Protein AF-A0A7S4C7Z6-F1 (afdb_monomer)

pLDDT: mean 80.91, std 16.46, range [30.23, 97.25]

Solvent-accessible surface area (backbone atoms only — not comparable to full-atom values): 22273 Å² total; per-residue (Å²): 105,71,67,57,56,52,46,67,52,48,47,60,56,54,50,48,53,51,49,49,54,54,49,27,51,50,45,12,51,48,47,54,59,39,60,37,76,92,53,53,51,74,70,54,48,52,31,41,75,74,64,81,40,77,43,48,63,38,62,80,39,72,73,44,51,87,78,50,59,66,69,61,55,50,53,53,30,34,50,49,26,44,31,45,38,69,68,64,54,88,65,85,72,55,68,67,48,72,44,26,39,54,47,50,54,54,47,45,53,54,17,54,54,51,52,52,51,51,54,50,54,55,50,50,41,55,49,57,67,48,53,82,47,38,70,61,51,49,51,54,47,51,52,53,51,52,36,57,75,70,64,50,56,71,67,60,41,50,51,54,52,50,50,62,68,71,45,85,72,68,94,57,62,66,69,57,56,46,67,73,40,57,76,87,50,31,61,56,51,48,51,62,75,41,38,66,45,61,74,34,51,53,72,51,61,65,77,46,98,58,29,69,61,52,52,48,61,54,56,75,58,48,42,83,45,70,61,54,59,62,35,73,76,44,48,52,71,38,72,35,59,41,34,35,38,30,52,36,44,52,30,40,33,47,70,85,77,78,84,68,87,87,72,99,64,83,83,76,78,73,64,49,74,45,45,53,35,40,66,46,46,59,51,39,76,76,69,41,64,44,28,87,44,25,36,26,36,34,88,52,76,34,40,31,35,37,26,52,32,72,59,46,49,57,53,40,66,35,83,85,29,41,63,34,43,53,45,48,44,66,71,70,44,63,72,90,77,56,74,97,69,92,79,82,92,84,88,85,84,64,81,75,66,56,54,60,57,50,50,54,51,50,52,51,51,51,52,50,52,50,52,52,50,54,49,54,50,51,49,53,53,50,51,51,50,51,53,53,50,59,61,70,77,106

Sequence (394 aa):
EEFLSRFNTVLPILTNAVLLCMLGHLSACAFYFFSMPDWRTDEETARVLDGSLIPWLEREFIGNFSSVPLKKRYITALYWSFTTLTTVGYGDISAVTSAERICALIDMVLGTVLFGFVIASCTEMSYSMAKANEKYNNKIYCVRSFTRYYEFPKDLSQAIIRHFKNQPLPVYNTQEIIREAPVALQTHLIATVYARLIQVLPACFQCCEDEA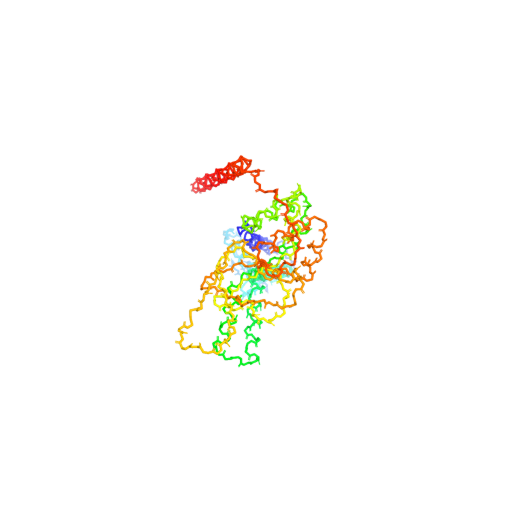SLILKFVMQLNIYNPSPNAVIVQQGSPAEFLWVISQGELKVAERMSDNHDNHDVHHMAFQHLRPGHFFGVEGLAGEELYSRTVQNCDGRAELYRMPMATAIDMFSQKEFKLVRRALLKRFLPSEVLGDESVSEKCKEHSDTQGELMDQMSDTVRAMEVQLKNMQESIKAFESTLEALNLSVR

InterPro domains:
  IPR000595 Cyclic nucleotide-binding domain [PF00027] (229-317)
  IPR000595 Cyclic nucleotide-binding domain [PS50042] (204-281)
  IPR000595 Cyclic nucleotide-binding domain [cd00038] (205-311)
  IPR003938 Potassium channel, voltage-dependent, EAG/ELK/ERG-like [PR01463] (22-32)
  IPR003938 Potassium channel, voltage-dependent, EAG/ELK/ERG-like [PR01463] (74-91)
  IPR003938 Potassium channel, voltage-dependent, EAG/ELK/ERG-like [PR01463] (100-111)
  IPR013099 Potassium channel domain [PF07885] (71-124)
  IPR014710 RmlC-like jelly roll fold [G3DSA:2.60.120.10] (171-333)
  IPR018490 Cyclic nucleotide-binding domain superfamily [SSF51206] (132-317)

Foldseek 3Di:
DVVVLVCVLCVLLVVLVVVLVVLLQVLLVQLLVCLDPVNADPVRVVCVVVVVFAAQCCVVVVNPSVPDDPVVSSVVSSVVLNCLLCVVCPPNHDGGGPSSVVSSVVSNVVSVVSVVSNVVSVVVSVVSVCLVCVVLVVVLVVLLVVCVVVVPDPVVSVVSSVVSVPDPPPPDDLLVVLVPDDPVCSLVSLCVVCVLLVVLADCLLVPFPPSSVLVSVVSSQKDKDKDAAFAWPFAFFAFLFKKKFWSAAKKWKFADPDDDDDDPDDPPGPTDIDGHNAIASLVLLLVDGTGRIIITGHRDITMMIIGGSVVVNVSCVDPRNVSVNVVNCVVHPDPVSDPDDDDDDDDPPDPPVVVVVVVVVVVVVVVVVVVVVVVVVVVVVVVVVVVVVVVVVD

Secondary structure (DSSP, 8-state):
-HHHHHHHHHHHHHHHHHHHHHHHHHHHHHHHHHTSGGGS-HHHHHHHHTTS---HHHHHTTT-GGGS-HHHHHHHHHHHHHHHHTT---SSS---SHHHHHHHHHHHHHHHHHHHHHHHHHHHHHHHHHHHHHHHHHHHHHHHHHHHHTT--HHHHHHHHHHHHHS---SS-HHHHHHHS-HHHHHHHHHHHTHHHHHHS-GGGGSSTTHHHHHHHHHTT-EEE-PPTT-EEE-TTSB--EEEEEEES-EEEE------S----------EEE-TT-EE-THHHHT-SB-SSEEEE-SS--EEEEEEHHHHHHHHHSTTTHHHHHHHHHHHS-TTTS-S-------SS-TTHHHHHHHHHHHHHHHHHHHHHHHHHHHHHHHHHHHHHHHH--

Radius of gyration: 37.93 Å; Cα contacts (8 Å, |Δi|>4): 391; chains: 1; bounding box: 88×56×105 Å

Organism: NCBI:txid73025

Nearest PDB structures (foldseek):
  7fcv-assembly1_D  TM=7.694E-01  e=5.303E-16  Arabidopsis thaliana
  7wm2-assembly1_B  TM=7.270E-01  e=1.087E-16  Arabidopsis thaliana
  7t4x-assembly1_B  TM=7.176E-01  e=3.979E-14  Arabidopsis thaliana
  7wsw-assembly1_C  TM=7.124E-01  e=1.955E-14  Arabidopsis thaliana
  3j4q-assembly1_B  TM=7.354E-01  e=2.449E-07  Mus musculus

Structure (mmCIF, N/CA/C/O backbone):
data_AF-A0A7S4C7Z6-F1
#
_entry.id   AF-A0A7S4C7Z6-F1
#
loop_
_atom_site.group_PDB
_atom_site.id
_atom_site.type_symbol
_atom_site.label_atom_id
_atom_site.label_alt_id
_atom_site.label_comp_id
_atom_site.label_asym_id
_atom_site.label_entity_id
_atom_site.label_seq_id
_atom_site.pdbx_PDB_ins_code
_atom_site.Cartn_x
_atom_site.Cartn_y
_atom_site.Cartn_z
_atom_site.occupancy
_atom_site.B_iso_or_equiv
_atom_site.auth_seq_id
_atom_site.auth_comp_id
_atom_site.auth_asym_id
_atom_site.auth_atom_id
_atom_site.pdbx_PDB_model_num
ATOM 1 N N . GLU A 1 1 ? -5.941 12.863 -2.548 1.00 46.84 1 GLU A N 1
ATOM 2 C CA . GLU A 1 1 ? -4.895 11.868 -2.208 1.00 46.84 1 GLU A CA 1
ATOM 3 C C . GLU A 1 1 ? -4.801 10.718 -3.206 1.00 46.84 1 GLU A C 1
ATOM 5 O O . GLU A 1 1 ? -3.714 10.486 -3.713 1.00 46.84 1 GLU A O 1
ATOM 10 N N . GLU A 1 2 ? -5.901 10.047 -3.572 1.00 50.72 2 GLU A N 1
ATOM 11 C CA . GLU A 1 2 ? -5.871 8.956 -4.569 1.00 50.72 2 GLU A CA 1
ATOM 12 C C . GLU A 1 2 ? -5.320 9.402 -5.938 1.00 50.72 2 GLU A C 1
ATOM 14 O O . GLU A 1 2 ? -4.507 8.705 -6.543 1.00 50.72 2 GLU A O 1
ATOM 19 N N . PHE A 1 3 ? -5.676 10.611 -6.386 1.00 53.06 3 PHE A N 1
ATOM 20 C CA . PHE A 1 3 ? -5.103 11.222 -7.588 1.00 53.06 3 PHE A CA 1
ATOM 21 C C . PHE A 1 3 ? -3.585 11.425 -7.478 1.00 53.06 3 PHE A C 1
ATOM 23 O O . PHE A 1 3 ? -2.860 11.063 -8.393 1.00 53.06 3 PHE A O 1
ATOM 30 N N . LEU A 1 4 ? -3.091 11.926 -6.339 1.00 58.41 4 LEU A N 1
ATOM 31 C CA . LEU A 1 4 ? -1.658 12.142 -6.094 1.00 58.41 4 LEU A CA 1
ATOM 32 C C . LEU A 1 4 ? -0.886 10.819 -6.000 1.00 58.41 4 LEU A C 1
ATOM 34 O O . LEU A 1 4 ? 0.229 10.721 -6.500 1.00 58.41 4 LEU A O 1
ATOM 38 N N . SER A 1 5 ? -1.490 9.781 -5.416 1.00 62.94 5 SER A N 1
ATOM 39 C CA . SER A 1 5 ? -0.915 8.434 -5.362 1.00 62.94 5 SER A CA 1
ATOM 40 C C . SER A 1 5 ? -0.794 7.813 -6.758 1.00 62.94 5 SER A C 1
ATOM 42 O O . SER A 1 5 ? 0.271 7.309 -7.122 1.00 62.94 5 SER A O 1
ATOM 44 N N . ARG A 1 6 ? -1.844 7.916 -7.584 1.00 64.44 6 ARG A N 1
ATOM 45 C CA . ARG A 1 6 ? -1.800 7.470 -8.986 1.00 64.44 6 ARG A CA 1
ATOM 46 C C . ARG A 1 6 ? -0.809 8.296 -9.805 1.00 64.44 6 ARG A C 1
ATOM 48 O O . ARG A 1 6 ? -0.036 7.729 -10.570 1.00 64.44 6 ARG A O 1
ATOM 55 N N . PHE A 1 7 ? -0.775 9.609 -9.596 1.00 67.94 7 PHE A N 1
ATOM 56 C CA . PHE A 1 7 ? 0.141 10.522 -10.272 1.00 67.94 7 PHE A CA 1
ATOM 57 C C . PHE A 1 7 ? 1.609 10.193 -9.966 1.00 67.94 7 PHE A C 1
ATOM 59 O O . PHE A 1 7 ? 2.390 9.996 -10.892 1.00 67.94 7 PHE A O 1
ATOM 66 N N . ASN A 1 8 ? 1.964 10.007 -8.690 1.00 69.38 8 ASN A N 1
ATOM 67 C CA . ASN A 1 8 ? 3.321 9.630 -8.276 1.00 69.38 8 ASN A CA 1
ATOM 68 C C . ASN A 1 8 ? 3.751 8.246 -8.786 1.00 69.38 8 ASN A C 1
ATOM 70 O O . ASN A 1 8 ? 4.942 7.992 -8.916 1.00 69.38 8 ASN A O 1
ATOM 74 N N . THR A 1 9 ? 2.799 7.365 -9.097 1.00 73.25 9 THR A N 1
ATOM 75 C CA . THR A 1 9 ? 3.087 6.024 -9.628 1.00 73.25 9 THR A CA 1
ATOM 76 C C . THR A 1 9 ? 3.265 6.027 -11.152 1.00 73.25 9 THR A C 1
ATOM 78 O O . THR A 1 9 ? 4.071 5.273 -11.689 1.00 73.25 9 THR A O 1
ATOM 81 N N . VAL A 1 10 ? 2.537 6.888 -11.868 1.00 78.38 10 VAL A N 1
ATOM 82 C CA . VAL A 1 10 ? 2.571 6.969 -13.340 1.00 78.38 10 VAL A CA 1
ATOM 83 C C . VAL A 1 10 ? 3.696 7.883 -13.843 1.00 78.38 10 VAL A C 1
ATOM 85 O O . VAL A 1 10 ? 4.275 7.630 -14.902 1.00 78.38 10 VAL A O 1
ATOM 88 N N . LEU A 1 11 ? 4.046 8.923 -13.081 1.00 83.88 11 LEU A N 1
ATOM 89 C CA . LEU A 1 11 ? 5.062 9.908 -13.456 1.00 83.88 11 LEU A CA 1
ATOM 90 C C . LEU A 1 11 ? 6.448 9.298 -13.763 1.00 83.88 11 LEU A C 1
ATOM 92 O O . LEU A 1 11 ? 7.032 9.693 -14.775 1.00 83.88 11 LEU A O 1
ATOM 96 N N . PRO A 1 12 ? 6.980 8.321 -12.997 1.00 84.25 12 PRO A N 1
ATOM 97 C CA . PRO A 1 12 ? 8.260 7.687 -13.320 1.00 84.25 12 PRO A CA 1
ATOM 98 C C . PRO A 1 12 ? 8.245 6.959 -14.669 1.00 84.25 12 PRO A C 1
ATOM 100 O O . PRO A 1 12 ? 9.207 7.039 -15.425 1.00 84.25 12 PRO A O 1
ATOM 103 N N . ILE A 1 13 ? 7.133 6.305 -15.020 1.00 85.31 13 ILE A N 1
ATOM 104 C CA . ILE A 1 13 ? 6.993 5.573 -16.289 1.00 85.31 13 ILE A CA 1
ATOM 105 C C . ILE A 1 13 ? 6.977 6.546 -17.464 1.00 85.31 13 ILE A C 1
ATOM 107 O O . ILE A 1 13 ? 7.684 6.339 -18.448 1.00 85.31 13 ILE A O 1
ATOM 111 N N . LEU A 1 14 ? 6.206 7.630 -17.347 1.00 87.31 14 LEU A N 1
ATOM 112 C CA . LEU A 1 14 ? 6.192 8.692 -18.353 1.00 87.31 14 LEU A CA 1
ATOM 113 C C . LEU A 1 14 ? 7.577 9.330 -18.505 1.00 87.31 14 LEU A C 1
ATOM 115 O O . LEU A 1 14 ? 8.033 9.548 -19.624 1.00 87.31 14 LEU A O 1
ATOM 119 N N . THR A 1 15 ? 8.269 9.567 -17.391 1.00 89.06 15 THR A N 1
ATOM 120 C CA . THR A 1 15 ? 9.630 10.118 -17.389 1.00 89.06 15 THR A CA 1
ATOM 121 C C . THR A 1 15 ? 10.607 9.177 -18.096 1.00 89.06 15 THR A C 1
ATOM 123 O O . THR A 1 15 ? 11.348 9.616 -18.974 1.00 89.06 15 THR A O 1
ATOM 126 N N . ASN A 1 16 ? 10.557 7.875 -17.803 1.00 89.31 16 ASN A N 1
ATOM 127 C CA . ASN A 1 16 ? 11.383 6.869 -18.474 1.00 89.31 16 ASN A CA 1
ATOM 128 C C . ASN A 1 16 ? 11.053 6.747 -19.969 1.00 89.31 16 ASN A C 1
ATOM 130 O O . ASN A 1 16 ? 11.959 6.567 -20.779 1.00 89.31 16 ASN A O 1
ATOM 134 N N . ALA A 1 17 ? 9.781 6.877 -20.356 1.00 89.06 17 ALA A N 1
ATOM 135 C CA . ALA A 1 17 ? 9.370 6.869 -21.758 1.00 89.06 17 ALA A CA 1
ATOM 136 C C . ALA A 1 17 ? 9.921 8.087 -22.520 1.00 89.06 17 ALA A C 1
ATOM 138 O O . ALA A 1 17 ? 10.451 7.940 -23.621 1.00 89.06 17 ALA A O 1
ATOM 139 N N . VAL A 1 18 ? 9.860 9.282 -21.922 1.00 91.56 18 VAL A N 1
ATOM 140 C CA . VAL A 1 18 ? 10.472 10.493 -22.493 1.00 91.56 18 VAL A CA 1
ATOM 141 C C . VAL A 1 18 ? 11.990 10.335 -22.590 1.00 91.56 18 VAL A C 1
ATOM 143 O O . VAL A 1 18 ? 12.566 10.650 -23.631 1.00 91.56 18 VAL A O 1
ATOM 146 N N . LEU A 1 19 ? 12.636 9.798 -21.551 1.00 91.25 19 LEU A N 1
ATOM 147 C CA . LEU A 1 19 ? 14.076 9.540 -21.544 1.00 91.25 19 LEU A CA 1
ATOM 148 C C . LEU A 1 19 ? 14.486 8.554 -22.647 1.00 91.25 19 LEU A C 1
ATOM 150 O O . LEU A 1 19 ? 15.463 8.812 -23.345 1.00 91.25 19 LEU A O 1
ATOM 154 N N . LEU A 1 20 ? 13.720 7.479 -22.858 1.00 91.25 20 LEU A N 1
ATOM 155 C CA . LEU A 1 20 ? 13.941 6.520 -23.944 1.00 91.25 20 LEU A CA 1
ATOM 156 C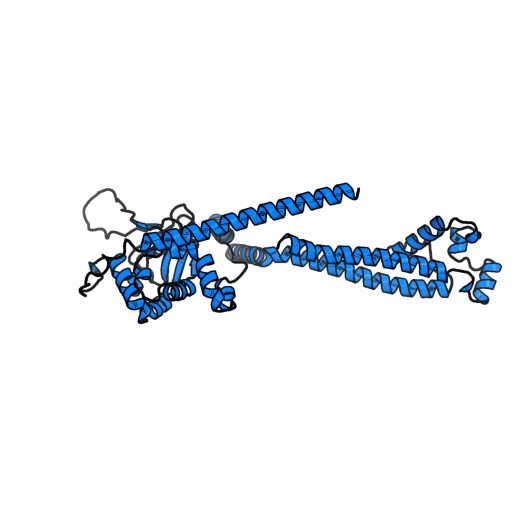 C . LEU A 1 20 ? 13.832 7.182 -25.319 1.00 91.25 20 LEU A C 1
ATOM 158 O O . LEU A 1 20 ? 14.696 6.969 -26.166 1.00 91.25 20 LEU A O 1
ATOM 162 N N . CYS A 1 21 ? 12.816 8.019 -25.537 1.00 93.12 21 CYS A N 1
ATOM 163 C CA . CYS A 1 21 ? 12.660 8.752 -26.792 1.00 93.12 21 CYS A CA 1
ATOM 164 C C . CYS A 1 21 ? 13.818 9.726 -27.050 1.00 93.12 21 CYS A C 1
ATOM 166 O O . CYS A 1 21 ? 14.331 9.790 -28.167 1.00 93.12 21 CYS A O 1
ATOM 168 N N . MET A 1 22 ? 14.248 10.463 -26.023 1.00 94.38 22 MET A N 1
ATOM 169 C CA . MET A 1 22 ? 15.361 11.410 -26.132 1.00 94.38 22 MET A CA 1
ATOM 170 C C . MET A 1 22 ? 16.694 10.696 -26.360 1.00 94.38 22 MET A C 1
ATOM 172 O O . MET A 1 22 ? 17.466 11.107 -27.224 1.00 94.38 22 MET A O 1
ATOM 176 N N . LEU A 1 23 ? 16.952 9.603 -25.638 1.00 94.50 23 LEU A N 1
ATOM 177 C CA . LEU A 1 23 ? 18.158 8.803 -25.827 1.00 94.50 23 LEU A CA 1
ATOM 178 C C . LEU A 1 23 ? 18.173 8.140 -27.207 1.00 94.50 23 LEU A C 1
ATOM 180 O O . LEU A 1 23 ? 19.201 8.182 -27.872 1.00 94.50 23 LEU A O 1
ATOM 184 N N . GLY A 1 24 ? 17.040 7.606 -27.672 1.00 95.69 24 GLY A N 1
ATOM 185 C CA . GLY A 1 24 ? 16.908 7.050 -29.020 1.00 95.69 24 GLY A CA 1
ATOM 186 C C . GLY A 1 24 ? 17.176 8.083 -30.112 1.00 95.69 24 GLY A C 1
ATOM 187 O O . GLY A 1 24 ? 17.873 7.800 -31.082 1.00 95.69 24 GLY A O 1
ATOM 188 N N . HIS A 1 25 ? 16.701 9.319 -29.939 1.00 96.12 25 HIS A N 1
ATOM 189 C CA . HIS A 1 25 ? 17.045 10.417 -30.841 1.00 96.12 25 HIS A CA 1
ATOM 190 C C . HIS A 1 25 ? 18.554 10.719 -30.839 1.00 96.12 25 HIS A C 1
ATOM 192 O O . HIS A 1 25 ? 19.162 10.821 -31.905 1.00 96.12 25 HIS A O 1
ATOM 198 N N . LEU A 1 26 ? 19.165 10.847 -29.656 1.00 96.94 26 LEU A N 1
ATOM 199 C CA . LEU A 1 26 ? 20.589 11.168 -29.523 1.00 96.94 26 LEU A CA 1
ATOM 200 C C . LEU A 1 26 ? 21.488 10.053 -30.069 1.00 96.94 26 LEU A C 1
ATOM 202 O O . LEU A 1 26 ? 22.410 10.350 -30.823 1.00 96.94 26 LEU A O 1
ATOM 206 N N . SER A 1 27 ? 21.190 8.793 -29.749 1.00 96.31 27 SER A N 1
ATOM 207 C CA . SER A 1 27 ? 21.906 7.615 -30.254 1.00 96.31 27 SER A CA 1
ATOM 208 C C . SER A 1 27 ? 21.775 7.500 -31.776 1.00 96.31 27 SER A C 1
ATOM 210 O O . SER A 1 27 ? 22.775 7.317 -32.461 1.00 96.31 27 SER A O 1
ATOM 212 N N . ALA A 1 28 ? 20.586 7.726 -32.346 1.00 97.12 28 ALA A N 1
ATOM 213 C CA . ALA A 1 28 ? 20.402 7.738 -33.799 1.00 97.12 28 ALA A CA 1
ATOM 214 C C . ALA A 1 28 ? 21.249 8.814 -34.495 1.00 97.12 28 ALA A C 1
ATOM 216 O O . ALA A 1 28 ? 21.906 8.549 -35.505 1.00 97.12 28 ALA A O 1
ATOM 217 N N . CYS A 1 29 ? 21.245 10.034 -33.952 1.00 96.88 29 CYS A N 1
ATOM 218 C CA . CYS A 1 29 ? 22.044 11.140 -34.472 1.00 96.88 29 CYS A CA 1
ATOM 219 C C . CYS A 1 29 ? 23.548 10.868 -34.326 1.00 96.88 29 CYS A C 1
ATOM 221 O O . CYS A 1 29 ? 24.294 11.114 -35.273 1.00 96.88 29 CYS A O 1
ATOM 223 N N . ALA A 1 30 ? 23.984 10.336 -33.181 1.00 96.69 30 ALA A N 1
ATOM 224 C CA . ALA A 1 30 ? 25.375 9.976 -32.924 1.00 96.69 30 ALA A CA 1
ATOM 225 C C . ALA A 1 30 ? 25.846 8.872 -33.875 1.00 96.69 30 ALA A C 1
ATOM 227 O O . ALA A 1 30 ? 26.864 9.040 -34.543 1.00 96.69 30 ALA A O 1
ATOM 228 N N . PHE A 1 31 ? 25.075 7.793 -34.015 1.00 96.75 31 PHE A N 1
ATOM 229 C CA . PHE A 1 31 ? 25.410 6.696 -34.913 1.00 96.75 31 PHE A CA 1
ATOM 230 C C . PHE A 1 31 ? 25.508 7.171 -36.360 1.00 96.75 31 PHE A C 1
ATOM 232 O O . PHE A 1 31 ? 26.515 6.913 -37.013 1.00 96.75 31 PHE A O 1
ATOM 239 N N . TYR A 1 32 ? 24.538 7.952 -36.851 1.00 95.81 32 TYR A N 1
ATOM 240 C CA . TYR A 1 32 ? 24.620 8.548 -38.188 1.00 95.81 32 TYR A CA 1
ATOM 241 C C . TYR A 1 32 ? 25.859 9.444 -38.351 1.00 95.81 32 TYR A C 1
ATOM 243 O O . TYR A 1 32 ? 26.559 9.340 -39.356 1.00 95.81 32 TYR A O 1
ATOM 251 N N . PHE A 1 33 ? 26.156 10.291 -37.362 1.00 95.81 33 PHE A N 1
ATOM 252 C CA . PHE A 1 33 ? 27.301 11.202 -37.388 1.00 95.81 33 PHE A CA 1
ATOM 253 C C . PHE A 1 33 ? 28.646 10.462 -37.440 1.00 95.81 33 PHE A C 1
ATOM 255 O O . PHE A 1 33 ? 29.459 10.757 -38.313 1.00 95.81 33 PHE A O 1
ATOM 262 N N . PHE A 1 34 ? 28.854 9.456 -36.585 1.00 95.75 34 PHE A N 1
ATOM 263 C CA . PHE A 1 34 ? 30.079 8.641 -36.560 1.00 95.75 34 PHE A CA 1
ATOM 264 C C . PHE A 1 34 ? 30.200 7.657 -37.734 1.00 95.75 34 PHE A C 1
ATOM 266 O O . PHE A 1 34 ? 31.252 7.052 -37.924 1.00 95.75 34 PHE A O 1
ATOM 273 N N . SER A 1 35 ? 29.146 7.512 -38.539 1.00 94.12 35 SER A N 1
ATOM 274 C CA . SER A 1 35 ? 29.161 6.707 -39.769 1.00 94.12 35 SER A CA 1
ATOM 275 C C . SER A 1 35 ? 29.563 7.511 -41.009 1.00 94.12 35 SER A C 1
ATOM 277 O O . SER A 1 35 ? 29.766 6.942 -42.088 1.00 94.12 35 SER A O 1
ATOM 279 N N . MET A 1 36 ? 29.664 8.839 -40.883 1.00 93.06 36 MET A N 1
ATOM 280 C CA . MET A 1 36 ? 30.094 9.704 -41.979 1.00 93.06 36 MET A CA 1
ATOM 281 C C . MET A 1 36 ? 31.551 9.408 -42.377 1.00 93.06 36 MET A C 1
ATOM 283 O O . MET A 1 36 ? 32.351 9.019 -41.523 1.00 93.06 36 MET A O 1
ATOM 287 N N . PRO A 1 37 ? 31.925 9.612 -43.657 1.00 91.12 37 PRO A N 1
ATOM 288 C CA . PRO A 1 37 ? 33.272 9.318 -44.148 1.00 91.12 37 PRO A CA 1
ATOM 289 C C . PRO A 1 37 ? 34.407 9.972 -43.350 1.00 91.12 37 PRO A C 1
ATOM 291 O O . PRO A 1 37 ? 35.469 9.371 -43.240 1.00 91.12 37 PRO A O 1
ATOM 294 N N . ASP A 1 38 ? 34.159 11.139 -42.747 1.00 93.25 38 ASP A N 1
ATOM 295 C CA . ASP A 1 38 ? 35.131 11.895 -41.942 1.00 93.25 38 ASP A CA 1
ATOM 296 C C . ASP A 1 38 ? 35.674 11.118 -40.727 1.00 93.25 38 ASP A C 1
ATOM 298 O O . ASP A 1 38 ? 36.737 11.450 -40.208 1.00 93.25 38 ASP A O 1
ATOM 302 N N . TRP A 1 39 ? 34.956 10.088 -40.264 1.00 94.31 39 TRP A N 1
ATOM 303 C CA . TRP A 1 39 ? 35.321 9.272 -39.099 1.00 94.31 39 TRP A CA 1
ATOM 304 C C . TRP A 1 39 ? 35.983 7.934 -39.460 1.00 94.31 39 TRP A C 1
ATOM 306 O O . TRP A 1 39 ? 36.240 7.118 -38.572 1.00 94.31 39 TRP A O 1
ATOM 316 N N . ARG A 1 40 ? 36.246 7.681 -40.747 1.00 93.88 40 ARG A N 1
ATOM 317 C CA . ARG A 1 40 ? 36.914 6.460 -41.225 1.00 93.88 40 ARG A CA 1
ATOM 318 C C . ARG A 1 40 ? 38.430 6.610 -41.110 1.00 93.88 40 ARG A C 1
ATOM 320 O O . ARG A 1 40 ? 38.969 7.687 -41.352 1.00 93.88 40 ARG A O 1
ATOM 327 N N . THR A 1 41 ? 39.134 5.526 -40.792 1.00 94.38 41 THR A N 1
ATOM 328 C CA . THR A 1 41 ? 40.602 5.516 -40.916 1.00 94.38 41 THR A CA 1
ATOM 329 C C . THR A 1 41 ? 41.027 5.494 -42.388 1.00 94.38 41 THR A C 1
ATOM 331 O O . THR A 1 41 ? 40.234 5.153 -43.272 1.00 94.38 41 THR A O 1
ATOM 334 N N . ASP A 1 42 ? 42.291 5.817 -42.674 1.00 94.31 42 ASP A N 1
ATOM 335 C CA . ASP A 1 42 ? 42.831 5.741 -44.040 1.00 94.31 42 ASP A CA 1
ATOM 336 C C . ASP A 1 42 ? 42.707 4.319 -44.620 1.00 94.31 42 ASP A C 1
ATOM 338 O O . ASP A 1 42 ? 42.316 4.137 -45.775 1.00 94.31 42 ASP A O 1
ATOM 342 N N . GLU A 1 43 ? 42.955 3.297 -43.793 1.00 94.31 43 GLU A N 1
ATOM 343 C CA . GLU A 1 43 ? 42.792 1.886 -44.161 1.00 94.31 43 GLU A CA 1
ATOM 344 C C . GLU A 1 43 ? 41.330 1.529 -44.457 1.00 94.31 43 GLU A C 1
ATOM 346 O O . GLU A 1 43 ? 41.035 0.862 -45.448 1.00 94.31 43 GLU A O 1
ATOM 351 N N . GLU A 1 44 ? 40.393 1.974 -43.616 1.00 93.69 44 GLU A N 1
ATOM 352 C CA . GLU A 1 44 ? 38.962 1.744 -43.830 1.00 93.69 44 GLU A CA 1
ATOM 353 C C . GLU A 1 44 ? 38.471 2.450 -45.093 1.00 93.69 44 GLU A C 1
ATOM 355 O O . GLU A 1 44 ? 37.695 1.873 -45.852 1.00 93.69 44 GLU A O 1
ATOM 360 N N . THR A 1 45 ? 38.961 3.661 -45.358 1.00 93.12 45 THR A N 1
ATOM 361 C CA . THR A 1 45 ? 38.636 4.426 -46.565 1.00 93.12 45 THR A CA 1
ATOM 362 C C . THR A 1 45 ? 39.122 3.708 -47.821 1.00 93.12 45 THR A C 1
ATOM 364 O O . THR A 1 45 ? 38.345 3.545 -48.763 1.00 93.12 45 THR A O 1
ATOM 367 N N . ALA A 1 46 ? 40.360 3.204 -47.824 1.00 93.69 46 ALA A N 1
ATOM 368 C CA . ALA A 1 46 ? 40.891 2.406 -48.929 1.00 93.69 46 ALA A CA 1
ATOM 369 C C . ALA A 1 46 ? 40.048 1.142 -49.184 1.00 93.69 46 ALA A C 1
ATOM 371 O O . ALA A 1 46 ? 39.715 0.840 -50.329 1.00 93.69 46 ALA A O 1
ATOM 372 N N . ARG A 1 47 ? 39.626 0.459 -48.113 1.00 93.62 47 ARG A N 1
ATOM 373 C CA . ARG A 1 47 ? 38.777 -0.741 -48.181 1.00 93.62 47 ARG A CA 1
ATOM 374 C C . ARG A 1 47 ? 37.337 -0.470 -48.618 1.00 93.62 47 ARG A C 1
ATOM 376 O O . ARG A 1 47 ? 36.661 -1.352 -49.138 1.00 93.62 47 ARG A O 1
ATOM 383 N N . VAL A 1 48 ? 36.827 0.738 -48.388 1.00 91.62 48 VAL A N 1
ATOM 384 C CA . VAL A 1 48 ? 35.531 1.139 -48.954 1.00 91.62 48 VAL A CA 1
ATOM 385 C C . VAL A 1 48 ? 35.664 1.382 -50.455 1.00 91.62 48 VAL A C 1
ATOM 387 O O . VAL A 1 48 ? 34.795 0.968 -51.218 1.00 91.62 48 VAL A O 1
ATOM 390 N N . LEU A 1 49 ? 36.763 2.005 -50.893 1.00 90.00 49 LEU A N 1
ATOM 391 C CA . LEU A 1 49 ? 37.020 2.299 -52.306 1.00 90.00 49 LEU A CA 1
ATOM 392 C C . LEU A 1 49 ? 37.256 1.038 -53.151 1.00 90.00 49 LEU A C 1
ATOM 394 O O . LEU A 1 49 ? 36.815 0.995 -54.297 1.00 90.00 49 LEU A O 1
ATOM 398 N N . ASP A 1 50 ? 37.919 0.015 -52.603 1.00 92.38 50 ASP A N 1
ATOM 399 C CA . ASP A 1 50 ? 38.131 -1.272 -53.286 1.00 92.38 50 ASP A CA 1
ATOM 400 C C . ASP A 1 50 ? 36.934 -2.244 -53.178 1.00 92.38 50 ASP A C 1
ATOM 402 O O . ASP A 1 50 ? 36.934 -3.307 -53.802 1.00 92.38 50 ASP A O 1
ATOM 406 N N . GLY A 1 51 ? 35.898 -1.871 -52.416 1.00 88.56 51 GLY A N 1
ATOM 407 C CA . GLY A 1 51 ? 34.678 -2.654 -52.211 1.00 88.56 51 GLY A CA 1
ATOM 408 C C . GLY A 1 51 ? 34.797 -3.796 -51.194 1.00 88.56 51 GLY A C 1
ATOM 409 O O . GLY A 1 51 ? 33.831 -4.536 -51.001 1.00 88.56 51 GLY A O 1
ATOM 410 N N . SER A 1 52 ? 35.939 -3.955 -50.518 1.00 91.62 52 SER A N 1
ATOM 411 C CA . SER A 1 52 ? 36.152 -4.985 -49.490 1.00 91.62 52 SER A CA 1
ATOM 412 C C . SER A 1 52 ? 35.472 -4.677 -48.148 1.00 91.62 52 SER A C 1
ATOM 414 O O . SER A 1 52 ? 35.345 -5.567 -47.299 1.00 91.62 52 SER A O 1
ATOM 416 N N . LEU A 1 53 ? 35.022 -3.437 -47.931 1.00 92.31 53 LEU A N 1
ATOM 417 C CA . LEU A 1 53 ? 34.265 -3.008 -46.755 1.00 92.31 53 LEU A CA 1
ATOM 418 C C . LEU A 1 53 ? 33.077 -2.134 -47.174 1.00 92.31 53 LEU A C 1
ATOM 420 O O . LEU A 1 53 ? 33.246 -1.112 -47.826 1.00 92.31 53 LEU A O 1
ATOM 424 N N . ILE A 1 54 ? 31.864 -2.510 -46.757 1.00 92.38 54 ILE A N 1
ATOM 425 C CA . ILE A 1 54 ? 30.629 -1.778 -47.078 1.00 92.38 54 ILE A CA 1
ATOM 426 C C . ILE A 1 54 ? 29.976 -1.313 -45.766 1.00 92.38 54 ILE A C 1
ATOM 428 O O . ILE A 1 54 ? 29.327 -2.134 -45.102 1.00 92.38 54 ILE A O 1
ATOM 432 N N . PRO A 1 55 ? 30.148 -0.033 -45.372 1.00 93.06 55 PRO A N 1
ATOM 433 C CA . PRO A 1 55 ? 29.474 0.560 -44.216 1.00 93.06 55 PRO A CA 1
ATOM 434 C C . PRO A 1 55 ? 27.955 0.546 -44.382 1.00 93.06 55 PRO A C 1
ATOM 436 O O . PRO A 1 55 ? 27.442 0.470 -45.503 1.00 93.06 55 PRO A O 1
ATOM 439 N N . TRP A 1 56 ? 27.213 0.663 -43.280 1.00 93.56 56 TRP A N 1
ATOM 440 C CA . TRP A 1 56 ? 25.753 0.546 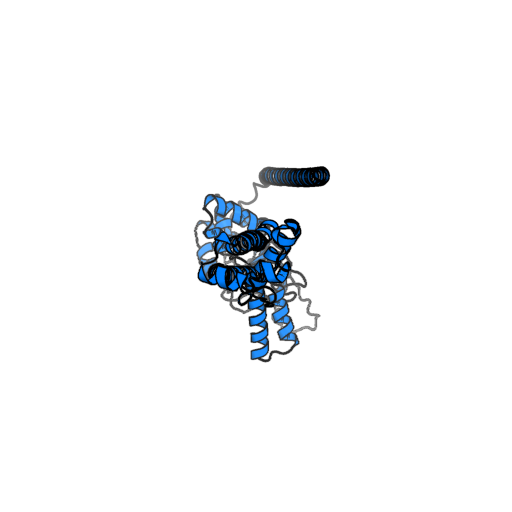-43.337 1.00 93.56 56 TRP A CA 1
ATOM 441 C C . TRP A 1 56 ? 25.101 1.639 -44.197 1.00 93.56 56 TRP A C 1
ATOM 443 O O . TRP A 1 56 ? 24.157 1.345 -44.921 1.00 93.56 56 TRP A O 1
ATOM 453 N N . LEU A 1 57 ? 25.633 2.870 -44.194 1.00 92.38 57 LEU A N 1
ATOM 454 C CA . LEU A 1 57 ? 25.128 3.954 -45.048 1.00 92.38 57 LEU A CA 1
ATOM 455 C C . LEU A 1 57 ? 25.228 3.608 -46.539 1.00 92.38 57 LEU A C 1
ATOM 457 O O . LEU A 1 57 ? 24.292 3.870 -47.293 1.00 92.38 57 LEU A O 1
ATOM 461 N N . GLU A 1 58 ? 26.339 2.996 -46.959 1.00 90.44 58 GLU A N 1
ATOM 462 C CA . GLU A 1 58 ? 26.536 2.584 -48.353 1.00 90.44 58 GLU A CA 1
ATOM 463 C C . GLU A 1 58 ? 25.656 1.383 -48.705 1.00 90.44 58 GLU A C 1
ATOM 465 O O . GLU A 1 58 ? 25.121 1.315 -49.812 1.00 90.44 58 GLU A O 1
ATOM 470 N N . ARG A 1 59 ? 25.471 0.459 -47.752 1.00 91.44 59 ARG A N 1
ATOM 471 C CA . ARG A 1 59 ? 24.613 -0.722 -47.902 1.00 91.44 59 ARG A CA 1
ATOM 472 C C . ARG A 1 59 ? 23.140 -0.341 -48.054 1.00 91.44 59 ARG A C 1
ATOM 474 O O . ARG A 1 59 ? 22.499 -0.779 -49.002 1.00 91.44 59 ARG A O 1
ATOM 481 N N . GLU A 1 60 ? 22.622 0.486 -47.150 1.00 91.75 60 GLU A N 1
ATOM 482 C CA . GLU A 1 60 ? 21.204 0.869 -47.100 1.00 91.75 60 GLU A CA 1
ATOM 483 C C . GLU A 1 60 ? 20.801 1.822 -48.228 1.00 91.75 60 GLU A C 1
ATOM 485 O O . GLU A 1 60 ? 19.666 1.801 -48.711 1.00 91.75 60 GLU A O 1
ATOM 490 N N . PHE A 1 61 ? 21.726 2.677 -48.670 1.00 90.56 61 PHE A N 1
ATOM 491 C CA . PHE A 1 61 ? 21.446 3.708 -49.669 1.00 90.56 61 PHE A CA 1
ATOM 492 C C . PHE A 1 61 ? 22.202 3.513 -50.986 1.00 90.56 61 PHE A C 1
ATOM 494 O O . PHE A 1 61 ? 22.316 4.462 -51.764 1.00 90.56 61 PHE A O 1
ATOM 501 N N . ILE A 1 62 ? 22.675 2.289 -51.252 1.00 84.19 62 ILE A N 1
ATOM 502 C CA . ILE A 1 62 ? 23.274 1.852 -52.525 1.00 84.19 62 ILE A CA 1
ATOM 503 C C . ILE A 1 62 ? 24.352 2.840 -53.004 1.00 84.19 62 ILE A C 1
ATOM 505 O O . ILE A 1 62 ? 24.318 3.347 -54.124 1.00 84.19 62 ILE A O 1
ATOM 509 N N . GLY A 1 63 ? 25.278 3.196 -52.116 1.00 75.50 63 GLY A N 1
ATOM 510 C CA . GLY A 1 63 ? 26.397 4.080 -52.456 1.00 75.50 63 GLY A CA 1
ATOM 511 C C . GLY A 1 63 ? 26.062 5.573 -52.613 1.00 75.50 63 GLY A C 1
ATOM 512 O O . GLY A 1 63 ? 26.955 6.369 -52.893 1.00 75.50 63 GLY A O 1
ATOM 513 N N . ASN A 1 64 ? 24.792 5.989 -52.490 1.00 82.31 64 ASN A N 1
ATOM 514 C CA . ASN A 1 64 ? 24.370 7.371 -52.764 1.00 82.31 64 ASN A CA 1
ATOM 515 C C . ASN A 1 64 ? 23.536 7.984 -51.630 1.00 82.31 64 ASN A C 1
ATOM 517 O O . ASN A 1 64 ? 22.540 8.683 -51.860 1.00 82.31 64 ASN A O 1
ATOM 521 N N . PHE A 1 65 ? 23.956 7.753 -50.385 1.00 84.19 65 PHE A N 1
ATOM 522 C CA . PHE A 1 65 ? 23.289 8.288 -49.193 1.00 84.19 65 PHE A CA 1
ATOM 523 C C . PHE A 1 65 ? 23.179 9.824 -49.204 1.00 84.19 65 PHE A C 1
ATOM 525 O O . PHE A 1 65 ? 22.198 10.368 -48.694 1.00 84.19 65 PHE A O 1
ATOM 532 N N . SER A 1 66 ? 24.117 10.535 -49.843 1.00 83.06 66 SER A N 1
ATOM 533 C CA . SER A 1 66 ? 24.094 12.000 -49.986 1.00 83.06 66 SER A CA 1
ATOM 534 C C . SER A 1 66 ? 22.874 12.524 -50.751 1.00 83.06 66 SER A C 1
ATOM 536 O O . SER A 1 66 ? 22.361 13.589 -50.404 1.00 83.06 66 SER A O 1
ATOM 538 N N . SER A 1 67 ? 22.369 11.770 -51.736 1.00 87.50 67 SER A N 1
ATOM 539 C CA . SER A 1 67 ? 21.188 12.138 -52.536 1.00 87.50 67 SER A CA 1
ATOM 540 C C . SER A 1 67 ? 19.847 11.818 -51.862 1.00 87.50 67 SER A C 1
ATOM 542 O O . SER A 1 67 ? 18.801 12.331 -52.261 1.00 87.50 67 SER A O 1
ATOM 544 N N . VAL A 1 68 ? 19.854 10.979 -50.822 1.00 91.69 68 VAL A N 1
ATOM 545 C CA . VAL A 1 68 ? 18.636 10.508 -50.151 1.00 91.69 68 VAL A CA 1
ATOM 546 C C . VAL A 1 68 ? 18.055 11.615 -49.265 1.00 91.69 68 VAL A C 1
ATOM 548 O O . VAL A 1 68 ? 18.806 12.262 -48.549 1.00 91.69 68 VAL A O 1
ATOM 551 N N . PRO A 1 69 ? 16.735 11.850 -49.197 1.00 93.50 69 PRO A N 1
ATOM 552 C CA . PRO A 1 69 ? 16.181 12.863 -48.295 1.00 93.50 69 PRO A CA 1
ATOM 553 C C . PRO A 1 69 ? 16.572 12.636 -46.823 1.00 93.50 69 PRO A C 1
ATOM 555 O O . PRO A 1 69 ? 16.504 11.507 -46.330 1.00 93.50 69 PRO A O 1
ATOM 558 N N . LEU A 1 70 ? 16.911 13.709 -46.094 1.00 91.25 70 LEU A N 1
ATOM 559 C CA . LEU A 1 70 ? 17.338 13.642 -44.684 1.00 91.25 70 LEU A CA 1
ATOM 560 C C . LEU A 1 70 ? 16.332 12.889 -43.802 1.00 91.25 70 LEU A C 1
ATOM 562 O O . LEU A 1 70 ? 16.726 12.083 -42.967 1.00 91.25 70 LEU A O 1
ATOM 566 N N . LYS A 1 71 ? 15.027 13.081 -44.041 1.00 94.75 71 LYS A N 1
ATOM 567 C CA . LYS A 1 71 ? 13.955 12.374 -43.324 1.00 94.75 71 LYS A CA 1
ATOM 568 C C . LYS A 1 71 ? 14.105 10.851 -43.398 1.00 94.75 71 LYS A C 1
ATOM 570 O O . LYS A 1 71 ? 13.927 10.180 -42.389 1.00 94.75 71 LYS A O 1
ATOM 575 N N . LYS A 1 72 ? 14.440 10.301 -44.572 1.00 93.94 72 LYS A N 1
ATOM 576 C CA . LYS A 1 72 ? 14.603 8.850 -44.753 1.00 93.94 72 LYS A CA 1
ATOM 577 C C . LYS A 1 72 ? 15.850 8.348 -44.019 1.00 93.94 72 LYS A C 1
ATOM 579 O O . LYS A 1 72 ? 15.776 7.330 -43.337 1.00 93.94 72 LYS A O 1
ATOM 584 N N . ARG A 1 73 ? 16.956 9.097 -44.093 1.00 94.19 73 ARG A N 1
ATOM 585 C CA . ARG A 1 73 ? 18.198 8.791 -43.360 1.00 94.19 73 ARG A CA 1
ATOM 586 C C . ARG A 1 73 ? 17.973 8.787 -41.847 1.00 94.19 73 ARG A C 1
ATOM 588 O O . ARG A 1 73 ? 18.328 7.823 -41.182 1.00 94.19 73 ARG A O 1
ATOM 595 N N . TYR A 1 74 ? 17.299 9.816 -41.336 1.00 96.31 74 TYR A N 1
ATOM 596 C CA . TYR A 1 74 ? 16.971 9.950 -39.919 1.00 96.31 74 TYR A CA 1
ATOM 597 C C . TYR A 1 74 ? 16.075 8.815 -39.414 1.00 96.31 74 TYR A C 1
ATOM 599 O O . TYR A 1 74 ? 16.397 8.203 -38.405 1.00 96.31 74 TYR A O 1
ATOM 607 N N . ILE A 1 75 ? 14.992 8.480 -40.126 1.00 96.94 75 ILE A N 1
ATOM 608 C CA . ILE A 1 75 ? 14.104 7.369 -39.733 1.00 96.94 75 ILE A CA 1
ATOM 609 C C . ILE A 1 75 ? 14.869 6.038 -39.695 1.00 96.94 75 ILE A C 1
ATOM 611 O O . ILE A 1 75 ? 14.655 5.242 -38.787 1.00 96.94 75 ILE A O 1
ATOM 615 N N . THR A 1 76 ? 15.780 5.816 -40.644 1.00 96.06 76 THR A N 1
ATOM 616 C CA . THR A 1 76 ? 16.600 4.594 -40.711 1.00 96.06 76 THR A CA 1
ATOM 617 C C . THR A 1 76 ? 17.581 4.511 -39.534 1.00 96.06 76 THR A C 1
ATOM 619 O O . THR A 1 76 ? 17.672 3.478 -38.877 1.00 96.06 76 THR A O 1
ATOM 622 N N . ALA A 1 77 ? 18.253 5.618 -39.198 1.00 96.62 77 ALA A N 1
ATOM 623 C CA . ALA A 1 77 ? 19.126 5.694 -38.024 1.00 96.62 77 ALA A CA 1
ATOM 624 C C . ALA A 1 77 ? 18.346 5.548 -36.703 1.00 96.62 77 ALA A C 1
ATOM 626 O O . ALA A 1 77 ? 18.806 4.887 -35.774 1.00 96.62 77 ALA A O 1
ATOM 627 N N . LEU A 1 78 ? 17.138 6.118 -36.628 1.00 97.25 78 LEU A N 1
ATOM 628 C CA . LEU A 1 78 ? 16.243 5.984 -35.478 1.00 97.25 78 LEU A CA 1
ATOM 629 C C . LEU A 1 78 ? 15.787 4.535 -35.290 1.00 97.25 78 LEU A C 1
ATOM 631 O O . LEU A 1 78 ? 15.767 4.040 -34.168 1.00 97.25 78 LEU A O 1
ATOM 635 N N . TYR A 1 79 ? 15.481 3.836 -36.384 1.00 97.06 79 TYR A N 1
ATOM 636 C CA . TYR A 1 79 ? 15.170 2.410 -36.362 1.00 97.06 79 TYR A CA 1
ATOM 637 C C . TYR A 1 79 ? 16.338 1.576 -35.809 1.00 97.06 79 TYR A C 1
ATOM 639 O O . TYR A 1 79 ? 16.127 0.758 -34.911 1.00 97.06 79 TYR A O 1
ATOM 647 N N . TRP A 1 80 ? 17.573 1.828 -36.260 1.00 96.62 80 TRP A N 1
ATOM 648 C CA . TRP A 1 80 ? 18.761 1.163 -35.708 1.00 96.62 80 TRP A CA 1
ATOM 649 C C . TRP A 1 80 ? 18.950 1.452 -34.210 1.00 96.62 80 TRP A C 1
ATOM 651 O O . TRP A 1 80 ? 19.194 0.541 -33.416 1.00 96.62 80 TRP A O 1
ATOM 661 N N . SER A 1 81 ? 18.779 2.712 -33.803 1.00 96.31 81 SER A N 1
ATOM 662 C CA . SER A 1 81 ? 18.939 3.109 -32.404 1.00 96.31 81 SER A CA 1
ATOM 663 C C . SER A 1 81 ? 17.915 2.418 -31.506 1.00 96.31 81 SER A C 1
ATOM 665 O O . SER A 1 81 ? 18.286 1.782 -30.523 1.00 96.31 81 SER A O 1
ATOM 667 N N . PHE A 1 82 ? 16.628 2.445 -31.867 1.00 94.38 82 PHE A N 1
ATOM 668 C CA . PHE A 1 82 ? 15.592 1.796 -31.066 1.00 94.38 82 PHE A CA 1
ATOM 669 C C . PHE A 1 82 ? 15.740 0.276 -31.038 1.00 94.38 82 PHE A C 1
ATOM 671 O O . PHE A 1 82 ? 15.568 -0.308 -29.973 1.00 94.38 82 PHE A O 1
ATOM 678 N N . THR A 1 83 ? 16.088 -0.376 -32.151 1.00 94.75 83 THR A N 1
ATOM 679 C CA . THR A 1 83 ? 16.314 -1.836 -32.167 1.00 94.75 83 THR A CA 1
ATOM 680 C C . THR A 1 83 ? 17.516 -2.250 -31.318 1.00 94.75 83 THR A C 1
ATOM 682 O O . THR A 1 83 ? 17.478 -3.321 -30.714 1.00 94.75 83 THR A O 1
ATOM 685 N N . THR A 1 84 ? 18.536 -1.395 -31.200 1.00 94.19 84 THR A N 1
ATOM 686 C CA . THR A 1 84 ? 19.694 -1.606 -30.316 1.00 94.19 84 THR A CA 1
ATOM 687 C C . THR A 1 84 ? 19.350 -1.323 -28.849 1.00 94.19 84 THR A C 1
ATOM 689 O O . THR A 1 84 ? 19.575 -2.175 -27.992 1.00 94.19 84 THR A O 1
ATOM 692 N N . LEU A 1 85 ? 18.741 -0.169 -28.548 1.00 91.75 85 LEU A N 1
ATOM 693 C CA . LEU A 1 85 ? 18.366 0.241 -27.186 1.00 91.75 85 LEU A CA 1
ATOM 694 C C . LEU A 1 85 ? 17.344 -0.702 -26.541 1.00 91.75 85 LEU A C 1
ATOM 696 O O . LEU A 1 85 ? 17.397 -0.938 -25.338 1.00 91.75 85 LEU A O 1
ATOM 700 N N . THR A 1 86 ? 16.421 -1.247 -27.336 1.00 90.25 86 THR A N 1
ATOM 701 C CA . THR A 1 86 ? 15.402 -2.213 -26.879 1.00 90.25 86 THR A CA 1
ATOM 702 C C . THR A 1 86 ? 15.881 -3.661 -26.935 1.00 90.25 86 THR A C 1
ATOM 704 O O . THR A 1 86 ? 15.075 -4.562 -26.724 1.00 90.25 86 THR A O 1
ATOM 707 N N . THR A 1 87 ? 17.166 -3.878 -27.243 1.00 91.19 87 THR A N 1
ATOM 708 C CA . THR A 1 87 ? 17.827 -5.189 -27.329 1.00 91.19 87 THR A CA 1
ATOM 709 C C . THR A 1 87 ? 17.181 -6.185 -28.303 1.00 91.19 87 THR A C 1
ATOM 711 O O . THR A 1 87 ? 17.450 -7.381 -28.234 1.00 91.19 87 THR A O 1
ATOM 714 N N . VAL A 1 88 ? 16.377 -5.699 -29.260 1.00 94.38 88 VAL A N 1
ATOM 715 C CA . VAL A 1 88 ? 15.761 -6.517 -30.320 1.00 94.38 88 VAL A CA 1
ATOM 716 C C . VAL A 1 88 ? 16.810 -6.979 -31.332 1.00 94.38 88 VAL A C 1
ATOM 718 O O . VAL A 1 88 ? 16.870 -8.161 -31.650 1.00 94.38 88 VAL A O 1
ATOM 721 N N . GLY A 1 89 ? 17.632 -6.047 -31.828 1.00 91.00 89 GLY A N 1
ATOM 722 C CA . GLY A 1 89 ? 18.828 -6.337 -32.624 1.00 91.00 89 GLY A CA 1
ATOM 723 C C . GLY A 1 89 ? 18.626 -7.260 -33.833 1.00 91.00 89 GLY A C 1
ATOM 724 O O . GLY A 1 89 ? 19.289 -8.289 -33.918 1.00 91.00 89 GLY A O 1
ATOM 725 N N . TYR A 1 90 ? 17.769 -6.892 -34.794 1.00 93.38 90 TYR A N 1
ATOM 726 C CA . TYR A 1 90 ? 17.527 -7.704 -36.002 1.00 93.38 90 TYR A CA 1
ATOM 727 C C . TYR A 1 90 ? 18.791 -7.996 -36.832 1.00 93.38 90 TYR A C 1
ATOM 729 O O . TYR A 1 90 ? 18.846 -9.010 -37.526 1.00 93.38 90 TYR A O 1
ATOM 737 N N . GLY A 1 91 ? 19.805 -7.126 -36.752 1.00 91.50 91 GLY A N 1
ATOM 738 C CA . GLY A 1 91 ? 21.102 -7.308 -37.413 1.00 91.50 91 GLY A CA 1
ATOM 739 C C . GLY A 1 91 ? 21.127 -6.924 -38.895 1.00 91.50 91 GLY A C 1
ATOM 740 O O . GLY A 1 91 ? 22.122 -7.165 -39.573 1.00 91.50 91 GLY A O 1
ATOM 741 N N . ASP A 1 92 ? 20.056 -6.314 -39.394 1.00 92.75 92 ASP A N 1
ATOM 742 C CA . ASP A 1 92 ? 19.948 -5.743 -40.737 1.00 92.75 92 ASP A CA 1
ATOM 743 C C . ASP A 1 92 ? 20.857 -4.515 -40.915 1.00 92.75 92 ASP A C 1
ATOM 745 O O . ASP A 1 92 ? 21.620 -4.441 -41.881 1.00 92.75 92 ASP A O 1
ATOM 749 N N . ILE A 1 93 ? 20.866 -3.616 -39.928 1.00 95.19 93 ILE A N 1
ATOM 750 C CA . ILE A 1 93 ? 21.809 -2.497 -39.835 1.00 95.19 93 ILE A CA 1
ATOM 751 C C . ILE A 1 93 ? 22.828 -2.804 -38.734 1.00 95.19 93 ILE A C 1
ATOM 753 O O . ILE A 1 93 ? 22.481 -2.987 -37.567 1.00 95.19 93 ILE A O 1
ATOM 757 N N . SER A 1 94 ? 24.108 -2.855 -39.098 1.00 93.12 94 SER A N 1
ATOM 758 C CA . SER A 1 94 ? 25.197 -3.249 -38.198 1.00 93.12 94 SER A CA 1
ATOM 759 C C . SER A 1 94 ? 26.392 -2.310 -38.313 1.00 93.12 94 SER A C 1
ATOM 761 O O . SER A 1 94 ? 26.750 -1.920 -39.423 1.00 93.12 94 SER A O 1
ATOM 763 N N . ALA A 1 95 ? 27.060 -2.036 -37.193 1.00 94.62 95 ALA A N 1
ATOM 764 C CA . ALA A 1 95 ? 28.323 -1.307 -37.163 1.00 94.62 95 ALA A CA 1
ATOM 765 C C . ALA A 1 95 ? 29.459 -2.103 -37.833 1.00 94.62 95 ALA A C 1
ATOM 767 O O . ALA A 1 95 ? 29.781 -3.224 -37.429 1.00 94.62 95 ALA A O 1
ATOM 768 N N . VAL A 1 96 ? 30.093 -1.514 -38.843 1.00 94.31 96 VAL A N 1
ATOM 769 C CA . VAL A 1 96 ? 31.171 -2.119 -39.632 1.00 94.31 96 VAL A CA 1
ATOM 770 C C . VAL A 1 96 ? 32.503 -1.428 -39.357 1.00 94.31 96 VAL A C 1
ATOM 772 O O . VAL A 1 96 ? 33.481 -2.131 -39.091 1.00 94.31 96 VAL A O 1
ATOM 775 N N . THR A 1 97 ? 32.542 -0.093 -39.394 1.00 95.75 97 THR A N 1
ATOM 776 C CA . THR A 1 97 ? 33.767 0.692 -39.155 1.00 95.75 97 THR A CA 1
ATOM 777 C C . THR A 1 97 ? 34.121 0.748 -37.670 1.00 95.75 97 THR A C 1
ATOM 779 O O . THR A 1 97 ? 33.296 0.481 -36.793 1.00 95.75 97 THR A O 1
ATOM 782 N N . SER A 1 98 ? 35.365 1.097 -37.359 1.00 95.69 98 SER A N 1
ATOM 783 C CA . SER A 1 98 ? 35.848 1.194 -35.981 1.00 95.69 98 SER A CA 1
ATOM 784 C C . SER A 1 98 ? 35.090 2.264 -35.187 1.00 95.69 98 SER A C 1
ATOM 786 O O . SER A 1 98 ? 34.685 2.007 -34.053 1.00 95.69 98 SER A O 1
ATOM 788 N N . ALA A 1 99 ? 34.816 3.421 -35.799 1.00 95.81 99 ALA A N 1
ATOM 789 C CA . ALA A 1 99 ? 34.021 4.489 -35.190 1.00 95.81 99 ALA A CA 1
ATOM 790 C C . ALA A 1 99 ? 32.566 4.056 -34.930 1.00 95.81 99 ALA A C 1
ATOM 792 O O . ALA A 1 99 ? 32.054 4.240 -33.823 1.00 95.81 99 ALA A O 1
ATOM 793 N N . GLU A 1 100 ? 31.928 3.396 -35.905 1.00 96.12 100 GLU A N 1
ATOM 794 C CA . GLU A 1 100 ? 30.582 2.828 -35.754 1.00 96.12 100 GLU A CA 1
ATOM 795 C C . GLU A 1 100 ? 30.528 1.819 -34.601 1.00 96.12 100 GLU A C 1
ATOM 797 O O . GLU A 1 100 ? 29.593 1.833 -33.801 1.00 96.12 100 GLU A O 1
ATOM 802 N N . ARG A 1 101 ? 31.539 0.947 -34.487 1.00 96.44 101 ARG A N 1
ATOM 803 C CA . ARG A 1 101 ? 31.610 -0.082 -33.439 1.00 96.44 101 ARG A CA 1
ATOM 804 C C . ARG A 1 101 ? 31.761 0.521 -32.050 1.00 96.44 101 ARG A C 1
ATOM 806 O O . ARG A 1 101 ? 31.109 0.050 -31.123 1.00 96.44 101 ARG A O 1
ATOM 813 N N . ILE A 1 102 ? 32.584 1.558 -31.897 1.00 96.75 102 ILE A N 1
ATOM 814 C CA . ILE A 1 102 ? 32.735 2.267 -30.618 1.00 96.75 102 ILE A CA 1
ATOM 815 C C . ILE A 1 102 ? 31.408 2.924 -30.219 1.00 96.75 102 ILE A C 1
ATOM 817 O O . ILE A 1 102 ? 30.974 2.763 -29.079 1.00 96.75 102 ILE A O 1
ATOM 821 N N . CYS A 1 103 ? 30.733 3.597 -31.157 1.00 95.44 103 CYS A N 1
ATOM 822 C CA . CYS A 1 103 ? 29.416 4.188 -30.911 1.00 95.44 103 CYS A CA 1
ATOM 823 C C . CYS A 1 103 ? 28.389 3.122 -30.497 1.00 95.44 103 CYS A C 1
ATOM 825 O O . CYS A 1 103 ? 27.707 3.278 -29.487 1.00 95.44 103 CYS A O 1
ATOM 827 N N . ALA A 1 104 ? 28.334 2.001 -31.221 1.00 95.12 104 ALA A N 1
ATOM 828 C CA . ALA A 1 104 ? 27.428 0.897 -30.921 1.00 95.12 104 ALA A CA 1
ATOM 829 C C . ALA A 1 104 ? 27.686 0.277 -29.538 1.00 95.12 104 ALA A C 1
ATOM 831 O O . ALA A 1 104 ? 26.736 -0.027 -28.825 1.00 95.12 104 ALA A O 1
ATOM 832 N N . LEU A 1 105 ? 28.950 0.125 -29.122 1.00 96.12 105 LEU A N 1
ATOM 833 C CA . LEU A 1 105 ? 29.288 -0.366 -27.781 1.00 96.12 105 LEU A CA 1
ATOM 834 C C . LEU A 1 105 ? 28.764 0.563 -26.680 1.00 96.12 105 LEU A C 1
ATOM 836 O O . LEU A 1 105 ? 28.213 0.085 -25.688 1.00 96.12 105 LEU A O 1
ATOM 840 N N . ILE A 1 106 ? 28.911 1.878 -26.857 1.00 94.81 106 ILE A N 1
ATOM 841 C CA . ILE A 1 106 ? 28.391 2.870 -25.908 1.00 94.81 106 ILE A CA 1
ATOM 842 C C . ILE A 1 106 ? 26.860 2.785 -25.849 1.00 94.81 106 ILE A C 1
ATOM 844 O O . ILE A 1 106 ? 26.293 2.691 -24.759 1.00 94.81 106 ILE A O 1
ATOM 848 N N . ASP A 1 107 ? 26.196 2.736 -27.005 1.00 93.75 107 ASP A N 1
ATOM 849 C CA . ASP A 1 107 ? 24.736 2.652 -27.093 1.00 93.75 107 ASP A CA 1
ATOM 850 C C . ASP A 1 107 ? 24.177 1.358 -26.487 1.00 93.75 107 ASP A C 1
ATOM 852 O O . ASP A 1 107 ? 23.157 1.392 -25.799 1.00 93.75 107 ASP A O 1
ATOM 856 N N . MET A 1 108 ? 24.859 0.222 -26.656 1.00 93.75 108 MET A N 1
ATOM 857 C CA . MET A 1 108 ? 24.467 -1.048 -26.031 1.00 93.75 108 MET A CA 1
ATOM 858 C C . MET A 1 108 ? 24.524 -0.982 -24.498 1.00 93.75 108 MET A C 1
ATOM 860 O O . MET A 1 108 ? 23.620 -1.485 -23.822 1.00 93.75 108 MET A O 1
ATOM 864 N N . VAL A 1 109 ? 25.554 -0.344 -23.929 1.00 94.19 109 VAL A N 1
ATOM 865 C CA . VAL A 1 109 ? 25.663 -0.149 -22.472 1.00 94.19 109 VAL A CA 1
ATOM 866 C C . VAL A 1 109 ? 24.551 0.773 -21.972 1.00 94.19 109 VAL A C 1
ATOM 868 O O . VAL A 1 109 ? 23.859 0.431 -21.010 1.00 94.19 109 VAL A O 1
ATOM 871 N N . LEU A 1 11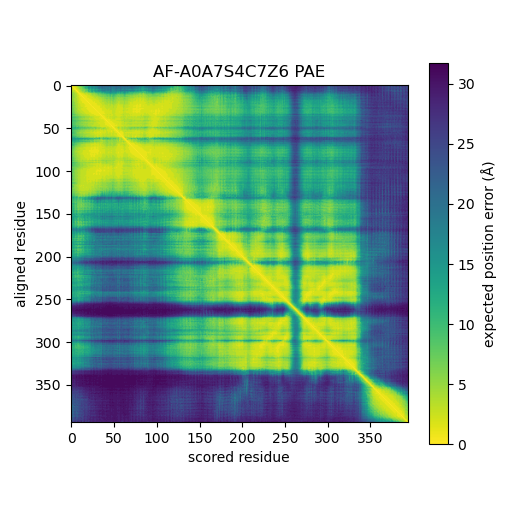0 ? 24.332 1.908 -22.643 1.00 91.62 110 LEU A N 1
ATOM 872 C CA . LEU A 1 110 ? 23.280 2.862 -22.280 1.00 91.62 110 LEU A CA 1
ATOM 873 C C . LEU A 1 110 ? 21.879 2.241 -22.382 1.00 91.62 110 LEU A C 1
ATOM 875 O O . LEU A 1 110 ? 21.067 2.413 -21.472 1.00 91.62 110 LEU A O 1
ATOM 879 N N . GLY A 1 111 ? 21.615 1.468 -23.439 1.00 90.12 111 GLY A N 1
ATOM 880 C CA . GLY A 1 111 ? 20.358 0.745 -23.629 1.00 90.12 111 GLY A CA 1
ATOM 881 C C . GLY A 1 111 ? 20.094 -0.272 -22.523 1.00 90.12 111 GLY A C 1
ATOM 882 O O . GLY A 1 111 ? 19.009 -0.287 -21.944 1.00 90.12 111 GLY A O 1
ATOM 883 N N . THR A 1 112 ? 21.109 -1.056 -22.151 1.00 90.44 112 THR A N 1
ATOM 884 C CA . THR A 1 112 ? 20.997 -2.050 -21.069 1.00 90.44 112 THR A CA 1
ATOM 885 C C . THR A 1 112 ? 20.654 -1.392 -19.730 1.00 90.44 112 THR A C 1
ATOM 887 O O . THR A 1 112 ? 19.761 -1.854 -19.016 1.00 90.44 112 THR A O 1
ATOM 890 N N . VAL A 1 113 ? 21.327 -0.286 -19.395 1.00 90.50 113 VAL A N 1
ATOM 891 C CA . VAL A 1 113 ? 21.073 0.475 -18.161 1.00 90.50 113 VAL A CA 1
ATOM 892 C C . VAL A 1 113 ? 19.657 1.056 -18.155 1.00 90.50 113 VAL A C 1
ATOM 894 O O . VAL A 1 113 ? 18.929 0.906 -17.171 1.00 90.50 113 VAL A O 1
ATOM 897 N N . LEU A 1 114 ? 19.233 1.671 -19.262 1.00 87.75 114 LEU A N 1
ATOM 898 C CA . LEU A 1 114 ? 17.896 2.244 -19.396 1.00 87.75 114 LEU A CA 1
ATOM 899 C C . LEU A 1 114 ? 16.796 1.182 -19.266 1.00 87.75 114 LEU A C 1
ATOM 901 O O . LEU A 1 114 ? 15.811 1.397 -18.559 1.00 87.75 114 LEU A O 1
ATOM 905 N N . PHE A 1 115 ? 16.968 0.027 -19.909 1.00 85.56 115 PHE A N 1
ATOM 906 C CA . PHE A 1 115 ? 16.005 -1.068 -19.825 1.00 85.56 115 PHE A CA 1
ATOM 907 C C . PHE A 1 115 ? 15.861 -1.592 -18.387 1.00 85.56 115 PHE A C 1
ATOM 909 O O . PHE A 1 115 ? 14.744 -1.837 -17.923 1.00 85.56 115 PHE A O 1
ATOM 916 N N . GLY A 1 116 ? 16.970 -1.669 -17.641 1.00 89.62 116 GLY A N 1
ATOM 917 C CA . GLY A 1 116 ? 16.958 -1.982 -16.211 1.00 89.62 116 GLY A CA 1
ATOM 918 C C . GLY A 1 116 ? 16.125 -0.991 -15.389 1.00 89.62 116 GLY A C 1
ATOM 919 O O . GLY A 1 116 ? 15.309 -1.412 -14.567 1.00 89.62 116 GLY A O 1
ATOM 920 N N . PHE A 1 117 ? 16.259 0.314 -15.651 1.00 87.69 117 PHE A N 1
ATOM 921 C CA . PHE A 1 117 ? 15.449 1.339 -14.983 1.00 87.69 117 PHE A CA 1
ATOM 922 C C . PHE A 1 117 ? 13.955 1.217 -15.298 1.00 87.69 117 PHE A C 1
ATOM 924 O O . PHE A 1 117 ? 13.131 1.316 -14.388 1.00 87.69 117 PHE A O 1
ATOM 931 N N . VAL A 1 118 ? 13.591 0.940 -16.555 1.00 87.25 118 VAL A N 1
ATOM 932 C CA . VAL A 1 118 ? 12.186 0.736 -16.947 1.00 87.25 118 VAL A CA 1
ATOM 933 C C . VAL A 1 118 ? 11.570 -0.441 -16.184 1.00 87.25 118 VAL A C 1
ATOM 935 O O . VAL A 1 118 ? 10.488 -0.299 -15.611 1.00 87.25 118 VAL A O 1
ATOM 938 N N . ILE A 1 119 ? 12.265 -1.583 -16.117 1.00 88.31 119 ILE A N 1
ATOM 939 C CA . ILE A 1 119 ? 11.797 -2.758 -15.364 1.00 88.31 119 ILE A CA 1
ATOM 940 C C . ILE A 1 119 ? 11.649 -2.437 -13.873 1.00 88.31 119 ILE A C 1
ATOM 942 O O . ILE A 1 119 ? 10.646 -2.820 -13.261 1.00 88.31 119 ILE A O 1
ATOM 946 N N . ALA A 1 120 ? 12.616 -1.728 -13.286 1.00 89.19 120 ALA A N 1
ATOM 947 C CA . ALA A 1 120 ? 12.575 -1.348 -11.878 1.00 89.19 120 ALA A CA 1
ATOM 948 C C . ALA A 1 120 ? 11.339 -0.488 -11.565 1.00 89.19 120 ALA A C 1
ATOM 950 O O . ALA A 1 120 ? 10.584 -0.817 -10.650 1.00 89.19 120 ALA A O 1
ATOM 951 N N . SER A 1 121 ? 11.062 0.537 -12.377 1.00 87.38 121 SER A N 1
ATOM 952 C CA . SER A 1 121 ? 9.878 1.388 -12.201 1.00 87.38 121 SER A CA 1
ATOM 953 C C . SER A 1 121 ? 8.560 0.620 -12.378 1.00 87.38 121 SER A C 1
ATOM 955 O O . SER A 1 121 ? 7.622 0.820 -11.607 1.00 87.38 121 SER A O 1
ATOM 957 N N . CYS A 1 122 ? 8.480 -0.308 -13.338 1.00 85.31 122 CYS A N 1
ATOM 958 C CA . CYS A 1 122 ? 7.306 -1.177 -13.501 1.00 85.31 122 CYS A CA 1
ATOM 959 C C . CYS A 1 122 ? 7.086 -2.100 -12.287 1.00 85.31 122 CYS A C 1
ATOM 961 O O . CYS A 1 122 ? 5.946 -2.347 -11.876 1.00 85.31 122 CYS A O 1
ATOM 963 N N . THR A 1 123 ? 8.174 -2.599 -11.699 1.00 87.50 123 THR A N 1
ATOM 964 C CA . THR A 1 123 ? 8.135 -3.457 -10.507 1.00 87.50 123 THR A CA 1
ATOM 965 C C . THR A 1 123 ? 7.674 -2.672 -9.282 1.00 87.50 123 THR A C 1
ATOM 967 O O . THR A 1 123 ? 6.798 -3.133 -8.551 1.00 87.50 123 THR A O 1
ATOM 970 N N . GLU A 1 124 ? 8.200 -1.462 -9.084 1.00 85.00 124 GLU A N 1
ATOM 971 C CA . GLU A 1 124 ? 7.808 -0.579 -7.984 1.00 85.00 124 GLU A CA 1
ATOM 972 C C . GLU A 1 124 ? 6.326 -0.190 -8.062 1.00 85.00 124 GLU A C 1
ATOM 974 O O . GLU A 1 124 ? 5.616 -0.270 -7.059 1.00 85.00 124 GLU A O 1
ATOM 979 N N . MET A 1 125 ? 5.819 0.131 -9.258 1.00 81.44 125 MET A N 1
ATOM 980 C CA . MET A 1 125 ? 4.387 0.360 -9.474 1.00 81.44 125 MET A CA 1
ATOM 981 C C . MET A 1 125 ? 3.556 -0.859 -9.062 1.00 81.44 125 MET A C 1
ATOM 983 O O . MET A 1 125 ? 2.579 -0.727 -8.321 1.00 81.44 125 MET A O 1
ATOM 987 N N . SER A 1 126 ? 3.955 -2.048 -9.518 1.00 81.50 126 SER A N 1
ATOM 988 C CA . SER A 1 126 ? 3.253 -3.295 -9.200 1.00 81.50 126 SER A CA 1
ATOM 989 C C . SER A 1 126 ? 3.220 -3.545 -7.689 1.00 81.50 126 SER A C 1
ATOM 991 O O . SER A 1 126 ? 2.184 -3.927 -7.140 1.00 81.50 126 SER A O 1
ATOM 993 N N . TYR A 1 127 ? 4.329 -3.266 -6.999 1.00 81.75 127 TYR A N 1
ATOM 994 C CA . TYR A 1 127 ? 4.430 -3.384 -5.547 1.00 81.75 127 TYR A CA 1
ATOM 995 C C . TYR A 1 127 ? 3.564 -2.349 -4.811 1.00 81.75 127 TYR A C 1
ATOM 997 O O . TYR A 1 127 ? 2.810 -2.707 -3.907 1.00 81.75 127 TYR A O 1
ATOM 1005 N N . SER A 1 128 ? 3.607 -1.080 -5.226 1.00 76.31 128 SER A N 1
ATOM 1006 C CA . SER A 1 128 ? 2.805 0.007 -4.645 1.00 76.31 128 SER A CA 1
ATOM 1007 C C . SER A 1 128 ? 1.300 -0.277 -4.737 1.00 76.31 128 SER A C 1
ATOM 1009 O O . SER A 1 128 ? 0.574 -0.159 -3.746 1.00 76.31 128 SER A O 1
ATOM 1011 N N . MET A 1 129 ? 0.835 -0.759 -5.895 1.00 71.12 129 MET A N 1
ATOM 1012 C CA . MET A 1 129 ? -0.560 -1.162 -6.092 1.00 71.12 129 MET A CA 1
ATOM 1013 C C . MET A 1 129 ? -0.963 -2.346 -5.201 1.00 71.12 129 MET A C 1
ATOM 1015 O O . MET A 1 129 ? -2.085 -2.384 -4.692 1.00 71.12 129 MET A O 1
ATOM 1019 N N . ALA A 1 130 ? -0.058 -3.303 -4.978 1.00 72.25 130 ALA A N 1
ATOM 1020 C CA . ALA A 1 130 ? -0.309 -4.443 -4.099 1.00 72.25 130 ALA A CA 1
ATOM 1021 C C . ALA A 1 130 ? -0.348 -4.042 -2.611 1.00 72.25 130 ALA A C 1
ATOM 1023 O O . ALA A 1 130 ? -1.176 -4.558 -1.852 1.00 72.25 130 ALA A O 1
ATOM 1024 N N . LYS A 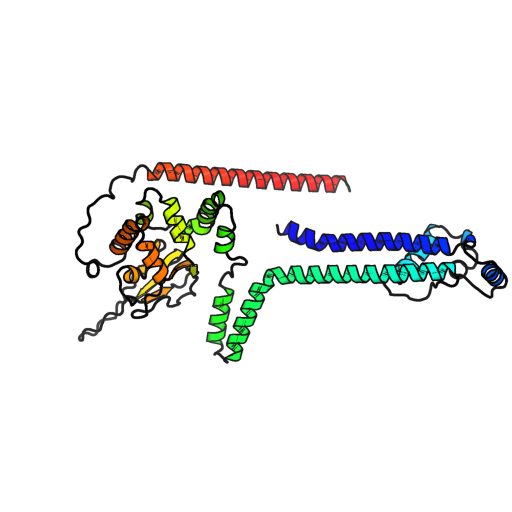1 131 ? 0.493 -3.081 -2.203 1.00 72.62 131 LYS A N 1
ATOM 1025 C CA . LYS A 1 131 ? 0.630 -2.616 -0.815 1.00 72.62 131 LYS A CA 1
ATOM 1026 C C . LYS A 1 131 ? -0.672 -2.063 -0.236 1.00 72.62 131 LYS A C 1
ATOM 1028 O O . LYS A 1 131 ? -0.962 -2.305 0.935 1.00 72.62 131 LYS A O 1
ATOM 1033 N N . ALA A 1 132 ? -1.492 -1.394 -1.053 1.00 62.84 132 ALA A N 1
ATOM 1034 C CA . ALA A 1 132 ? -2.762 -0.798 -0.623 1.00 62.84 132 ALA A CA 1
ATOM 1035 C C . ALA A 1 132 ? -3.707 -1.800 0.074 1.00 62.84 132 ALA A C 1
ATOM 1037 O O . ALA A 1 132 ? -4.447 -1.420 0.977 1.00 62.84 132 ALA A O 1
ATOM 1038 N N . ASN A 1 133 ? -3.636 -3.087 -0.288 1.00 72.31 133 ASN A N 1
ATOM 1039 C CA . ASN A 1 133 ? -4.454 -4.149 0.304 1.00 72.31 133 ASN A CA 1
ATOM 1040 C C . ASN A 1 133 ? -3.632 -5.262 0.968 1.00 72.31 133 ASN A C 1
ATOM 1042 O O . ASN A 1 133 ? -4.205 -6.255 1.417 1.00 72.31 133 ASN A O 1
ATOM 1046 N N . GLU A 1 134 ? -2.308 -5.129 1.055 1.00 79.94 134 GLU A N 1
ATOM 1047 C CA . GLU A 1 134 ? -1.418 -6.203 1.504 1.00 79.94 134 GLU A CA 1
ATOM 1048 C C . GLU A 1 134 ? -1.737 -6.652 2.932 1.00 79.94 134 GLU A C 1
ATOM 1050 O O . GLU A 1 134 ? -1.949 -7.838 3.171 1.00 79.94 134 GLU A O 1
ATOM 1055 N N . LYS A 1 135 ? -1.858 -5.716 3.881 1.00 77.62 135 LYS A N 1
ATOM 1056 C CA . LYS A 1 135 ? -2.123 -6.038 5.294 1.00 77.62 135 LYS A CA 1
ATOM 1057 C C . LYS A 1 135 ? -3.462 -6.760 5.479 1.00 77.62 135 LYS A C 1
ATOM 1059 O O . LYS A 1 135 ? -3.536 -7.743 6.217 1.00 77.62 135 LYS A O 1
ATOM 1064 N N . TYR A 1 136 ? -4.504 -6.304 4.780 1.00 82.12 136 TYR A N 1
ATOM 1065 C CA . TYR A 1 136 ? -5.820 -6.947 4.790 1.00 82.12 136 TYR A CA 1
ATOM 1066 C C . TYR A 1 136 ? -5.758 -8.340 4.156 1.00 82.12 136 TYR A C 1
ATOM 1068 O O . TYR A 1 136 ? -6.150 -9.327 4.781 1.00 82.12 136 TYR A O 1
ATOM 1076 N N . ASN A 1 137 ? -5.204 -8.440 2.946 1.00 84.12 137 ASN A N 1
ATOM 1077 C CA . ASN A 1 137 ? -5.099 -9.696 2.208 1.00 84.12 137 ASN A CA 1
ATOM 1078 C C . ASN A 1 137 ? -4.263 -10.729 2.965 1.00 84.12 137 ASN A C 1
ATOM 1080 O O . ASN A 1 137 ? -4.671 -11.887 3.055 1.00 84.12 137 ASN A O 1
ATOM 1084 N N . ASN A 1 138 ? -3.150 -10.308 3.567 1.00 87.06 138 ASN A N 1
ATOM 1085 C CA . ASN A 1 138 ? -2.299 -11.160 4.383 1.00 87.06 138 ASN A CA 1
ATOM 1086 C C . ASN A 1 138 ? -3.043 -11.648 5.634 1.00 87.06 138 ASN A C 1
ATOM 1088 O O . ASN A 1 138 ? -3.047 -12.841 5.924 1.00 87.06 138 ASN A O 1
ATOM 1092 N N . LYS A 1 139 ? -3.777 -10.771 6.337 1.00 87.31 139 LYS A N 1
ATOM 1093 C CA . LYS A 1 139 ? -4.586 -11.188 7.494 1.00 87.31 139 LYS A CA 1
ATOM 1094 C C . LYS A 1 139 ? -5.642 -12.225 7.106 1.00 87.31 139 LYS A C 1
ATOM 1096 O O . LYS A 1 139 ? -5.760 -13.248 7.780 1.00 87.31 139 LYS A O 1
ATOM 1101 N N . ILE A 1 140 ? -6.382 -12.001 6.018 1.00 90.19 140 ILE A N 1
ATOM 1102 C CA . ILE A 1 140 ? -7.384 -12.955 5.519 1.00 90.19 140 ILE A CA 1
ATOM 1103 C C . ILE A 1 140 ? -6.731 -14.265 5.061 1.00 90.19 140 ILE A C 1
ATOM 1105 O O . ILE A 1 140 ? -7.292 -15.339 5.292 1.00 90.19 140 ILE A O 1
ATOM 1109 N N . TYR A 1 141 ? -5.550 -14.200 4.444 1.00 91.81 141 TYR A N 1
ATOM 1110 C CA . TYR A 1 141 ? -4.760 -15.376 4.093 1.00 91.81 141 TYR A CA 1
ATOM 1111 C C . TYR A 1 141 ? -4.384 -16.186 5.341 1.00 91.81 141 TYR A C 1
ATOM 1113 O O . TYR A 1 141 ? -4.701 -17.372 5.398 1.00 91.81 141 TYR A O 1
ATOM 1121 N N . CYS A 1 142 ? -3.821 -15.555 6.376 1.00 92.62 142 CYS A N 1
ATOM 1122 C CA . CYS A 1 142 ? -3.491 -16.221 7.637 1.00 92.62 142 CYS A CA 1
ATOM 1123 C C . CYS A 1 142 ? -4.718 -16.868 8.291 1.00 92.62 142 CYS A C 1
ATOM 1125 O O . CYS A 1 142 ? -4.636 -18.009 8.735 1.00 92.62 142 CYS A O 1
ATOM 1127 N N . VAL A 1 143 ? -5.865 -16.178 8.314 1.00 93.38 143 VAL A N 1
ATOM 1128 C CA . VAL A 1 143 ? -7.116 -16.724 8.871 1.00 93.38 143 VAL A CA 1
ATOM 1129 C C . VAL A 1 143 ? -7.565 -17.964 8.096 1.00 93.38 143 VAL A C 1
ATOM 1131 O O . VAL A 1 143 ? -7.892 -18.981 8.702 1.00 93.38 143 VAL A O 1
ATOM 1134 N N . ARG A 1 144 ? -7.540 -17.925 6.758 1.00 94.00 144 ARG A N 1
ATOM 1135 C CA . ARG A 1 144 ? -7.875 -19.093 5.925 1.00 94.00 144 ARG A CA 1
ATOM 1136 C C . ARG A 1 144 ? -6.929 -20.259 6.186 1.00 94.00 144 ARG A C 1
ATOM 1138 O O . ARG A 1 144 ? -7.391 -21.381 6.388 1.00 94.00 144 ARG A O 1
ATOM 1145 N N . SER A 1 145 ? -5.628 -19.991 6.218 1.00 94.62 145 SER A N 1
ATOM 1146 C CA . SER A 1 145 ? -4.604 -20.998 6.497 1.00 94.62 145 SER A CA 1
ATOM 1147 C C . SER A 1 145 ? -4.789 -21.618 7.880 1.00 94.62 145 SER A C 1
ATOM 1149 O O . SER A 1 145 ? -4.740 -22.835 7.995 1.00 94.62 145 SER A O 1
ATOM 1151 N N . PHE A 1 146 ? -5.111 -20.815 8.897 1.00 95.69 146 PHE A N 1
ATOM 1152 C CA . PHE A 1 146 ? -5.440 -21.286 10.242 1.00 95.69 146 PHE A CA 1
ATOM 1153 C C . PHE A 1 146 ? -6.652 -22.229 10.240 1.00 95.69 146 PHE A C 1
ATOM 1155 O O . PHE A 1 146 ? -6.552 -23.350 10.728 1.00 95.69 146 PHE A O 1
ATOM 1162 N N . THR A 1 147 ? -7.770 -21.827 9.620 1.00 96.50 147 THR A N 1
ATOM 1163 C CA . THR A 1 147 ? -8.976 -22.681 9.556 1.00 96.50 147 THR A CA 1
ATOM 1164 C C . THR A 1 147 ? -8.733 -23.998 8.818 1.00 96.50 147 THR A C 1
ATOM 1166 O O . THR A 1 147 ? -9.305 -25.021 9.180 1.00 96.50 147 THR A O 1
ATOM 1169 N N . ARG A 1 148 ? -7.861 -23.981 7.799 1.00 95.31 148 ARG A N 1
ATOM 1170 C CA . ARG A 1 148 ? -7.491 -25.169 7.025 1.00 95.31 148 ARG A CA 1
ATOM 1171 C C . ARG A 1 148 ? -6.539 -26.081 7.794 1.00 95.31 148 ARG A C 1
ATOM 1173 O O . ARG A 1 148 ? -6.710 -27.288 7.729 1.00 95.31 148 ARG A O 1
ATOM 1180 N N . TYR A 1 149 ? -5.557 -25.514 8.491 1.00 96.81 149 TYR A N 1
ATOM 1181 C CA . TYR A 1 149 ? -4.559 -26.265 9.254 1.00 96.81 149 TYR A CA 1
ATOM 1182 C C . TYR A 1 149 ? -5.198 -27.099 10.371 1.00 96.81 149 TYR A C 1
ATOM 1184 O O . TYR A 1 149 ? -4.810 -28.241 10.572 1.00 96.81 149 TYR A O 1
ATOM 1192 N N . TYR A 1 150 ? -6.203 -26.544 11.053 1.00 97.19 150 TYR A N 1
ATOM 1193 C CA . TYR A 1 150 ? -6.957 -27.242 12.101 1.00 97.19 150 TYR A CA 1
ATOM 1194 C C . TYR A 1 150 ? -8.216 -27.966 11.591 1.00 97.19 150 TYR A C 1
ATOM 1196 O O . TYR A 1 150 ? -9.008 -28.437 12.401 1.00 97.19 150 TYR A O 1
ATOM 1204 N N . GLU A 1 151 ? -8.423 -28.031 10.271 1.00 96.00 151 GLU A N 1
ATOM 1205 C CA . GLU A 1 151 ? -9.523 -28.769 9.630 1.00 96.00 151 GLU A CA 1
ATOM 1206 C C . GLU A 1 151 ? -10.925 -28.435 10.171 1.00 96.00 151 GLU A C 1
ATOM 1208 O O . GLU A 1 151 ? -11.772 -29.305 10.381 1.00 96.00 151 GLU A O 1
ATOM 1213 N N . PHE A 1 152 ? -11.209 -27.149 10.390 1.00 95.56 152 PHE A N 1
ATOM 1214 C CA . PHE A 1 152 ? -12.513 -26.744 10.911 1.00 95.56 152 PHE A CA 1
ATOM 1215 C C . PHE A 1 152 ? -13.664 -27.083 9.946 1.00 95.56 152 PHE A C 1
ATOM 1217 O O . PHE A 1 152 ? -13.519 -26.925 8.726 1.00 95.56 152 PHE A O 1
ATOM 1224 N N . PRO A 1 153 ? -14.860 -27.439 10.466 1.00 96.75 153 PRO A N 1
ATOM 1225 C CA . PRO A 1 153 ? -16.061 -27.606 9.653 1.00 96.75 153 PRO A CA 1
ATOM 1226 C C . PRO A 1 153 ? -16.322 -26.391 8.757 1.00 96.75 153 PRO A C 1
ATOM 1228 O O . PRO A 1 153 ? -16.019 -25.248 9.121 1.00 96.75 153 PRO A O 1
ATOM 1231 N N . LYS A 1 154 ? -16.907 -26.625 7.575 1.00 92.31 154 LYS A N 1
ATOM 1232 C CA . LYS A 1 154 ? -17.106 -25.576 6.558 1.00 92.31 154 LYS A CA 1
ATOM 1233 C C . LYS A 1 154 ? -17.885 -24.378 7.100 1.00 92.31 154 LYS A C 1
ATOM 1235 O O . LYS A 1 154 ? -17.506 -23.244 6.813 1.00 92.31 154 LYS A O 1
ATOM 1240 N N . ASP A 1 155 ? -18.911 -24.622 7.907 1.00 91.56 155 ASP A N 1
ATOM 1241 C CA . ASP A 1 155 ? -19.764 -23.565 8.454 1.00 91.56 155 ASP A CA 1
ATOM 1242 C C . ASP A 1 155 ? -19.006 -22.682 9.452 1.00 91.56 155 ASP A C 1
ATOM 1244 O O . ASP A 1 155 ? -19.044 -21.455 9.347 1.00 91.56 155 ASP A O 1
ATOM 1248 N N . LEU A 1 156 ? -18.218 -23.294 10.345 1.00 90.12 156 LEU A N 1
ATOM 1249 C CA . LEU A 1 156 ? -17.369 -22.574 11.297 1.00 90.12 156 LEU A CA 1
ATOM 1250 C C . LEU A 1 156 ? -16.279 -21.770 10.576 1.00 90.12 156 LEU A C 1
ATOM 1252 O O . LEU A 1 156 ? -16.086 -20.588 10.858 1.00 90.12 156 LEU A O 1
ATOM 1256 N N . SER A 1 157 ? -15.612 -22.377 9.592 1.00 93.38 157 SER A N 1
ATOM 1257 C CA . SER A 1 157 ? -14.598 -21.696 8.777 1.00 93.38 157 SER A CA 1
ATOM 1258 C C . SER A 1 157 ? -15.177 -20.475 8.063 1.00 93.38 157 SER A C 1
ATOM 1260 O O . SER A 1 157 ? -14.579 -19.398 8.068 1.00 93.38 157 SER A O 1
ATOM 1262 N N . GLN A 1 158 ? -16.367 -20.614 7.467 1.00 91.38 158 GLN A N 1
ATOM 1263 C CA . GLN A 1 158 ? -17.044 -19.499 6.812 1.00 91.38 158 GLN A CA 1
ATOM 1264 C C . GLN A 1 158 ? -17.445 -18.408 7.803 1.00 91.38 158 GLN A C 1
ATOM 1266 O O . GLN A 1 158 ? -17.265 -17.234 7.483 1.00 91.38 158 GLN A O 1
ATOM 1271 N N . ALA A 1 159 ? -17.946 -18.764 8.987 1.00 87.12 159 ALA A N 1
ATOM 1272 C CA . ALA A 1 159 ? -18.291 -17.799 10.026 1.00 87.12 159 ALA A CA 1
ATOM 1273 C C . ALA A 1 159 ? -17.063 -16.986 10.474 1.00 87.12 159 ALA A C 1
ATOM 1275 O O . ALA A 1 159 ? -17.117 -15.754 10.482 1.00 87.12 159 ALA A O 1
ATOM 1276 N N . ILE A 1 160 ? -15.931 -17.652 10.732 1.00 90.06 160 ILE A N 1
ATOM 1277 C CA . ILE A 1 160 ? -14.664 -17.006 11.112 1.00 90.06 160 ILE A CA 1
ATOM 1278 C C . ILE A 1 160 ? -14.173 -16.077 9.993 1.00 90.06 160 ILE A C 1
ATOM 1280 O O . ILE A 1 160 ? -13.875 -14.907 10.232 1.00 90.06 160 ILE A O 1
ATOM 1284 N N . ILE A 1 161 ? -14.124 -16.559 8.748 1.00 91.06 161 ILE A N 1
ATOM 1285 C CA . ILE A 1 161 ? -13.660 -15.748 7.613 1.00 91.06 161 ILE A CA 1
ATOM 1286 C C . ILE A 1 161 ? -14.584 -14.544 7.391 1.00 91.06 161 ILE A C 1
ATOM 1288 O O . ILE A 1 161 ? -14.092 -13.447 7.134 1.00 91.06 161 ILE A O 1
ATOM 1292 N N . ARG A 1 162 ? -15.910 -14.717 7.489 1.00 86.94 162 ARG A N 1
ATOM 1293 C CA . ARG A 1 162 ? -16.876 -13.611 7.369 1.00 86.94 162 ARG A CA 1
ATOM 1294 C C . ARG A 1 162 ? -16.672 -12.575 8.470 1.00 86.94 162 ARG A C 1
ATOM 1296 O O . ARG A 1 162 ? -16.680 -11.389 8.162 1.00 86.94 162 ARG A O 1
ATOM 1303 N N . HIS A 1 163 ? -16.433 -13.002 9.710 1.00 83.81 163 HIS A N 1
ATOM 1304 C CA . HIS A 1 163 ? -16.127 -12.099 10.819 1.00 83.81 163 HIS A CA 1
ATOM 1305 C C . HIS A 1 163 ? -14.902 -11.225 10.510 1.00 83.81 163 HIS A C 1
ATOM 1307 O O . HIS A 1 163 ? -15.014 -10.002 10.494 1.00 83.81 163 HIS A O 1
ATOM 1313 N N . PHE A 1 164 ? -13.767 -11.832 10.149 1.00 85.44 164 PHE A N 1
ATOM 1314 C CA . PHE A 1 164 ? -12.546 -11.079 9.832 1.00 85.44 164 PHE A CA 1
ATOM 1315 C C . PHE A 1 164 ? -12.644 -10.245 8.547 1.00 85.44 164 PHE A C 1
ATOM 1317 O O . PHE A 1 164 ? -11.981 -9.219 8.444 1.00 85.44 164 PHE A O 1
ATOM 1324 N N . LYS A 1 165 ? -13.472 -10.645 7.572 1.00 84.12 165 LYS A N 1
ATOM 1325 C CA . LYS A 1 165 ? -13.740 -9.831 6.374 1.00 84.12 165 LYS A CA 1
ATOM 1326 C C . LYS A 1 165 ? -14.569 -8.587 6.674 1.00 84.12 165 LYS A C 1
ATOM 1328 O O . LYS A 1 165 ? -14.365 -7.572 6.016 1.00 84.12 165 LYS A O 1
ATOM 1333 N N . ASN A 1 166 ? -15.504 -8.697 7.615 1.00 76.44 166 ASN A N 1
ATOM 1334 C CA . ASN A 1 166 ? -16.425 -7.628 7.993 1.00 76.44 166 ASN A CA 1
ATOM 1335 C C . ASN A 1 166 ? -15.845 -6.692 9.057 1.00 76.44 166 ASN A C 1
ATOM 1337 O O . ASN A 1 166 ? -16.438 -5.652 9.338 1.00 76.44 166 ASN A O 1
ATOM 1341 N N . GLN A 1 167 ? -14.703 -7.040 9.650 1.00 72.62 167 GLN A N 1
ATOM 1342 C CA . GLN A 1 167 ? -13.971 -6.125 10.507 1.00 72.62 167 GLN A CA 1
ATOM 1343 C C . GLN A 1 167 ? -13.164 -5.152 9.645 1.00 72.62 167 GLN A C 1
ATOM 1345 O O . GLN A 1 167 ? -12.305 -5.597 8.878 1.00 72.62 167 GLN A O 1
ATOM 1350 N N . PRO A 1 168 ? -13.393 -3.831 9.768 1.00 64.75 168 PRO A N 1
ATOM 1351 C CA . PRO A 1 168 ? -12.462 -2.869 9.213 1.00 64.75 168 PRO A CA 1
ATOM 1352 C C . PRO A 1 168 ? -11.138 -3.073 9.947 1.00 64.75 168 PRO A C 1
ATOM 1354 O O . PRO A 1 168 ? -11.037 -2.790 11.137 1.00 64.75 168 PRO A O 1
ATOM 1357 N N . LEU A 1 169 ? -10.135 -3.622 9.261 1.00 63.47 169 LEU A N 1
ATOM 1358 C CA . LEU A 1 169 ? -8.772 -3.575 9.767 1.00 63.47 169 LEU A CA 1
ATOM 1359 C C . LEU A 1 169 ? -8.342 -2.119 9.645 1.00 63.47 169 LEU A C 1
ATOM 1361 O O . LEU A 1 169 ? -8.257 -1.628 8.516 1.00 63.47 169 LEU A O 1
ATOM 1365 N N . PRO A 1 170 ? -8.086 -1.419 10.762 1.00 62.34 170 PRO A N 1
ATOM 1366 C CA . PRO A 1 170 ? -7.521 -0.091 10.677 1.00 62.34 170 PRO A CA 1
ATOM 1367 C C . PRO A 1 170 ? -6.218 -0.217 9.884 1.00 62.34 170 PRO A C 1
ATOM 1369 O O . PRO A 1 170 ? -5.312 -0.975 10.261 1.00 62.34 170 PRO A O 1
ATOM 1372 N N . VAL A 1 171 ? -6.136 0.474 8.743 1.00 61.31 171 VAL A N 1
ATOM 1373 C CA . VAL A 1 171 ? -4.891 0.548 7.958 1.00 61.31 171 VAL A CA 1
ATOM 1374 C C . VAL A 1 171 ? -3.769 1.054 8.874 1.00 61.31 171 VAL A C 1
ATOM 1376 O O . VAL A 1 171 ? -2.642 0.557 8.832 1.00 61.31 171 VAL A O 1
ATOM 1379 N N . TYR A 1 172 ? -4.145 1.930 9.803 1.00 67.31 172 TYR A N 1
ATOM 1380 C CA . TYR A 1 172 ? -3.308 2.632 10.758 1.00 67.31 172 TYR A CA 1
ATOM 1381 C C . TYR A 1 172 ? -3.790 2.396 12.191 1.00 67.31 172 TYR A C 1
ATOM 1383 O O . TYR A 1 172 ? -4.983 2.248 12.444 1.00 67.31 172 TYR A O 1
ATOM 1391 N N . ASN A 1 173 ? -2.861 2.398 13.142 1.00 73.06 173 ASN A N 1
ATOM 1392 C CA . ASN A 1 173 ? -3.193 2.371 14.557 1.00 73.06 173 ASN A CA 1
ATOM 1393 C C . ASN A 1 173 ? -3.638 3.773 14.997 1.00 73.06 173 ASN A C 1
ATOM 1395 O O . ASN A 1 173 ? -2.812 4.656 15.212 1.00 73.06 173 ASN A O 1
ATOM 1399 N N . THR A 1 174 ? -4.949 3.987 15.107 1.00 78.44 174 THR A N 1
ATOM 1400 C CA . THR A 1 174 ? -5.526 5.301 15.425 1.00 78.44 174 THR A CA 1
ATOM 1401 C C . THR A 1 174 ? -4.955 5.900 16.710 1.00 78.44 174 THR A C 1
ATOM 1403 O O . THR A 1 174 ? -4.700 7.098 16.761 1.00 78.44 174 THR A O 1
ATOM 1406 N N . GLN A 1 175 ? -4.706 5.082 17.737 1.00 76.69 175 GLN A N 1
ATOM 1407 C CA . GLN A 1 175 ? -4.140 5.574 18.994 1.00 76.69 175 GLN A CA 1
ATOM 1408 C C . GLN A 1 175 ? -2.680 6.020 18.853 1.00 76.69 175 GLN A C 1
ATOM 1410 O O . GLN A 1 175 ? -2.275 6.981 19.499 1.00 76.69 175 GLN A O 1
ATOM 1415 N N . GLU A 1 176 ? -1.898 5.344 18.015 1.00 81.06 176 GLU A N 1
ATOM 1416 C CA . GLU A 1 176 ? -0.497 5.686 17.745 1.00 81.06 176 GLU A CA 1
ATOM 1417 C C . GLU A 1 176 ? -0.396 7.016 16.995 1.00 81.06 176 GLU A C 1
ATOM 1419 O O . GLU A 1 176 ? 0.293 7.917 17.461 1.00 81.06 176 GLU A O 1
ATOM 1424 N N . ILE A 1 177 ? -1.207 7.201 15.946 1.00 84.81 177 ILE A N 1
ATOM 1425 C CA . ILE A 1 177 ? -1.294 8.476 15.212 1.00 84.81 177 ILE A CA 1
ATOM 1426 C C . ILE A 1 177 ? -1.675 9.625 16.146 1.00 84.81 177 ILE A C 1
ATOM 1428 O O . ILE A 1 177 ? -1.082 10.700 16.097 1.00 84.81 177 ILE A O 1
ATOM 1432 N N . ILE A 1 178 ? -2.667 9.407 17.013 1.00 84.06 178 ILE A N 1
ATOM 1433 C CA . ILE A 1 178 ? -3.092 10.425 17.975 1.00 84.06 178 ILE A CA 1
ATOM 1434 C C . ILE A 1 178 ? -1.950 10.764 18.942 1.00 84.06 178 ILE A C 1
ATOM 1436 O O . ILE A 1 178 ? -1.760 11.933 19.246 1.00 84.06 178 ILE A O 1
ATOM 1440 N N . ARG A 1 179 ? -1.163 9.786 19.407 1.00 83.19 179 ARG A N 1
ATOM 1441 C CA . ARG A 1 179 ? -0.034 10.032 20.325 1.00 83.19 179 ARG A CA 1
ATOM 1442 C C . ARG A 1 179 ? 1.139 10.755 19.663 1.00 83.19 179 ARG A C 1
ATOM 1444 O O . ARG A 1 179 ? 1.802 11.538 20.334 1.00 83.19 179 ARG A O 1
ATOM 1451 N N . GLU A 1 180 ? 1.385 10.500 18.381 1.00 86.56 180 GLU A N 1
ATOM 1452 C CA . GLU A 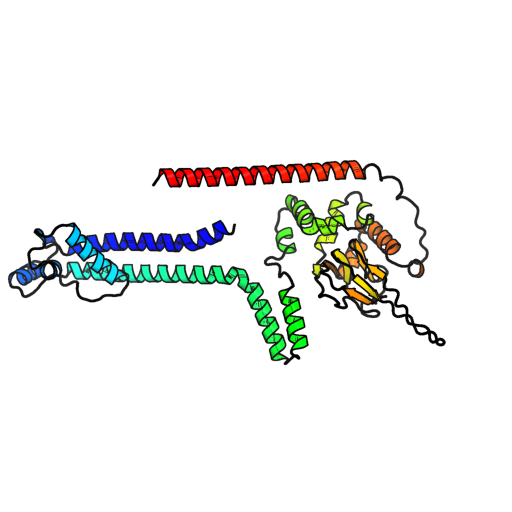1 180 ? 2.414 11.192 17.593 1.00 86.56 180 GLU A CA 1
ATOM 1453 C C . GLU A 1 180 ? 2.013 12.628 17.228 1.00 86.56 180 GLU A C 1
ATOM 1455 O O . GLU A 1 180 ? 2.874 13.479 16.996 1.00 86.56 180 GLU A O 1
ATOM 1460 N N . ALA A 1 181 ? 0.709 12.921 17.194 1.00 86.19 181 ALA A N 1
ATOM 1461 C CA . ALA A 1 181 ? 0.219 14.260 16.913 1.00 86.19 181 ALA A CA 1
ATOM 1462 C C . ALA A 1 181 ? 0.593 15.253 18.037 1.00 86.19 181 ALA A C 1
ATOM 1464 O O . ALA A 1 181 ? 0.586 14.891 19.218 1.00 86.19 181 ALA A O 1
ATOM 1465 N N . PRO A 1 182 ? 0.851 16.535 17.710 1.00 88.62 182 PRO A N 1
ATOM 1466 C CA . PRO A 1 182 ? 1.052 17.584 18.707 1.00 88.62 182 PRO A CA 1
ATOM 1467 C C . PRO A 1 182 ? -0.122 17.674 19.688 1.00 88.62 182 PRO A C 1
ATOM 1469 O O . PRO A 1 182 ? -1.275 17.630 19.261 1.00 88.62 182 PRO A O 1
ATOM 1472 N N . VAL A 1 183 ? 0.157 17.886 20.981 1.00 81.69 183 VAL A N 1
ATOM 1473 C CA . VAL A 1 183 ? -0.853 17.922 22.065 1.00 81.69 183 VAL A CA 1
ATOM 1474 C C . VAL A 1 183 ? -2.032 18.852 21.745 1.00 81.69 183 VAL A C 1
ATOM 1476 O O . VAL A 1 183 ? -3.179 18.499 21.997 1.00 81.69 183 VAL A O 1
ATOM 1479 N N . ALA A 1 184 ? -1.771 19.997 21.105 1.00 80.38 184 ALA A N 1
ATOM 1480 C CA . ALA A 1 184 ? -2.806 20.947 20.687 1.00 80.38 184 ALA A CA 1
ATOM 1481 C C . ALA A 1 184 ? -3.822 20.366 19.678 1.00 80.38 184 ALA A C 1
ATOM 1483 O O . ALA A 1 184 ? -4.972 20.794 19.652 1.00 80.38 184 ALA A O 1
ATOM 1484 N N . LEU A 1 185 ? -3.416 19.392 18.855 1.00 85.56 185 LEU A N 1
ATOM 1485 C CA . LEU A 1 185 ? -4.268 18.726 17.865 1.00 85.56 185 LEU A CA 1
ATOM 1486 C C . LEU A 1 185 ? -4.900 17.436 18.396 1.00 85.56 185 LEU A C 1
ATOM 1488 O O . LEU A 1 185 ? -5.937 17.024 17.879 1.00 85.56 185 LEU A O 1
ATOM 1492 N N . GLN A 1 186 ? -4.318 16.808 19.424 1.00 81.69 186 GLN A N 1
ATOM 1493 C CA . GLN A 1 186 ? -4.822 15.547 19.982 1.00 81.69 186 GLN A CA 1
ATOM 1494 C C . GLN A 1 186 ? -6.276 15.667 20.432 1.00 81.69 186 GLN A C 1
ATOM 1496 O O . GLN A 1 186 ? -7.091 14.809 20.099 1.00 81.69 186 GLN A O 1
ATOM 1501 N N . THR A 1 187 ? -6.622 16.760 21.118 1.00 79.38 187 THR A N 1
ATOM 1502 C CA . THR A 1 187 ? -7.992 17.010 21.580 1.00 79.38 187 THR A CA 1
ATOM 1503 C C . THR A 1 187 ? -8.976 17.068 20.420 1.00 79.38 187 THR A C 1
ATOM 1505 O O . THR A 1 187 ? -10.016 16.417 20.463 1.00 79.38 187 THR A O 1
ATOM 1508 N N . HIS A 1 188 ? -8.626 17.784 19.350 1.00 82.12 188 HIS A N 1
ATOM 1509 C CA . HIS A 1 188 ? -9.484 17.906 18.175 1.00 82.12 188 HIS A CA 1
ATOM 1510 C C . HIS A 1 188 ? -9.599 16.583 17.403 1.00 82.12 188 HIS A C 1
ATOM 1512 O O . HIS A 1 188 ? -10.693 16.202 16.987 1.00 82.12 188 HIS A O 1
ATOM 1518 N N . LEU A 1 189 ? -8.495 15.841 17.262 1.00 83.88 189 LEU A N 1
ATOM 1519 C CA . LEU A 1 189 ? -8.484 14.523 16.623 1.00 83.88 189 LEU A CA 1
ATOM 1520 C C . LEU A 1 189 ? -9.352 13.523 17.385 1.00 83.88 189 LEU A C 1
ATOM 1522 O O . LEU A 1 189 ? -10.169 12.839 16.777 1.00 83.88 189 LEU A O 1
ATOM 1526 N N . ILE A 1 190 ? -9.214 13.456 18.709 1.00 81.56 190 ILE A N 1
ATOM 1527 C CA . ILE A 1 190 ? -10.010 12.558 19.550 1.00 81.56 190 ILE A CA 1
ATOM 1528 C C . ILE A 1 190 ? -11.484 12.960 19.502 1.00 81.56 190 ILE A C 1
ATOM 1530 O O . ILE A 1 190 ? -12.332 12.102 19.265 1.00 81.56 190 ILE A O 1
ATOM 1534 N N . ALA A 1 191 ? -11.790 14.252 19.646 1.00 81.06 191 ALA A N 1
ATOM 1535 C CA . ALA A 1 191 ? -13.158 14.750 19.545 1.00 81.06 191 ALA A CA 1
ATOM 1536 C C . ALA A 1 191 ? -13.794 14.403 18.192 1.00 81.06 191 ALA A C 1
ATOM 1538 O O . ALA A 1 191 ? -14.956 14.021 18.154 1.00 81.06 191 ALA A O 1
ATOM 1539 N N . THR A 1 192 ? -13.030 14.463 17.098 1.00 83.25 192 THR A N 1
ATOM 1540 C CA . THR A 1 192 ? -13.520 14.145 15.748 1.00 83.25 192 THR A CA 1
ATOM 1541 C C . THR A 1 192 ? -13.692 12.641 15.538 1.00 83.25 192 THR A C 1
ATOM 1543 O O . THR A 1 192 ? -14.746 12.187 15.099 1.00 83.25 192 THR A O 1
ATOM 1546 N N . VAL A 1 193 ? -12.672 11.843 15.869 1.00 84.31 193 VAL A N 1
ATOM 1547 C CA . VAL A 1 193 ? -12.671 10.385 15.659 1.00 84.31 193 VAL A CA 1
ATOM 1548 C C . VAL A 1 193 ? -13.718 9.699 16.533 1.00 84.31 193 VAL A C 1
ATOM 1550 O O . VAL A 1 193 ? -14.402 8.785 16.077 1.00 84.31 193 VAL A O 1
ATOM 1553 N N . TYR A 1 194 ? -13.857 10.146 17.779 1.00 84.81 194 TYR A N 1
ATOM 1554 C CA . TYR A 1 194 ? -14.763 9.557 18.758 1.00 84.81 194 TYR A CA 1
ATOM 1555 C C . TYR A 1 194 ? -16.026 10.396 18.974 1.00 84.81 194 TYR A C 1
ATOM 1557 O O . TYR A 1 194 ? -16.757 10.136 19.926 1.00 84.81 194 TYR A O 1
ATOM 1565 N N . ALA A 1 195 ? -16.330 11.353 18.084 1.00 84.62 195 ALA A N 1
ATOM 1566 C CA . ALA A 1 195 ? -17.485 12.255 18.188 1.00 84.62 195 ALA A CA 1
ATOM 1567 C C . ALA A 1 195 ? -18.777 11.507 18.530 1.00 84.62 195 ALA A C 1
ATOM 1569 O O . ALA A 1 195 ? -19.522 11.885 19.430 1.00 84.62 195 ALA A O 1
ATOM 1570 N N . ARG A 1 196 ? -19.006 10.389 17.839 1.00 85.12 196 ARG A N 1
ATOM 1571 C CA . ARG A 1 196 ? -20.188 9.550 18.022 1.00 85.12 196 ARG A CA 1
ATOM 1572 C C . ARG A 1 196 ? -20.253 8.905 19.405 1.00 85.12 196 ARG A C 1
ATOM 1574 O O . ARG A 1 196 ? -21.315 8.887 20.013 1.00 85.12 196 ARG A O 1
ATOM 1581 N N . LEU A 1 197 ? -19.129 8.384 19.892 1.00 86.75 197 LEU A N 1
ATOM 1582 C CA . LEU A 1 197 ? -19.046 7.812 21.231 1.00 86.75 197 LEU A CA 1
ATOM 1583 C C . LEU A 1 197 ? -19.298 8.896 22.282 1.00 86.75 197 LEU A C 1
ATOM 1585 O O . LEU A 1 197 ? -20.088 8.686 23.194 1.00 86.75 197 LEU A O 1
ATOM 1589 N N . ILE A 1 198 ? -18.668 10.061 22.123 1.00 87.25 198 ILE A N 1
ATOM 1590 C CA . ILE A 1 198 ? -18.789 11.194 23.046 1.00 87.25 198 ILE A CA 1
ATOM 1591 C C . ILE A 1 198 ? -20.244 11.673 23.136 1.00 87.25 198 ILE A C 1
ATOM 1593 O O . ILE A 1 198 ? -20.736 11.895 24.236 1.00 87.25 198 ILE A O 1
ATOM 1597 N N . GLN A 1 199 ? -20.963 11.738 22.009 1.00 85.50 199 GLN A N 1
ATOM 1598 C CA . GLN A 1 199 ? -22.381 12.127 21.967 1.00 85.50 199 GLN A CA 1
ATOM 1599 C C . GLN A 1 199 ? -23.306 11.204 22.767 1.00 85.50 199 GLN A C 1
ATOM 1601 O O . GLN A 1 199 ? -24.346 11.653 23.243 1.00 85.50 199 GLN A O 1
ATOM 1606 N N . VAL A 1 200 ? -22.962 9.920 22.896 1.00 87.69 200 VAL A N 1
ATOM 1607 C CA . VAL A 1 200 ? -23.790 8.950 23.627 1.00 87.69 200 VAL A CA 1
ATOM 1608 C C . VAL A 1 200 ? -23.330 8.746 25.068 1.00 87.69 200 VAL A C 1
ATOM 1610 O O . VAL A 1 200 ? -24.008 8.041 25.816 1.00 87.69 200 VAL A O 1
ATOM 1613 N N . LEU A 1 201 ? -22.202 9.334 25.489 1.00 86.69 201 LEU A N 1
ATOM 1614 C CA . LEU A 1 201 ? -21.732 9.184 26.864 1.00 86.69 201 LEU A CA 1
ATOM 1615 C C . LEU A 1 201 ? -22.779 9.724 27.859 1.00 86.69 201 LEU A C 1
ATOM 1617 O O . LEU A 1 201 ? -23.387 10.770 27.627 1.00 86.69 201 LEU A O 1
ATOM 1621 N N . PRO A 1 202 ? -23.009 9.029 28.988 1.00 80.12 202 PRO A N 1
ATOM 1622 C CA . PRO A 1 202 ? -23.959 9.490 29.980 1.00 80.12 202 PRO A CA 1
ATOM 1623 C C . PRO A 1 202 ? -23.506 10.804 30.618 1.00 80.12 202 PRO A C 1
ATOM 1625 O O . PRO A 1 202 ? -22.316 11.024 30.843 1.00 80.12 202 PRO A O 1
ATOM 1628 N N . ALA A 1 203 ? -24.481 11.608 31.047 1.00 75.50 203 ALA A N 1
ATOM 1629 C CA . ALA A 1 203 ? -24.262 12.900 31.704 1.00 75.50 203 ALA A CA 1
ATOM 1630 C C . ALA A 1 203 ? -23.348 12.854 32.944 1.00 75.50 203 ALA A C 1
ATOM 1632 O O . ALA A 1 203 ? -22.844 13.878 33.381 1.00 75.50 203 ALA A O 1
ATOM 1633 N N . CYS A 1 204 ? -23.071 11.675 33.511 1.00 72.50 204 CYS A N 1
ATOM 1634 C CA . CYS A 1 204 ? -22.088 11.550 34.585 1.00 72.50 204 CYS A CA 1
ATOM 1635 C C . CYS A 1 204 ? -20.662 11.944 34.174 1.00 72.50 204 CYS A C 1
ATOM 1637 O O . CYS A 1 204 ? -19.865 12.272 35.047 1.00 72.50 204 CYS A O 1
ATOM 1639 N N . PHE A 1 205 ? -20.338 11.921 32.877 1.00 75.25 205 PHE A N 1
ATOM 1640 C CA . PHE A 1 205 ? -19.069 12.432 32.350 1.00 75.25 205 PHE A CA 1
ATOM 1641 C C . PHE A 1 205 ? -19.034 13.971 32.262 1.00 75.25 205 PHE A C 1
ATOM 1643 O O . PHE A 1 205 ? -17.949 14.533 32.198 1.00 75.25 205 PHE A O 1
ATOM 1650 N N . GLN A 1 206 ? -20.193 14.638 32.350 1.00 65.81 206 GLN A N 1
ATOM 1651 C CA . GLN A 1 206 ? -20.358 16.103 32.313 1.00 65.81 206 GLN A CA 1
ATOM 1652 C C . GLN A 1 206 ? -20.301 16.750 33.711 1.00 65.81 206 GLN A C 1
ATOM 1654 O O . GLN A 1 206 ? -20.434 17.960 33.854 1.00 65.81 206 GLN A O 1
ATOM 1659 N N . CYS A 1 207 ? -20.130 15.967 34.781 1.00 61.12 207 CYS A N 1
ATOM 1660 C CA . CYS A 1 207 ? -20.168 16.466 36.163 1.00 61.12 207 CYS A CA 1
ATOM 1661 C C . CYS A 1 207 ? -18.832 17.052 36.667 1.00 61.12 207 CYS A C 1
ATOM 1663 O O . CYS A 1 207 ? -18.672 17.238 37.875 1.00 61.12 207 CYS A O 1
ATOM 1665 N N . CYS A 1 208 ? -17.853 17.278 35.790 1.00 62.84 208 CYS A N 1
ATOM 1666 C CA . CYS A 1 208 ? -16.481 17.624 36.163 1.00 62.84 208 CYS A CA 1
ATOM 1667 C C . CYS A 1 208 ? -16.044 18.942 35.514 1.00 62.84 208 CYS A C 1
ATOM 1669 O O . CYS A 1 208 ? -16.356 19.182 34.354 1.00 62.84 208 CYS A O 1
ATOM 1671 N N . GLU A 1 209 ? -15.283 19.764 36.248 1.00 62.50 209 GLU A N 1
ATOM 1672 C CA . GLU A 1 209 ? -14.772 21.063 35.767 1.00 62.50 209 GLU A CA 1
ATOM 1673 C C . GLU A 1 209 ? -13.931 20.925 34.481 1.00 62.50 209 GLU A C 1
ATOM 1675 O O . GLU A 1 209 ? -14.027 21.770 33.598 1.00 62.50 209 GLU A O 1
ATOM 1680 N N . ASP A 1 210 ? -13.194 19.815 34.329 1.00 72.94 210 ASP A N 1
ATOM 1681 C CA . ASP A 1 210 ? -12.365 19.510 33.154 1.00 72.94 210 ASP A CA 1
ATOM 1682 C C . ASP A 1 210 ? -12.941 18.369 32.282 1.00 72.94 210 ASP A C 1
ATOM 1684 O O . ASP A 1 210 ? -12.216 17.437 31.906 1.00 72.94 210 ASP A O 1
ATOM 1688 N N . GLU A 1 211 ? -14.241 18.420 31.956 1.00 73.06 211 GLU A N 1
ATOM 1689 C CA . GLU A 1 211 ? -14.968 17.406 31.161 1.00 73.06 211 GLU A CA 1
ATOM 1690 C C . GLU A 1 211 ? -14.182 16.923 29.928 1.00 73.06 211 GLU A C 1
ATOM 1692 O O . GLU A 1 211 ? -13.983 15.721 29.736 1.00 73.06 211 GLU A O 1
ATOM 1697 N N . ALA A 1 212 ? -13.678 17.855 29.112 1.00 73.62 212 ALA A N 1
ATOM 1698 C CA . ALA A 1 212 ? -12.979 17.524 27.873 1.00 73.62 212 ALA A CA 1
ATOM 1699 C C . ALA A 1 212 ? -11.714 16.685 28.118 1.00 73.62 212 ALA A C 1
ATOM 1701 O O . ALA A 1 212 ? -11.441 15.739 27.378 1.00 73.62 212 ALA A O 1
ATOM 1702 N N . SER A 1 213 ? -10.954 16.993 29.174 1.00 78.75 213 SER A N 1
ATOM 1703 C CA . SER A 1 213 ? -9.735 16.252 29.517 1.00 78.75 213 SER A CA 1
ATOM 1704 C C . SER A 1 213 ? -10.051 14.851 30.053 1.00 78.75 213 SER A C 1
ATOM 1706 O O . SER A 1 213 ? -9.344 13.888 29.745 1.00 78.75 213 SER A O 1
ATOM 1708 N N . LEU A 1 214 ? -11.148 14.721 30.804 1.00 83.25 214 LEU A N 1
ATOM 1709 C CA . LEU A 1 214 ? -11.600 13.470 31.398 1.00 83.25 214 LEU A CA 1
ATOM 1710 C C . LEU A 1 214 ? -12.100 12.508 30.317 1.00 83.25 214 LEU A C 1
ATOM 1712 O O . LEU A 1 214 ? -11.673 11.352 30.265 1.00 83.25 214 LEU A O 1
ATOM 1716 N N . ILE A 1 215 ? -12.945 13.003 29.408 1.00 82.69 215 ILE A N 1
ATOM 1717 C CA . ILE A 1 215 ? -13.422 12.247 28.244 1.00 82.69 215 ILE A CA 1
ATOM 1718 C C . ILE A 1 215 ? -12.236 11.798 27.390 1.00 82.69 215 ILE A C 1
ATOM 1720 O O . ILE A 1 215 ? -12.174 10.640 26.981 1.00 82.69 215 ILE A O 1
ATOM 1724 N N . LEU A 1 216 ? -11.255 12.676 27.173 1.00 79.88 216 LEU A N 1
ATOM 1725 C CA . LEU A 1 216 ? -10.063 12.363 26.393 1.00 79.88 216 LEU A CA 1
ATOM 1726 C C . LEU A 1 216 ? -9.250 11.220 27.017 1.00 79.88 216 LEU A C 1
ATOM 1728 O O . LEU A 1 216 ? -8.955 10.236 26.336 1.00 79.88 216 LEU A O 1
ATOM 1732 N N . LYS A 1 217 ? -8.951 11.298 28.322 1.00 84.94 217 LYS A N 1
ATOM 1733 C CA . LYS A 1 217 ? -8.256 10.227 29.061 1.00 84.94 217 LYS A CA 1
ATOM 1734 C C . LYS A 1 217 ? -9.022 8.902 29.003 1.00 84.94 217 LYS A C 1
ATOM 1736 O O . LYS A 1 217 ? -8.401 7.856 28.820 1.00 84.94 217 LYS A O 1
ATOM 1741 N N . PHE A 1 218 ? -10.349 8.945 29.126 1.00 88.38 218 PHE A N 1
ATOM 1742 C CA . PHE A 1 218 ? -11.207 7.762 29.047 1.00 88.38 218 PHE A CA 1
ATOM 1743 C C . PHE A 1 218 ? -11.148 7.110 27.663 1.00 88.38 218 PHE A C 1
ATOM 1745 O O . PHE A 1 218 ? -10.821 5.929 27.537 1.00 88.38 218 PHE A O 1
ATOM 1752 N N . VAL A 1 219 ? -11.397 7.895 26.616 1.00 86.81 219 VAL A N 1
ATOM 1753 C CA . VAL A 1 219 ? -11.466 7.428 25.228 1.00 86.81 219 VAL A CA 1
ATOM 1754 C C . VAL A 1 219 ? -10.131 6.851 24.748 1.00 86.81 219 VAL A C 1
ATOM 1756 O O . VAL A 1 219 ? -10.114 5.848 24.036 1.00 86.81 219 VAL A O 1
ATOM 1759 N N . MET A 1 220 ? -9.001 7.410 25.190 1.00 84.50 220 MET A N 1
ATOM 1760 C CA . MET A 1 220 ? -7.670 6.896 24.846 1.00 84.50 220 MET A CA 1
ATOM 1761 C C . MET A 1 220 ? -7.348 5.510 25.426 1.00 84.50 220 MET A C 1
ATOM 1763 O O . MET A 1 220 ? -6.392 4.883 24.971 1.00 84.50 220 MET A O 1
ATOM 1767 N N . GLN A 1 221 ? -8.114 5.020 26.404 1.00 88.88 221 GLN A N 1
ATOM 1768 C CA . GLN A 1 221 ? -7.960 3.667 26.956 1.00 88.88 221 GLN A CA 1
ATOM 1769 C C . GLN A 1 221 ? -8.958 2.662 26.359 1.00 88.88 221 GLN A C 1
ATOM 1771 O O . GLN A 1 221 ? -8.933 1.479 26.706 1.00 88.88 221 GLN A O 1
ATOM 1776 N N . LEU A 1 222 ? -9.836 3.108 25.455 1.00 88.06 222 LEU A N 1
ATOM 1777 C CA . LEU A 1 222 ? -10.835 2.257 24.825 1.00 88.06 222 LEU A CA 1
ATOM 1778 C C . LEU A 1 222 ? -10.308 1.605 23.551 1.00 88.06 222 LEU A C 1
ATOM 1780 O O . LEU A 1 222 ? -9.704 2.244 22.690 1.00 88.06 222 LEU A O 1
ATOM 1784 N N . ASN A 1 223 ? -10.639 0.327 23.397 1.00 86.81 223 ASN A N 1
ATOM 1785 C CA . ASN A 1 223 ? -10.436 -0.422 22.168 1.00 86.81 223 ASN A CA 1
ATOM 1786 C C . ASN A 1 223 ? -11.779 -0.701 21.501 1.00 86.81 223 ASN A C 1
ATOM 1788 O O . ASN A 1 223 ? -12.721 -1.136 22.163 1.00 86.81 223 ASN A O 1
ATOM 1792 N N . ILE A 1 224 ? -11.848 -0.497 20.186 1.00 85.75 224 ILE A N 1
ATOM 1793 C CA . ILE A 1 224 ? -13.039 -0.827 19.404 1.00 85.75 224 ILE A CA 1
ATOM 1794 C C . ILE A 1 224 ? -13.225 -2.348 19.314 1.00 85.75 224 ILE A C 1
ATOM 1796 O O . ILE A 1 224 ? -12.267 -3.112 19.161 1.00 85.75 224 ILE A O 1
ATOM 1800 N N . TYR A 1 225 ? -14.473 -2.791 19.395 1.00 87.88 225 TYR A N 1
ATOM 1801 C CA . TYR A 1 225 ? -14.889 -4.172 19.233 1.00 87.88 225 TYR A CA 1
ATOM 1802 C C . TYR A 1 225 ? -16.213 -4.232 18.469 1.00 87.88 225 TYR A C 1
ATOM 1804 O O . TYR A 1 225 ? -17.234 -3.711 18.912 1.00 87.88 225 TYR A O 1
ATOM 1812 N N . ASN A 1 226 ? -16.190 -4.913 17.324 1.00 88.38 226 ASN A N 1
ATOM 1813 C CA . ASN A 1 226 ? -17.341 -5.048 16.434 1.00 88.38 226 ASN A CA 1
ATOM 1814 C C . ASN A 1 226 ? -17.818 -6.509 16.452 1.00 88.38 226 ASN A C 1
ATOM 1816 O O . ASN A 1 226 ? -17.235 -7.343 15.742 1.00 88.38 226 ASN A O 1
ATOM 1820 N N . PRO A 1 227 ? -18.816 -6.856 17.287 1.00 87.38 227 PRO A N 1
ATOM 1821 C CA . PRO A 1 227 ? -19.334 -8.215 17.358 1.00 87.38 227 PRO A CA 1
ATOM 1822 C C . PRO A 1 227 ? -20.058 -8.611 16.067 1.00 87.38 227 PRO A C 1
ATOM 1824 O O . PRO A 1 227 ? -20.666 -7.791 15.378 1.00 87.38 227 PRO A O 1
ATOM 1827 N N . SER A 1 228 ? -20.036 -9.908 15.756 1.00 84.81 228 SER A N 1
ATOM 1828 C CA . SER A 1 228 ? -20.899 -10.463 14.711 1.00 84.81 228 SER A CA 1
ATOM 1829 C C . SER A 1 228 ? -22.376 -10.421 15.136 1.00 84.81 228 SER A C 1
ATOM 1831 O O . SER A 1 228 ? -22.664 -10.415 16.337 1.00 84.81 228 SER A O 1
ATOM 1833 N N . PRO A 1 229 ? -23.324 -10.414 14.182 1.00 85.38 229 PRO A N 1
ATOM 1834 C CA . PRO A 1 229 ? -24.746 -10.551 14.492 1.00 85.38 229 PRO A CA 1
ATOM 1835 C C . PRO A 1 229 ? -25.000 -11.793 15.348 1.00 85.38 229 PRO A C 1
ATOM 1837 O O . PRO A 1 229 ? -24.417 -12.847 15.087 1.00 85.38 229 PRO A O 1
ATOM 1840 N N . ASN A 1 230 ? -25.842 -11.668 16.375 1.00 85.88 230 ASN A N 1
ATOM 1841 C CA . ASN A 1 230 ? -26.182 -12.758 17.300 1.00 85.88 230 ASN A CA 1
ATOM 1842 C C . ASN A 1 230 ? -24.998 -13.354 18.089 1.00 85.88 230 ASN A C 1
ATOM 1844 O O . ASN A 1 230 ? -25.162 -14.388 18.736 1.00 85.88 230 ASN A O 1
ATOM 1848 N N . ALA A 1 231 ? -23.816 -12.731 18.089 1.00 87.06 231 ALA A N 1
ATOM 1849 C CA . ALA A 1 231 ? -22.693 -13.198 18.897 1.00 87.06 231 ALA A CA 1
ATOM 1850 C C . ALA A 1 231 ? -22.940 -12.935 20.390 1.00 87.06 231 ALA A C 1
ATOM 1852 O O . ALA A 1 231 ? -23.359 -11.840 20.770 1.00 87.06 231 ALA A O 1
ATOM 1853 N N . VAL A 1 232 ? -22.657 -13.928 21.236 1.00 90.44 232 VAL A N 1
ATOM 1854 C CA . VAL A 1 232 ? -22.599 -13.742 22.693 1.00 90.44 232 VAL A CA 1
ATOM 1855 C C . VAL A 1 232 ? -21.311 -12.986 23.009 1.00 90.44 232 VAL A C 1
ATOM 1857 O O . VAL A 1 232 ? -20.230 -13.434 22.638 1.00 90.44 232 VAL A O 1
ATOM 1860 N N . ILE A 1 233 ? -21.442 -11.816 23.631 1.00 92.31 233 ILE A N 1
ATOM 1861 C CA . ILE A 1 233 ? -20.323 -10.912 23.930 1.00 92.31 233 ILE A CA 1
ATOM 1862 C C . ILE A 1 233 ? -19.751 -11.236 25.308 1.00 92.31 233 ILE A C 1
ATOM 1864 O O . ILE A 1 233 ? -18.540 -11.373 25.450 1.00 92.31 233 ILE A O 1
ATOM 1868 N N . VAL A 1 234 ? -20.627 -11.390 26.302 1.00 92.62 234 VAL A N 1
ATOM 1869 C CA . VAL A 1 234 ? -20.278 -11.858 27.648 1.00 92.62 234 VAL A CA 1
ATOM 1870 C C . VAL A 1 234 ? -21.288 -12.899 28.103 1.00 92.62 234 VAL A C 1
ATOM 1872 O O . VAL A 1 234 ? -22.465 -12.831 27.739 1.00 92.62 234 VAL A O 1
ATOM 1875 N N . GLN A 1 235 ? -20.826 -13.860 28.894 1.00 90.88 235 GLN A N 1
ATOM 1876 C CA . GLN A 1 235 ? -21.652 -14.923 29.454 1.00 90.88 235 GLN A CA 1
ATOM 1877 C C . GLN A 1 235 ? -21.749 -14.758 30.971 1.00 90.88 235 GLN A C 1
ATOM 1879 O O . GLN A 1 235 ? -20.746 -14.495 31.633 1.00 90.88 235 GLN A O 1
ATOM 1884 N N . GLN A 1 236 ? -22.943 -14.939 31.532 1.00 88.62 236 GLN A N 1
ATOM 1885 C CA . GLN A 1 236 ? -23.139 -14.912 32.982 1.00 88.62 236 GLN A CA 1
ATOM 1886 C C . GLN A 1 236 ? -22.205 -15.916 33.676 1.00 88.62 236 GLN A C 1
ATOM 1888 O O . GLN A 1 236 ? -22.096 -17.066 33.244 1.00 88.62 236 GLN A O 1
ATOM 1893 N N . GLY A 1 237 ? -21.543 -15.476 34.747 1.00 86.50 237 GLY A N 1
ATOM 1894 C CA . GLY A 1 237 ? -20.583 -16.271 35.513 1.00 86.50 237 GLY A CA 1
ATOM 1895 C C . GLY A 1 237 ? -19.188 -16.376 34.889 1.00 86.50 237 GLY A C 1
ATOM 1896 O O . GLY A 1 237 ? -18.335 -17.052 35.456 1.00 86.50 237 GLY A O 1
ATOM 1897 N N . SER A 1 238 ? -18.931 -15.738 33.742 1.00 90.69 238 SER A N 1
ATOM 1898 C CA . SER A 1 238 ? -17.565 -15.604 33.213 1.00 90.69 238 SER A CA 1
ATOM 1899 C C . SER A 1 238 ? -16.825 -14.431 33.876 1.00 90.69 238 SER A C 1
ATOM 1901 O O . SER A 1 238 ? -17.491 -13.507 34.348 1.00 90.69 238 SER A O 1
ATOM 1903 N N . PRO A 1 239 ? -15.479 -14.442 33.932 1.00 91.50 239 PRO A N 1
ATOM 1904 C CA . PRO A 1 239 ? -14.706 -13.368 34.556 1.00 91.50 239 PRO A CA 1
ATOM 1905 C C . PRO A 1 239 ? -14.983 -11.989 33.943 1.00 91.50 239 PRO A C 1
ATOM 1907 O O . PRO A 1 239 ? -15.017 -11.844 32.720 1.00 91.50 239 PRO A O 1
ATOM 1910 N N . ALA A 1 240 ? -15.140 -10.969 34.787 1.00 89.62 240 ALA A N 1
ATOM 1911 C CA . ALA A 1 240 ? -15.412 -9.586 34.402 1.00 89.62 240 ALA A CA 1
ATOM 1912 C C . ALA A 1 240 ? -14.148 -8.872 33.875 1.00 89.62 240 ALA A C 1
ATOM 1914 O O . ALA A 1 240 ? -13.634 -7.929 34.473 1.00 89.62 240 ALA A O 1
ATOM 1915 N N . GLU A 1 241 ? -13.622 -9.325 32.735 1.00 91.75 241 GLU A N 1
ATOM 1916 C CA . GLU A 1 241 ? -12.331 -8.873 32.188 1.00 91.75 241 GLU A CA 1
ATOM 1917 C C . GLU A 1 241 ? -12.352 -7.454 31.605 1.00 91.75 241 GLU A C 1
ATOM 1919 O O . GLU A 1 241 ? -11.305 -6.809 31.497 1.00 91.75 241 GLU A O 1
ATOM 1924 N N . PHE A 1 242 ? -13.526 -6.962 31.203 1.00 95.12 242 PHE A N 1
ATOM 1925 C CA . PHE A 1 242 ? -13.663 -5.689 30.500 1.00 95.12 242 PHE A CA 1
ATOM 1926 C C . PHE A 1 242 ? -14.867 -4.876 30.977 1.00 95.12 242 PHE A C 1
ATOM 1928 O O . PHE A 1 242 ? -15.953 -5.416 31.206 1.00 95.12 242 PHE A O 1
ATOM 1935 N N . LEU A 1 243 ? -14.672 -3.558 31.034 1.00 94.56 243 LEU A N 1
ATOM 1936 C CA . LEU A 1 243 ? -15.742 -2.567 31.061 1.00 94.56 243 LEU A CA 1
ATOM 1937 C C . LEU A 1 243 ? -16.134 -2.229 29.622 1.00 94.56 243 LEU A C 1
ATOM 1939 O O . LEU A 1 243 ? -15.261 -1.937 28.799 1.00 94.56 243 LEU A O 1
ATOM 1943 N N . TRP A 1 244 ? -17.430 -2.226 29.328 1.00 94.44 244 TRP A N 1
ATOM 1944 C CA . TRP A 1 244 ? -17.944 -2.033 27.978 1.00 94.44 244 TRP A CA 1
ATOM 1945 C C . TRP A 1 244 ? -18.824 -0.793 27.854 1.00 94.44 244 TRP A C 1
ATOM 1947 O O . TRP A 1 244 ? -19.605 -0.489 28.754 1.00 94.44 244 TRP A O 1
ATOM 1957 N N . VAL A 1 245 ? -18.743 -0.135 26.696 1.00 93.88 245 VAL A N 1
ATOM 1958 C CA . VAL A 1 245 ? -19.599 0.984 26.282 1.00 93.88 245 VAL A CA 1
ATOM 1959 C C . VAL A 1 245 ? -20.177 0.719 24.905 1.00 93.88 245 VAL A C 1
ATOM 1961 O O . VAL A 1 245 ? -19.465 0.310 23.986 1.00 93.88 245 VAL A O 1
ATOM 1964 N N . ILE A 1 246 ? -21.468 0.993 24.747 1.00 92.94 246 ILE A N 1
ATOM 1965 C CA . ILE A 1 246 ? -22.167 0.856 23.471 1.00 92.94 246 ILE A CA 1
ATOM 1966 C C . ILE A 1 246 ? -22.132 2.200 22.734 1.00 92.94 246 ILE A C 1
ATOM 1968 O O . ILE A 1 246 ? -22.738 3.165 23.191 1.00 92.94 246 ILE A O 1
ATOM 1972 N N . SER A 1 247 ? -21.449 2.258 21.587 1.00 91.81 247 SER A N 1
ATOM 1973 C CA . SER A 1 247 ? -21.456 3.421 20.679 1.00 91.81 247 SER A CA 1
ATOM 1974 C C . SER A 1 247 ? -22.608 3.326 19.680 1.00 91.81 247 SER A C 1
ATOM 1976 O O . SER A 1 247 ? -23.338 4.291 19.461 1.00 91.81 247 SER A O 1
ATOM 1978 N N . GLN A 1 248 ? -22.816 2.138 19.100 1.00 91.25 248 GLN A N 1
ATOM 1979 C CA . GLN A 1 248 ? -23.899 1.870 18.153 1.00 91.25 248 GLN A CA 1
ATOM 1980 C C . GLN A 1 248 ? -24.470 0.464 18.301 1.00 91.25 248 GLN A C 1
ATOM 1982 O O . GLN A 1 248 ? -23.786 -0.460 18.741 1.00 91.25 248 GLN A O 1
ATOM 1987 N N . GLY A 1 249 ? -25.702 0.304 17.820 1.00 89.62 249 GLY A N 1
ATOM 1988 C CA . GLY A 1 249 ? -26.420 -0.963 17.812 1.00 89.62 249 GLY A CA 1
ATOM 1989 C C . GLY A 1 249 ? -27.231 -1.182 19.082 1.00 89.62 249 GLY A C 1
ATOM 1990 O O . GLY A 1 249 ? -27.334 -0.313 19.947 1.00 89.62 249 GLY A O 1
ATOM 1991 N N . GLU A 1 250 ? -27.834 -2.359 19.160 1.00 90.56 250 GLU A N 1
ATOM 1992 C CA . GLU A 1 250 ? -28.663 -2.776 20.280 1.00 90.56 250 GLU A CA 1
ATOM 1993 C C . GLU A 1 250 ? -28.222 -4.169 20.713 1.00 90.56 250 GLU A C 1
ATOM 1995 O O . GLU A 1 250 ? -27.976 -5.040 19.874 1.00 90.56 250 GLU A O 1
ATOM 2000 N N . LEU A 1 251 ? -28.092 -4.361 22.022 1.00 91.81 251 LEU A N 1
ATOM 2001 C CA . LEU A 1 251 ? -27.733 -5.646 22.608 1.00 91.81 251 LEU A CA 1
ATOM 2002 C C . LEU A 1 251 ? -28.908 -6.162 23.427 1.00 91.81 251 LEU A C 1
ATOM 2004 O O . LEU A 1 251 ? -29.614 -5.381 24.063 1.00 91.81 251 LEU A O 1
ATOM 2008 N N . LYS A 1 252 ? -29.085 -7.477 23.457 1.00 90.88 252 LYS A N 1
ATOM 2009 C CA . LYS A 1 252 ? -30.064 -8.137 24.319 1.00 90.88 252 LYS A CA 1
ATOM 2010 C C . LYS A 1 252 ? -29.358 -8.768 25.510 1.00 90.88 252 LYS A C 1
ATOM 2012 O O . LYS A 1 252 ? -28.300 -9.385 25.369 1.00 90.88 252 LYS A O 1
ATOM 2017 N N . VAL A 1 253 ? -29.957 -8.604 26.677 1.00 88.94 253 VAL A N 1
ATOM 2018 C CA . VAL A 1 253 ? -29.474 -9.156 27.937 1.00 88.94 253 VAL A CA 1
ATOM 2019 C C . VAL A 1 253 ? -30.381 -10.308 28.324 1.00 88.94 253 VAL A C 1
ATOM 2021 O O . VAL A 1 253 ? -31.602 -10.159 28.341 1.00 88.94 253 VAL A O 1
ATOM 2024 N N . ALA A 1 254 ? -29.773 -11.450 28.613 1.00 81.75 254 ALA A N 1
ATOM 2025 C CA . ALA A 1 254 ? -30.444 -12.619 29.146 1.00 81.75 254 ALA A CA 1
ATOM 2026 C C . ALA A 1 254 ? -29.962 -12.853 30.581 1.00 81.75 254 ALA A C 1
ATOM 2028 O O . ALA A 1 254 ? -28.759 -12.969 30.839 1.00 81.75 254 ALA A O 1
ATOM 2029 N N . GLU A 1 255 ? -30.915 -12.923 31.502 1.00 68.69 255 GLU A N 1
ATOM 2030 C CA . GLU A 1 255 ? -30.695 -13.315 32.889 1.00 68.69 255 GLU A CA 1
ATOM 2031 C C . GLU A 1 255 ? -31.185 -14.752 33.048 1.00 68.69 255 GLU A C 1
ATOM 2033 O O . GLU A 1 255 ? -32.287 -15.102 32.617 1.00 68.69 255 GLU A O 1
ATOM 2038 N N . ARG A 1 256 ? -30.342 -15.620 33.605 1.00 60.56 256 ARG A N 1
ATOM 2039 C CA . ARG A 1 256 ? -30.739 -16.993 33.901 1.00 60.56 256 ARG A CA 1
ATOM 2040 C C . ARG A 1 256 ? -31.499 -16.956 35.226 1.00 60.56 256 ARG A C 1
ATOM 2042 O O . ARG A 1 256 ? -30.876 -16.858 36.278 1.00 60.56 256 ARG A O 1
ATOM 2049 N N . MET A 1 257 ? -32.830 -16.983 35.177 1.00 50.53 257 MET A N 1
ATOM 2050 C CA . MET A 1 257 ? -33.626 -17.210 36.384 1.00 50.53 257 MET A CA 1
ATOM 2051 C C . MET A 1 257 ? -33.299 -18.608 36.908 1.00 50.53 257 MET A C 1
ATOM 2053 O O . MET A 1 257 ? -33.347 -19.584 36.162 1.00 50.53 257 MET A O 1
ATOM 2057 N N . SER A 1 258 ? -32.892 -18.691 38.171 1.00 45.22 258 SER A N 1
ATOM 2058 C CA . SER A 1 258 ? -32.771 -19.959 38.878 1.00 45.22 258 SER A CA 1
ATOM 2059 C C . SER A 1 258 ? -34.158 -20.583 38.985 1.00 45.22 258 SER A C 1
ATOM 2061 O O . SER A 1 258 ? -35.062 -19.949 39.531 1.00 45.22 258 SER A O 1
ATOM 2063 N N . ASP A 1 259 ? -34.310 -21.799 38.463 1.00 39.06 259 ASP A N 1
ATOM 2064 C CA . ASP A 1 259 ? -35.523 -22.602 38.591 1.00 39.06 259 ASP A CA 1
ATOM 2065 C C . ASP A 1 259 ? -35.846 -22.797 40.079 1.00 39.06 259 ASP A C 1
ATOM 2067 O O . ASP A 1 259 ? -35.261 -23.645 40.756 1.00 39.06 259 ASP A O 1
ATOM 2071 N N . ASN A 1 260 ? -36.784 -22.006 40.602 1.00 37.34 260 ASN A N 1
ATOM 2072 C CA . ASN A 1 260 ? -37.543 -22.441 41.761 1.00 37.34 260 ASN A CA 1
ATOM 2073 C C . ASN A 1 260 ? -38.505 -23.512 41.256 1.00 37.34 260 ASN A C 1
ATOM 2075 O O . ASN A 1 260 ? -39.300 -23.267 40.348 1.00 37.34 260 ASN A O 1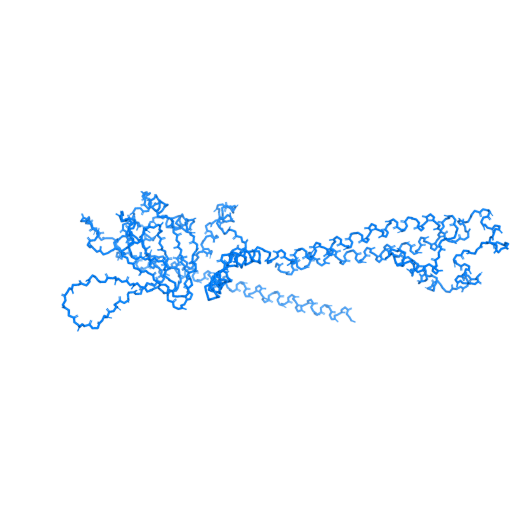
ATOM 2079 N N . HIS A 1 261 ? -38.376 -24.707 41.828 1.00 45.44 261 HIS A N 1
ATOM 2080 C CA . HIS A 1 261 ? -39.315 -25.801 41.644 1.00 45.44 261 HIS A CA 1
ATOM 2081 C C . HIS A 1 261 ? -40.762 -25.290 41.743 1.00 45.44 261 HIS A C 1
ATOM 2083 O O . HIS A 1 261 ? -41.086 -24.513 42.638 1.00 45.44 261 HIS A O 1
ATOM 2089 N N . ASP A 1 262 ? -41.594 -25.791 40.828 1.00 43.41 262 ASP A N 1
ATOM 2090 C CA . ASP A 1 262 ? -43.057 -25.683 40.789 1.00 43.41 262 ASP A CA 1
ATOM 2091 C C . ASP A 1 262 ? -43.638 -24.477 40.030 1.00 43.41 262 ASP A C 1
ATOM 2093 O O . ASP A 1 262 ? -44.190 -23.546 40.607 1.00 43.41 262 ASP A O 1
ATOM 2097 N N . ASN A 1 263 ? -43.605 -24.532 38.694 1.00 37.62 263 ASN A N 1
ATOM 2098 C CA . ASN A 1 263 ? -44.823 -24.684 37.881 1.00 37.62 263 ASN A CA 1
ATOM 2099 C C . ASN A 1 263 ? -44.520 -24.620 36.378 1.00 37.62 263 ASN A C 1
ATOM 2101 O O . ASN A 1 263 ? -43.638 -23.900 35.916 1.00 37.62 263 ASN A O 1
ATOM 2105 N N . HIS A 1 264 ? -45.292 -25.394 35.614 1.00 41.22 264 HIS A N 1
ATOM 2106 C CA . HIS A 1 264 ? -45.387 -25.299 34.163 1.00 41.22 264 HIS A CA 1
ATOM 2107 C C . HIS A 1 264 ? -45.975 -23.941 33.768 1.00 41.22 264 HIS A C 1
ATOM 2109 O O . HIS A 1 264 ? -47.176 -23.840 33.560 1.00 41.22 264 HIS A O 1
ATOM 2115 N N . ASP A 1 265 ? -45.133 -22.925 33.613 1.00 34.28 265 ASP A N 1
ATOM 2116 C CA . ASP A 1 265 ? -45.513 -21.681 32.957 1.00 34.28 265 ASP A CA 1
ATOM 2117 C C . ASP A 1 265 ? -44.422 -21.263 31.971 1.00 34.28 265 ASP A C 1
ATOM 2119 O O . ASP A 1 265 ? -43.222 -21.309 32.239 1.00 34.28 265 ASP A O 1
ATOM 2123 N N . VAL A 1 266 ? -44.877 -20.926 30.768 1.00 36.12 266 VAL A N 1
ATOM 2124 C CA . VAL A 1 266 ? -44.096 -20.503 29.605 1.00 36.12 266 VAL A CA 1
ATOM 2125 C C . VAL A 1 266 ? -42.975 -19.548 30.031 1.00 36.12 266 VAL A C 1
ATOM 2127 O O . VAL A 1 266 ? -43.251 -18.477 30.566 1.00 36.12 266 VAL A O 1
ATOM 2130 N N . HIS A 1 267 ? -41.712 -19.919 29.779 1.00 39.53 267 HIS A N 1
ATOM 2131 C CA . HIS A 1 267 ? -40.546 -19.068 30.037 1.00 39.53 267 HIS A CA 1
ATOM 2132 C C . HIS A 1 267 ? -40.650 -17.753 29.247 1.00 39.53 267 HIS A C 1
ATOM 2134 O O . HIS A 1 267 ? -40.173 -17.640 28.115 1.00 39.53 267 HIS A O 1
ATOM 2140 N N . HIS A 1 268 ? -41.248 -16.729 29.847 1.00 36.34 268 HIS A N 1
ATOM 2141 C CA . HIS A 1 268 ? -41.109 -15.359 29.386 1.00 36.34 268 HIS A CA 1
ATOM 2142 C C . HIS A 1 268 ? -39.689 -14.897 29.728 1.00 36.34 268 HIS A C 1
ATOM 2144 O O . HIS A 1 268 ? -39.439 -14.342 30.793 1.00 36.34 268 HIS A O 1
ATOM 2150 N N . MET A 1 269 ? -38.735 -15.142 28.824 1.00 44.53 269 MET A N 1
ATOM 2151 C CA . MET A 1 269 ? -37.439 -14.466 28.875 1.00 44.53 269 MET A CA 1
ATOM 2152 C C . MET A 1 269 ? -37.685 -12.967 28.680 1.00 44.53 269 MET A C 1
ATOM 2154 O O . MET A 1 269 ? -37.913 -12.503 27.562 1.00 44.53 269 MET A O 1
ATOM 2158 N N . ALA A 1 270 ? -37.671 -12.200 29.767 1.00 44.09 270 ALA A N 1
ATOM 2159 C CA . ALA A 1 270 ? -37.628 -10.751 29.690 1.00 44.09 270 ALA A CA 1
ATOM 2160 C C . ALA A 1 270 ? -36.242 -10.345 29.169 1.00 44.09 270 ALA A C 1
ATOM 2162 O O . ALA A 1 270 ? -35.269 -10.295 29.917 1.00 44.09 270 ALA A O 1
ATOM 2163 N N . PHE A 1 271 ? -36.132 -10.093 27.865 1.00 60.91 271 PHE A N 1
ATOM 2164 C CA . PHE A 1 271 ? -34.915 -9.527 27.297 1.00 60.91 271 PHE A CA 1
ATOM 2165 C C . PHE A 1 271 ? -34.875 -8.036 27.624 1.00 60.91 271 PHE A C 1
ATOM 2167 O O . PHE A 1 271 ? -35.684 -7.257 27.120 1.00 60.91 271 PHE A O 1
ATOM 2174 N N . GLN A 1 272 ? -33.929 -7.620 28.465 1.00 77.44 272 GLN A N 1
ATOM 2175 C CA . GLN A 1 272 ? -33.613 -6.202 28.597 1.00 77.44 272 GLN A CA 1
ATOM 2176 C C . GLN A 1 272 ? -32.738 -5.796 27.409 1.00 77.44 272 GLN A C 1
ATOM 2178 O O . GLN A 1 272 ? -31.757 -6.467 27.089 1.00 77.44 272 GLN A O 1
ATOM 2183 N N . HIS A 1 273 ? -33.089 -4.696 26.751 1.00 85.88 273 HIS A N 1
ATOM 2184 C CA . HIS A 1 273 ? -32.323 -4.168 25.629 1.00 85.88 273 HIS A CA 1
ATOM 2185 C C . HIS A 1 273 ? -31.360 -3.075 26.105 1.00 85.88 273 HIS A C 1
ATOM 2187 O O . HIS A 1 273 ? -31.764 -2.129 26.786 1.00 85.88 273 HIS A O 1
ATOM 2193 N N . LEU A 1 274 ? -30.083 -3.187 25.738 1.00 89.00 274 LEU A N 1
ATOM 2194 C CA . LEU A 1 274 ? -29.082 -2.144 25.948 1.00 89.00 274 LEU A CA 1
ATOM 2195 C C . LEU A 1 274 ? -28.922 -1.313 24.678 1.00 89.00 274 LEU A C 1
ATOM 2197 O O . LEU A 1 274 ? -28.826 -1.851 23.575 1.00 89.00 274 LEU A O 1
ATOM 2201 N N . ARG A 1 275 ? -28.878 0.006 24.861 1.00 90.19 275 ARG A N 1
ATOM 2202 C CA . ARG A 1 275 ? -28.862 1.011 23.797 1.00 90.19 275 ARG A CA 1
ATOM 2203 C C . ARG A 1 275 ? -27.548 1.798 23.812 1.00 90.19 275 ARG A C 1
ATOM 2205 O O . ARG A 1 275 ? -26.814 1.715 24.801 1.00 90.19 275 ARG A O 1
ATOM 2212 N N . PRO A 1 276 ? -27.250 2.572 22.754 1.00 90.94 276 PRO A N 1
ATOM 2213 C CA . PRO A 1 276 ? -26.097 3.463 22.743 1.00 90.94 276 PRO A CA 1
ATOM 2214 C C . PRO A 1 276 ? -26.037 4.341 23.998 1.00 90.94 276 PRO A C 1
ATOM 2216 O O . PRO A 1 276 ? -27.060 4.856 24.449 1.00 90.94 276 PRO A O 1
ATOM 2219 N N . GLY A 1 277 ? -24.846 4.455 24.583 1.00 87.38 277 GLY A N 1
ATOM 2220 C CA . GLY A 1 277 ? -24.601 5.153 25.845 1.00 87.38 277 GLY A CA 1
ATOM 2221 C C . GLY A 1 277 ? -24.738 4.300 27.107 1.00 87.38 277 GLY A C 1
ATOM 2222 O O . GLY A 1 277 ? -24.335 4.737 28.186 1.00 87.38 277 GLY A O 1
ATOM 2223 N N . HIS A 1 278 ? -25.268 3.075 27.012 1.00 90.12 278 HIS A N 1
ATOM 2224 C CA . HIS A 1 278 ? -25.255 2.142 28.138 1.00 90.12 278 HIS A CA 1
ATOM 2225 C C . HIS A 1 278 ? -23.875 1.508 28.339 1.00 90.12 278 HIS A C 1
ATOM 2227 O O . HIS A 1 278 ? -23.130 1.261 27.385 1.00 90.12 278 HIS A O 1
ATOM 2233 N N . PHE A 1 279 ? -23.580 1.219 29.606 1.00 91.50 279 PHE A N 1
ATOM 2234 C CA . PHE A 1 279 ? -22.392 0.500 30.046 1.00 91.50 279 PHE A CA 1
ATOM 2235 C C . PHE A 1 279 ? -22.793 -0.892 30.544 1.00 91.50 279 PHE A C 1
ATOM 2237 O O . PHE A 1 279 ? -23.882 -1.063 31.093 1.00 91.50 279 PHE A O 1
ATOM 2244 N N . PHE A 1 280 ? -21.911 -1.876 30.380 1.00 91.25 280 PHE A N 1
ATOM 2245 C CA . PHE A 1 280 ? -22.039 -3.192 31.016 1.00 91.25 280 PHE A CA 1
ATOM 2246 C C . PHE A 1 280 ? -20.667 -3.713 31.459 1.00 91.25 280 PHE A C 1
ATOM 2248 O O . PHE A 1 280 ? -19.634 -3.241 30.977 1.00 91.25 280 PHE A O 1
ATOM 2255 N N . GLY A 1 281 ? -20.641 -4.638 32.422 1.00 89.00 281 GLY A N 1
ATOM 2256 C CA . GLY A 1 281 ? -19.412 -4.966 33.152 1.00 89.00 281 GLY A CA 1
ATOM 2257 C C . GLY A 1 281 ? -19.058 -3.942 34.229 1.00 89.00 281 GLY A C 1
ATOM 2258 O O . GLY A 1 281 ? -17.927 -3.911 34.702 1.00 89.00 281 GLY A O 1
ATOM 2259 N N . VAL A 1 282 ? -20.003 -3.079 34.609 1.00 89.44 282 VAL A N 1
ATOM 2260 C CA . VAL A 1 282 ? -19.818 -2.101 35.692 1.00 89.44 282 VAL A CA 1
ATOM 2261 C C . VAL A 1 282 ? -19.677 -2.783 37.052 1.00 89.44 282 VAL A C 1
ATOM 2263 O O . VAL A 1 282 ? -19.077 -2.210 37.954 1.00 89.44 282 VAL A O 1
ATOM 2266 N N . GLU A 1 283 ? -20.169 -4.014 37.190 1.00 85.38 283 GLU A N 1
ATOM 2267 C CA . GLU A 1 283 ? -20.000 -4.855 38.374 1.00 85.38 283 GLU A CA 1
ATOM 2268 C C . GLU A 1 283 ? -18.520 -5.070 38.736 1.00 85.38 283 GLU A C 1
ATOM 2270 O O . GLU A 1 283 ? -18.160 -5.006 39.910 1.00 85.38 283 GLU A O 1
ATOM 2275 N N . GLY A 1 284 ? -17.624 -5.162 37.747 1.00 85.94 284 GLY A N 1
ATOM 2276 C CA . GLY A 1 284 ? -16.184 -5.249 38.008 1.00 85.94 284 GLY A CA 1
ATOM 2277 C C . GLY A 1 284 ? -15.601 -3.977 38.631 1.00 85.94 284 GLY A C 1
ATOM 2278 O O . GLY A 1 284 ? -14.657 -4.043 39.413 1.00 85.94 284 GLY A O 1
ATOM 2279 N N . LEU A 1 285 ? -16.211 -2.808 38.386 1.00 87.12 285 LEU A N 1
ATOM 2280 C CA . LEU A 1 285 ? -15.862 -1.575 39.103 1.00 87.12 285 LEU A CA 1
ATOM 2281 C C . LEU A 1 285 ? -16.393 -1.564 40.544 1.00 87.12 285 LEU A C 1
ATOM 2283 O O . LEU A 1 285 ? -15.904 -0.771 41.354 1.00 87.12 285 LEU A O 1
ATOM 2287 N N . ALA A 1 286 ? -17.396 -2.386 40.863 1.00 84.50 286 ALA A N 1
ATOM 2288 C CA . ALA A 1 286 ? -17.901 -2.587 42.222 1.00 84.50 286 ALA A CA 1
ATOM 2289 C C . ALA A 1 286 ? -17.083 -3.628 43.008 1.00 84.50 286 ALA A C 1
ATOM 2291 O O . ALA A 1 286 ? -17.188 -3.672 44.229 1.00 84.50 286 ALA A O 1
ATOM 2292 N N . GLY A 1 287 ? -16.225 -4.397 42.329 1.00 82.88 287 GLY A N 1
ATOM 2293 C CA . GLY A 1 287 ? -15.401 -5.451 42.927 1.00 82.88 287 GLY A CA 1
ATOM 2294 C C . GLY A 1 287 ? -15.889 -6.870 42.634 1.00 82.88 287 GLY A C 1
ATOM 2295 O O . GLY A 1 287 ? -15.291 -7.814 43.139 1.00 82.88 287 GLY A O 1
ATOM 2296 N N . GLU A 1 288 ? -16.930 -7.034 41.815 1.00 86.12 288 GLU A N 1
ATOM 2297 C CA . GLU A 1 288 ? -17.391 -8.355 41.384 1.00 86.12 288 GLU A CA 1
ATOM 2298 C C . GLU A 1 288 ? -16.420 -8.966 40.370 1.00 86.12 288 GLU A C 1
ATOM 2300 O O . GLU A 1 288 ? -16.057 -8.344 39.370 1.00 86.12 288 GLU A O 1
ATOM 2305 N N . GLU A 1 289 ? -16.022 -10.216 40.597 1.00 87.31 289 GLU A N 1
ATOM 2306 C CA . GLU A 1 289 ? -15.095 -10.911 39.700 1.00 87.31 289 GLU A CA 1
ATOM 2307 C C . GLU A 1 289 ? -15.786 -11.494 38.462 1.00 87.31 289 GLU A C 1
ATOM 2309 O O . GLU A 1 289 ? -15.115 -11.794 37.474 1.00 87.31 289 GLU A O 1
ATOM 2314 N N . LEU A 1 290 ? -17.113 -11.660 38.492 1.00 87.88 290 LEU A N 1
ATOM 2315 C CA . LEU A 1 290 ? -17.879 -12.368 37.466 1.00 87.88 290 LEU A CA 1
ATOM 2316 C C . LEU A 1 290 ? -18.987 -11.493 36.873 1.00 87.88 290 LEU A C 1
ATOM 2318 O O . LEU A 1 290 ? -19.624 -10.708 37.571 1.00 87.88 290 LEU A O 1
ATOM 2322 N N . TYR A 1 291 ? -19.272 -11.683 35.584 1.00 89.06 291 TYR A N 1
ATOM 2323 C CA . TYR A 1 291 ? -20.411 -11.047 34.931 1.00 89.06 291 TYR A CA 1
ATOM 2324 C C . TYR A 1 291 ? -21.732 -11.569 35.493 1.00 89.06 291 TYR A C 1
ATOM 2326 O O . TYR A 1 291 ? -22.000 -12.775 35.508 1.00 89.06 291 TYR A O 1
ATOM 2334 N N . SER A 1 292 ? -22.600 -10.639 35.872 1.00 83.75 292 SER A N 1
ATOM 2335 C CA . SER A 1 292 ? -23.920 -10.934 36.440 1.00 83.75 292 SER A CA 1
ATOM 2336 C C . SER A 1 292 ? -24.915 -11.469 35.404 1.00 83.75 292 SER A C 1
ATOM 2338 O O . SER A 1 292 ? -25.852 -12.190 35.745 1.00 83.75 292 SER A O 1
ATOM 2340 N N . ARG A 1 293 ? -24.721 -11.130 34.122 1.00 86.50 293 ARG A N 1
ATOM 2341 C CA . ARG A 1 293 ? -25.690 -11.374 33.043 1.00 86.50 293 ARG A CA 1
ATOM 2342 C C . ARG A 1 293 ? -25.014 -11.776 31.739 1.00 86.50 293 ARG A C 1
ATOM 2344 O O . ARG A 1 293 ? -23.851 -11.465 31.495 1.00 86.50 293 ARG A O 1
ATOM 2351 N N . THR A 1 294 ? -25.771 -12.448 30.873 1.00 89.44 294 THR A N 1
ATOM 2352 C CA . THR A 1 294 ? -25.328 -12.763 29.509 1.00 89.44 294 THR A CA 1
ATOM 2353 C C . THR A 1 294 ? -25.754 -11.638 28.574 1.00 89.44 294 THR A C 1
ATOM 2355 O O . THR A 1 294 ? -26.926 -11.269 28.553 1.00 89.44 294 THR A O 1
ATOM 2358 N N . VAL A 1 295 ? -24.829 -11.110 27.773 1.00 92.19 295 VAL A N 1
ATOM 2359 C CA . VAL A 1 295 ? -25.114 -10.054 26.789 1.00 92.19 295 VAL A CA 1
ATOM 2360 C C . VAL A 1 295 ? -24.801 -10.575 25.396 1.00 92.19 295 VAL A C 1
ATOM 2362 O O . VAL A 1 295 ? -23.714 -11.092 25.137 1.00 92.19 295 VAL A O 1
ATOM 2365 N N . GLN A 1 296 ? -25.753 -10.421 24.484 1.00 91.88 296 GLN A N 1
ATOM 2366 C CA . GLN A 1 296 ? -25.655 -10.891 23.108 1.00 91.88 296 GLN A CA 1
ATOM 2367 C C . GLN A 1 296 ? -25.963 -9.748 22.140 1.00 91.88 296 GLN A C 1
ATOM 2369 O O . GLN A 1 296 ? -26.865 -8.944 22.374 1.00 91.88 296 GLN A O 1
ATOM 2374 N N . ASN A 1 297 ? -25.229 -9.688 21.030 1.00 91.75 297 ASN A N 1
ATOM 2375 C CA . ASN A 1 297 ? -25.535 -8.761 19.948 1.00 91.75 297 ASN A CA 1
ATOM 2376 C C . ASN A 1 297 ? -26.863 -9.130 19.272 1.00 91.75 297 ASN A C 1
ATOM 2378 O O . ASN A 1 297 ? -27.159 -10.312 19.090 1.00 91.75 297 ASN A O 1
ATOM 2382 N N . CYS A 1 298 ? -27.651 -8.136 18.874 1.00 88.06 298 CYS A N 1
ATOM 2383 C CA . CYS A 1 298 ? -28.810 -8.352 18.011 1.00 88.06 298 CYS A CA 1
ATOM 2384 C C . CYS A 1 298 ? -28.371 -8.598 16.551 1.00 88.06 298 CYS A C 1
ATOM 2386 O O . CYS A 1 298 ? -27.181 -8.703 16.246 1.00 88.06 298 CYS A O 1
ATOM 2388 N N . ASP A 1 299 ? -29.327 -8.712 15.625 1.00 77.62 299 ASP A N 1
ATOM 2389 C CA . ASP A 1 299 ? -29.054 -9.013 14.206 1.00 77.62 299 ASP A CA 1
ATOM 2390 C C . ASP A 1 299 ? -28.401 -7.839 13.432 1.00 77.62 299 ASP A C 1
ATOM 2392 O O . ASP A 1 299 ? -28.071 -7.937 12.251 1.00 77.62 299 ASP A O 1
ATOM 2396 N N . GLY A 1 300 ? -28.187 -6.704 14.106 1.00 79.00 300 GLY A N 1
ATOM 2397 C CA . GLY A 1 300 ? -27.618 -5.483 13.542 1.00 79.00 300 GLY A CA 1
ATOM 2398 C C . GLY A 1 300 ? -26.100 -5.352 13.691 1.00 79.00 300 GLY A C 1
ATOM 2399 O O . GLY A 1 300 ? -25.421 -6.110 14.390 1.00 79.00 300 GLY A O 1
ATOM 2400 N N . ARG A 1 301 ? -25.555 -4.316 13.040 1.00 82.94 301 ARG A N 1
ATOM 2401 C CA . ARG A 1 301 ? -24.189 -3.853 13.309 1.00 82.94 301 ARG A CA 1
ATOM 2402 C C . ARG A 1 301 ? -24.171 -3.162 14.669 1.00 82.94 301 ARG A C 1
ATOM 2404 O O . ARG A 1 301 ? -24.889 -2.184 14.862 1.00 82.94 301 ARG A O 1
ATOM 2411 N N . ALA A 1 302 ? -23.332 -3.660 15.567 1.00 88.88 302 ALA A N 1
ATOM 2412 C CA . ALA A 1 302 ? -23.012 -2.989 16.814 1.00 88.88 302 ALA A CA 1
ATOM 2413 C C . ALA A 1 302 ? -21.544 -2.565 16.812 1.00 88.88 302 ALA A C 1
ATOM 2415 O O . ALA A 1 302 ? -20.679 -3.268 16.283 1.00 88.88 302 ALA A O 1
ATOM 2416 N N . GLU A 1 303 ? -21.293 -1.409 17.409 1.00 90.44 303 GLU A N 1
ATOM 2417 C CA . GLU A 1 303 ? -19.964 -0.853 17.619 1.00 90.44 303 GLU A CA 1
ATOM 2418 C C . GLU A 1 303 ? -19.802 -0.653 19.120 1.00 90.44 303 GLU A C 1
ATOM 2420 O O . GLU A 1 303 ? -20.501 0.162 19.735 1.00 90.44 303 GLU A O 1
ATOM 2425 N N . LEU A 1 304 ? -18.927 -1.458 19.715 1.00 92.06 304 LEU A N 1
ATOM 2426 C CA . LEU A 1 304 ? -18.680 -1.465 21.147 1.00 92.06 304 LEU A CA 1
ATOM 2427 C C . LEU A 1 304 ? -17.266 -0.977 21.415 1.00 92.06 304 LEU A C 1
ATOM 2429 O O . LEU A 1 304 ? -16.346 -1.219 20.636 1.00 92.06 304 LEU A O 1
ATOM 2433 N N . TYR A 1 305 ? -17.087 -0.335 22.555 1.00 92.31 305 TYR A N 1
ATOM 2434 C CA . TYR A 1 305 ? -15.781 0.015 23.077 1.00 92.31 305 TYR A CA 1
ATOM 2435 C C . TYR A 1 305 ? -15.546 -0.746 24.372 1.00 92.31 305 TYR A C 1
ATOM 2437 O O . TYR A 1 305 ? -16.451 -0.863 25.196 1.00 92.31 305 TYR A O 1
ATOM 2445 N N . ARG A 1 306 ? -14.336 -1.274 24.546 1.00 93.50 306 ARG A N 1
ATOM 2446 C CA . ARG A 1 306 ? -13.947 -2.026 25.741 1.00 93.50 306 ARG A CA 1
ATOM 2447 C C . ARG A 1 306 ? -12.673 -1.485 26.364 1.00 93.50 306 ARG A C 1
ATOM 2449 O O . ARG A 1 306 ? -11.725 -1.154 25.649 1.00 93.50 306 ARG A O 1
ATOM 2456 N N . MET A 1 307 ? -12.642 -1.471 27.688 1.00 94.62 307 MET A N 1
ATOM 2457 C CA . MET A 1 307 ? -11.469 -1.169 28.502 1.00 94.62 307 MET A CA 1
ATOM 2458 C C . MET A 1 307 ? -11.135 -2.388 29.362 1.00 94.62 307 MET A C 1
ATOM 2460 O O . MET A 1 307 ? -12.051 -2.920 29.992 1.00 94.62 307 MET A O 1
ATOM 2464 N N . PRO A 1 308 ? -9.872 -2.846 29.419 1.00 95.44 308 PRO A N 1
ATOM 2465 C CA . PRO A 1 308 ? -9.471 -3.874 30.375 1.00 95.44 308 PRO A CA 1
ATOM 2466 C C . PRO A 1 308 ? -9.841 -3.463 31.803 1.00 95.44 308 PRO A C 1
ATOM 2468 O O . PRO A 1 308 ? -9.597 -2.320 32.196 1.00 95.44 308 PRO A O 1
ATOM 2471 N N . MET A 1 309 ? -10.407 -4.383 32.584 1.00 93.62 309 MET A N 1
ATOM 2472 C CA . MET A 1 309 ? -10.944 -4.070 33.911 1.00 93.62 309 MET A CA 1
ATOM 2473 C C . MET A 1 309 ? -9.868 -3.534 34.858 1.00 93.62 309 MET A C 1
ATOM 2475 O O . MET A 1 309 ? -10.114 -2.574 35.577 1.00 93.62 309 MET A O 1
ATOM 2479 N N . ALA A 1 310 ? -8.645 -4.068 34.795 1.00 91.94 310 ALA A N 1
ATOM 2480 C CA . ALA A 1 310 ? -7.515 -3.561 35.577 1.00 91.94 310 ALA A CA 1
ATOM 2481 C C . ALA A 1 310 ? -7.226 -2.073 35.294 1.00 91.94 310 ALA A C 1
ATOM 2483 O O . ALA A 1 310 ? -7.059 -1.282 36.221 1.00 91.94 310 ALA A O 1
ATOM 2484 N N . THR A 1 311 ? -7.232 -1.676 34.017 1.00 94.44 311 THR A N 1
ATOM 2485 C CA . THR A 1 311 ? -7.068 -0.275 33.594 1.00 94.44 311 THR A CA 1
ATOM 2486 C C . THR A 1 311 ? -8.255 0.580 34.026 1.00 94.44 311 THR A C 1
ATOM 2488 O O . THR A 1 311 ? -8.070 1.719 34.447 1.00 94.44 311 THR A O 1
ATOM 2491 N N . ALA A 1 312 ? -9.470 0.032 33.953 1.00 93.06 312 ALA A N 1
ATOM 2492 C CA . ALA A 1 312 ? -10.670 0.727 34.391 1.00 93.06 312 ALA A CA 1
ATOM 2493 C C . ALA A 1 312 ? -10.634 0.993 35.905 1.00 93.06 312 ALA A C 1
ATOM 2495 O O . ALA A 1 312 ? -10.849 2.125 36.327 1.00 93.06 312 ALA A O 1
ATOM 2496 N N . ILE A 1 313 ? -10.295 -0.002 36.726 1.00 91.31 313 ILE A N 1
ATOM 2497 C CA . ILE A 1 313 ? -10.179 0.152 38.183 1.00 91.31 313 ILE A CA 1
ATOM 2498 C C . ILE A 1 313 ? -9.137 1.216 38.540 1.00 91.31 313 ILE A C 1
ATOM 2500 O O . ILE A 1 313 ? -9.425 2.077 39.375 1.00 91.31 313 ILE A O 1
ATOM 2504 N N . ASP A 1 314 ? -7.963 1.195 37.901 1.00 92.19 314 ASP A N 1
ATOM 2505 C CA . ASP A 1 314 ? -6.924 2.210 38.110 1.00 92.19 314 ASP A CA 1
ATOM 2506 C C . ASP A 1 314 ? -7.429 3.616 37.746 1.00 92.19 314 ASP A C 1
ATOM 2508 O O . ASP A 1 314 ? -7.423 4.520 38.584 1.00 92.19 314 ASP A O 1
ATOM 2512 N N . MET A 1 315 ? -7.988 3.781 36.542 1.00 91.19 315 MET A N 1
ATOM 2513 C CA . MET A 1 315 ? -8.532 5.057 36.070 1.00 91.19 315 MET A CA 1
ATOM 2514 C C . MET A 1 315 ? -9.640 5.588 36.988 1.00 91.19 315 MET A C 1
ATOM 2516 O O . MET A 1 315 ? -9.568 6.725 37.453 1.00 91.19 315 MET A O 1
ATOM 2520 N N . PHE A 1 316 ? -10.650 4.770 37.294 1.00 90.25 316 PHE A N 1
ATOM 2521 C CA . PHE A 1 316 ? -11.807 5.167 38.102 1.00 90.25 316 PHE A CA 1
ATOM 2522 C C . PHE A 1 316 ? -11.491 5.322 39.601 1.00 90.25 316 PHE A C 1
ATOM 2524 O O . PHE A 1 316 ? -12.339 5.791 40.368 1.00 90.25 316 PHE A O 1
ATOM 2531 N N . SER A 1 317 ? -10.279 4.967 40.036 1.00 88.00 317 SER A N 1
ATOM 2532 C CA . SER A 1 317 ? -9.775 5.249 41.386 1.00 88.00 317 SER A CA 1
ATOM 2533 C C . SER A 1 317 ? -9.132 6.635 41.504 1.00 88.00 317 SER A C 1
ATOM 2535 O O . SER A 1 317 ? -9.040 7.180 42.613 1.00 88.00 317 SER A O 1
ATOM 2537 N N . GLN A 1 318 ? -8.738 7.243 40.380 1.00 88.62 318 GLN A N 1
ATOM 2538 C CA . GLN A 1 318 ? -8.173 8.590 40.346 1.00 88.62 318 GLN A CA 1
ATOM 2539 C C . GLN A 1 318 ? -9.209 9.630 40.785 1.00 88.62 318 GLN A C 1
ATOM 2541 O O . GLN A 1 318 ? -10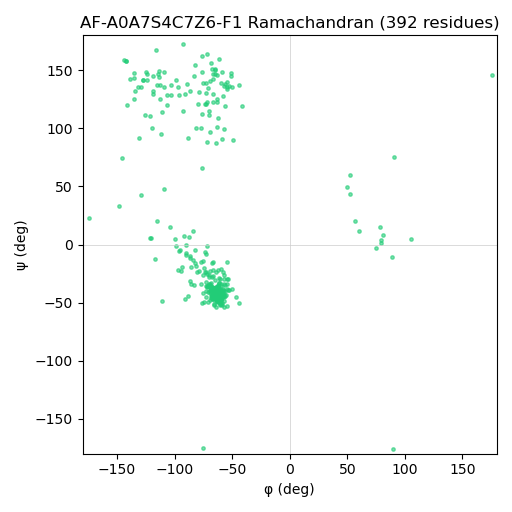.407 9.495 40.532 1.00 88.62 318 GLN A O 1
ATOM 2546 N N . LYS A 1 319 ? -8.743 10.697 41.448 1.00 85.31 319 LYS A N 1
ATOM 2547 C CA . LYS A 1 319 ? -9.602 11.733 42.053 1.00 85.31 319 LYS A CA 1
ATOM 2548 C C . LYS A 1 319 ? -10.613 12.315 41.056 1.00 85.31 319 LYS A C 1
ATOM 2550 O O . LYS A 1 319 ? -11.763 12.522 41.429 1.00 85.31 319 LYS A O 1
ATOM 2555 N N . GLU A 1 320 ? -10.182 12.514 39.815 1.00 83.88 320 GLU A N 1
ATOM 2556 C CA . GLU A 1 320 ? -10.974 13.065 38.709 1.00 83.88 320 GLU A CA 1
ATOM 2557 C C . GLU A 1 320 ? -12.164 12.163 38.330 1.00 83.88 320 GLU A C 1
ATOM 2559 O O . GLU A 1 320 ? -13.259 12.654 38.082 1.00 83.88 320 GLU A O 1
ATOM 2564 N N . PHE A 1 321 ? -11.997 10.835 38.371 1.00 86.62 321 PHE A N 1
ATOM 2565 C CA . PHE A 1 321 ? -13.018 9.873 37.942 1.00 86.62 321 PHE A CA 1
ATOM 2566 C C . PHE A 1 321 ? -13.901 9.335 39.078 1.00 86.62 321 PHE A C 1
ATOM 2568 O O . PHE A 1 321 ? -14.863 8.615 38.808 1.00 86.62 321 PHE A O 1
ATOM 2575 N N . LYS A 1 322 ? -13.637 9.679 40.348 1.00 84.19 322 LYS A N 1
ATOM 2576 C CA . LYS A 1 322 ? -14.419 9.169 41.495 1.00 84.19 322 LYS A CA 1
ATOM 2577 C C . LYS A 1 322 ? -15.911 9.497 41.402 1.00 84.19 322 LYS A C 1
ATOM 2579 O O . LYS A 1 322 ? -16.744 8.657 41.742 1.00 84.19 322 LYS A O 1
ATOM 2584 N N . LEU A 1 323 ? -16.250 10.708 40.955 1.00 82.94 323 LEU A N 1
ATOM 2585 C CA . LEU A 1 323 ? -17.643 11.130 40.765 1.00 82.94 323 LEU A CA 1
ATOM 2586 C C . LEU A 1 323 ? -18.307 10.338 39.635 1.00 82.94 323 LEU A C 1
ATOM 2588 O O . LEU A 1 323 ? -19.406 9.815 39.817 1.00 82.94 323 LEU A O 1
ATOM 2592 N N . VAL A 1 324 ? -17.597 10.170 38.517 1.00 85.81 324 VAL A N 1
ATOM 2593 C CA . VAL A 1 324 ? -18.059 9.385 37.367 1.00 85.81 324 VAL A CA 1
ATOM 2594 C C . VAL A 1 324 ? -18.283 7.927 37.765 1.00 85.81 324 VAL A C 1
ATOM 2596 O O . VAL A 1 324 ? -19.344 7.381 37.481 1.00 85.81 324 VAL A O 1
ATOM 2599 N N . ARG A 1 325 ? -17.344 7.315 38.504 1.00 87.44 325 ARG A N 1
ATOM 2600 C CA . ARG A 1 325 ? -17.474 5.948 39.034 1.00 87.44 325 ARG A CA 1
ATOM 2601 C C . ARG A 1 325 ? -18.750 5.803 39.853 1.00 87.44 325 ARG A C 1
ATOM 2603 O O . ARG A 1 325 ? -19.556 4.927 39.570 1.00 87.44 325 ARG A O 1
ATOM 2610 N N . ARG A 1 326 ? -18.964 6.680 40.839 1.00 84.19 326 ARG A N 1
ATOM 2611 C CA . ARG A 1 326 ? -20.161 6.645 41.697 1.00 84.19 326 ARG A CA 1
ATOM 2612 C C . ARG A 1 326 ? -21.449 6.761 40.888 1.00 84.19 326 ARG A C 1
ATOM 2614 O O . ARG A 1 326 ? -22.390 6.010 41.124 1.00 84.19 326 ARG A O 1
ATOM 2621 N N . ALA A 1 327 ? -21.486 7.678 39.927 1.00 84.19 327 ALA A N 1
ATOM 2622 C CA . ALA A 1 327 ? -22.653 7.880 39.083 1.00 84.19 327 ALA A CA 1
ATOM 2623 C C . ALA A 1 327 ? -22.909 6.697 38.131 1.00 84.19 327 ALA A C 1
ATOM 2625 O O . ALA A 1 327 ? -24.063 6.314 37.953 1.00 84.19 327 ALA A O 1
ATOM 2626 N N . LEU A 1 328 ? -21.859 6.082 37.571 1.00 85.00 328 LEU A N 1
ATOM 2627 C CA . LEU A 1 328 ? -21.968 4.869 36.756 1.00 85.00 328 LEU A CA 1
ATOM 2628 C C . LEU A 1 328 ? -22.500 3.694 37.574 1.00 85.00 328 LEU A C 1
ATOM 2630 O O . LEU A 1 328 ? -23.451 3.047 37.141 1.00 85.00 328 LEU A O 1
ATOM 2634 N N . LEU A 1 329 ? -21.934 3.458 38.762 1.00 85.81 329 LEU A N 1
ATOM 2635 C CA . LEU A 1 329 ? -22.391 2.392 39.650 1.00 85.81 329 LEU A CA 1
ATOM 2636 C C . LEU A 1 329 ? -23.867 2.605 40.013 1.00 85.81 329 LEU A C 1
ATOM 2638 O O . LEU A 1 329 ? -24.683 1.726 39.774 1.00 85.81 329 LEU A O 1
ATOM 2642 N N . LYS A 1 330 ? -24.251 3.809 40.457 1.00 83.19 330 LYS A N 1
ATOM 2643 C CA . LYS A 1 330 ? -25.648 4.137 40.797 1.00 83.19 330 LYS A CA 1
ATOM 2644 C C . LYS A 1 330 ? -26.622 3.980 39.623 1.00 83.19 330 LYS A C 1
ATOM 2646 O O . LYS A 1 330 ? -27.791 3.676 39.835 1.00 83.19 330 LYS A O 1
ATOM 2651 N N . ARG A 1 331 ? -26.174 4.260 38.396 1.00 81.12 331 ARG A N 1
ATOM 2652 C CA . ARG A 1 331 ? -27.026 4.251 37.198 1.00 81.12 331 ARG A CA 1
ATOM 2653 C C . ARG A 1 331 ? -27.209 2.859 36.602 1.00 81.12 331 ARG A C 1
ATOM 2655 O O . ARG A 1 331 ? -28.266 2.597 36.034 1.00 81.12 331 ARG A O 1
ATOM 2662 N N . PHE A 1 332 ? -26.181 2.017 36.666 1.00 80.00 332 PHE A N 1
ATOM 2663 C CA . PHE A 1 332 ? -26.134 0.759 35.920 1.00 80.00 332 PHE A CA 1
ATOM 2664 C C . PHE A 1 332 ? -26.081 -0.496 36.802 1.00 80.00 332 PHE A C 1
ATOM 2666 O O . PHE A 1 332 ? -26.323 -1.580 36.275 1.00 80.00 332 PHE A O 1
ATOM 2673 N N . LEU A 1 333 ? -25.827 -0.376 38.112 1.00 75.19 333 LEU A N 1
ATOM 2674 C CA . LEU A 1 333 ? -26.014 -1.475 39.064 1.00 75.19 333 LEU A CA 1
ATOM 2675 C C . LEU A 1 333 ? -27.351 -1.353 39.812 1.00 75.19 333 LEU A C 1
ATOM 2677 O O . LEU A 1 333 ? -27.748 -0.246 40.185 1.00 75.19 333 LEU A O 1
ATOM 2681 N N . PRO A 1 334 ? -28.040 -2.482 40.066 1.00 63.69 334 PRO A N 1
ATOM 2682 C CA . PRO A 1 334 ? -29.191 -2.524 40.960 1.00 63.69 334 PRO A CA 1
ATOM 2683 C C . PRO A 1 334 ? -28.827 -2.051 42.372 1.00 63.69 334 PRO A C 1
ATOM 2685 O O . PRO A 1 334 ? -27.721 -2.289 42.858 1.00 63.69 334 PRO A O 1
ATOM 2688 N N . SER A 1 335 ? -29.789 -1.430 43.056 1.00 52.34 335 SER A N 1
ATOM 2689 C CA . SER A 1 335 ? -29.632 -0.892 44.416 1.00 52.34 335 SER A CA 1
ATOM 2690 C C . SER A 1 335 ? -29.204 -1.942 45.449 1.00 52.34 335 SER A C 1
ATOM 2692 O O . SER A 1 335 ? -28.592 -1.593 46.446 1.00 52.34 335 SER A O 1
ATOM 2694 N N . GLU A 1 336 ? -29.484 -3.220 45.191 1.00 49.25 336 GLU A N 1
ATOM 2695 C CA . GLU A 1 336 ? -29.155 -4.358 46.061 1.00 49.25 336 GLU A CA 1
ATOM 2696 C C . GLU A 1 336 ? -27.646 -4.655 46.142 1.00 49.25 336 GLU A C 1
ATOM 2698 O O . GLU A 1 336 ? -27.193 -5.232 47.126 1.00 49.25 336 GLU A O 1
ATOM 2703 N N . VAL A 1 337 ? -26.861 -4.235 45.140 1.00 51.00 337 VAL A N 1
ATOM 2704 C CA . VAL A 1 337 ? -25.395 -4.431 45.090 1.00 51.00 337 VAL A CA 1
ATOM 2705 C C . VAL A 1 337 ? -24.643 -3.219 45.663 1.00 51.00 337 VAL A C 1
ATOM 2707 O O . VAL A 1 337 ? -23.483 -3.303 46.060 1.00 51.00 337 VAL A O 1
ATOM 2710 N N . LEU A 1 338 ? -25.308 -2.067 45.732 1.00 46.94 338 LEU A N 1
ATOM 2711 C CA . LEU A 1 338 ? -24.760 -0.827 46.267 1.00 46.94 338 LEU A CA 1
ATOM 2712 C C . LEU A 1 338 ? -25.014 -0.776 47.776 1.00 46.94 338 LEU A C 1
ATOM 2714 O O . LEU A 1 338 ? -26.054 -0.302 48.221 1.00 46.94 338 LEU A O 1
ATOM 2718 N N . GLY A 1 339 ? -24.055 -1.267 48.562 1.00 39.81 339 GLY A N 1
ATOM 2719 C CA . GLY A 1 339 ? -24.052 -1.073 50.013 1.00 39.81 339 GLY A CA 1
ATOM 2720 C C . GLY A 1 339 ? -24.234 0.404 50.398 1.00 39.81 339 GLY A C 1
ATOM 2721 O O . GLY A 1 339 ? -23.767 1.303 49.699 1.00 39.81 339 GLY A O 1
ATOM 2722 N N . ASP A 1 340 ? -24.942 0.613 51.506 1.00 33.94 340 ASP A N 1
ATOM 2723 C CA . ASP A 1 340 ? -25.467 1.876 52.040 1.00 33.94 340 ASP A CA 1
ATOM 2724 C C . ASP A 1 340 ? -24.413 3.013 52.112 1.00 33.94 340 ASP A C 1
ATOM 2726 O O . ASP A 1 340 ? -23.732 3.208 53.117 1.00 33.94 340 ASP A O 1
ATOM 2730 N N . GLU A 1 341 ? -24.279 3.813 51.050 1.00 34.94 341 GLU A N 1
ATOM 2731 C CA . GLU A 1 341 ? -23.693 5.156 51.119 1.00 34.94 341 GLU A CA 1
ATOM 2732 C C . GLU A 1 341 ? -24.682 6.168 50.528 1.00 34.94 341 GLU A C 1
ATOM 2734 O O . GLU A 1 341 ? -24.977 6.196 49.331 1.00 34.94 341 GLU A O 1
ATOM 2739 N N . SER A 1 342 ? -25.211 7.012 51.411 1.00 32.81 342 SER A N 1
ATOM 2740 C CA . SER A 1 342 ? -26.179 8.069 51.120 1.00 32.81 342 SER A CA 1
ATOM 2741 C C . SER A 1 342 ? -25.658 9.078 50.082 1.00 32.81 342 SER A C 1
ATOM 2743 O O . SER A 1 342 ? -24.578 9.655 50.209 1.00 32.81 342 SER A O 1
ATOM 2745 N N . VAL A 1 343 ? -26.456 9.319 49.034 1.00 36.97 343 VAL A N 1
ATOM 2746 C CA . VAL A 1 343 ? -26.126 10.217 47.915 1.00 36.97 343 VAL A CA 1
ATOM 2747 C C . VAL A 1 343 ? -27.023 11.454 47.948 1.00 36.97 343 VAL A C 1
ATOM 2749 O O . VAL A 1 343 ? -28.227 11.358 47.723 1.00 36.97 343 VAL A O 1
ATOM 2752 N N . SER A 1 344 ? -26.410 12.616 48.184 1.00 30.23 344 SER A N 1
ATOM 2753 C CA . SER A 1 344 ? -27.031 13.946 48.138 1.00 30.23 344 SER A CA 1
ATOM 2754 C C . SER A 1 344 ? -27.326 14.405 46.700 1.00 30.23 344 SER A C 1
ATOM 2756 O O . SER A 1 344 ? -26.522 14.213 45.785 1.00 30.23 344 SER A O 1
ATOM 2758 N N . GLU A 1 345 ? -28.499 15.016 46.517 1.00 38.22 345 GLU A N 1
ATOM 2759 C CA . GLU A 1 345 ? -29.001 15.619 45.281 1.00 38.22 345 GLU A CA 1
ATOM 2760 C C . GLU A 1 345 ? -28.243 16.905 44.908 1.00 38.22 345 GLU A C 1
ATOM 2762 O O . GLU A 1 345 ? -28.409 17.944 45.541 1.00 38.22 345 GLU A O 1
ATOM 2767 N N . LYS A 1 346 ? -27.471 16.862 43.817 1.00 32.22 346 LYS A N 1
ATOM 2768 C CA . LYS A 1 346 ? -27.066 18.041 43.029 1.00 32.22 346 LYS A CA 1
ATOM 2769 C C . LYS A 1 346 ? -26.982 17.666 41.547 1.00 32.22 346 LYS A C 1
ATOM 2771 O O . LYS A 1 346 ? -25.903 17.454 41.014 1.00 32.22 346 LYS A O 1
ATOM 2776 N N . CYS A 1 347 ? -28.130 17.505 40.894 1.00 31.72 347 CYS A N 1
ATOM 2777 C CA . CYS A 1 347 ? -28.226 17.316 39.435 1.00 31.72 347 CYS A CA 1
ATOM 2778 C C . CYS A 1 347 ? -29.532 17.909 38.868 1.00 31.72 347 CYS A C 1
ATOM 2780 O O . CYS A 1 347 ? -30.110 17.352 37.940 1.00 31.72 347 CYS A O 1
ATOM 2782 N N . LYS A 1 348 ? -30.045 19.006 39.448 1.00 32.50 348 LYS A N 1
ATOM 2783 C CA . LYS A 1 348 ? -31.322 19.609 39.013 1.00 32.50 348 LYS A CA 1
ATOM 2784 C C . LYS A 1 348 ? -31.272 21.061 38.546 1.00 32.50 348 LYS A C 1
ATOM 2786 O O . LYS A 1 348 ? -32.309 21.591 38.178 1.00 32.50 348 LYS A O 1
ATOM 2791 N N . GLU A 1 349 ? -30.102 21.674 38.450 1.00 38.16 349 GLU A N 1
ATOM 2792 C CA . GLU A 1 349 ? -29.968 23.018 37.880 1.00 38.16 349 GLU A CA 1
ATOM 2793 C C . GLU A 1 349 ? -28.843 22.991 36.855 1.00 38.16 349 GLU A C 1
ATOM 2795 O O . GLU A 1 349 ? -27.695 23.114 37.258 1.00 38.16 349 GLU A O 1
ATOM 2800 N N . HIS A 1 350 ? -29.153 22.737 35.576 1.00 40.16 350 HIS A N 1
ATOM 2801 C CA . HIS A 1 350 ? -28.345 23.159 34.409 1.00 40.16 350 HIS A CA 1
ATOM 2802 C C . HIS A 1 350 ? -29.011 22.840 33.044 1.00 40.16 350 HIS A C 1
ATOM 2804 O O . HIS A 1 350 ? -28.326 22.759 32.028 1.00 40.16 350 HIS A O 1
ATOM 2810 N N . SER A 1 351 ? -30.345 22.682 32.972 1.00 36.75 351 SER A N 1
ATOM 2811 C CA . SER A 1 351 ? -31.035 22.436 31.687 1.00 36.75 351 SER A CA 1
ATOM 2812 C C . SER A 1 351 ? -31.000 23.624 30.720 1.00 36.75 351 SER A C 1
ATOM 2814 O O . SER A 1 351 ? -31.257 23.431 29.536 1.00 36.75 351 SER A O 1
ATOM 2816 N N . ASP A 1 352 ? -30.667 24.826 31.195 1.00 39.81 352 ASP A N 1
ATOM 2817 C CA . ASP A 1 352 ? -30.830 26.056 30.409 1.00 39.81 352 ASP A CA 1
ATOM 2818 C C . ASP A 1 352 ? -29.536 26.504 29.701 1.00 39.81 352 ASP A C 1
ATOM 2820 O O . ASP A 1 352 ? -29.598 27.150 28.662 1.00 39.81 352 ASP A O 1
ATOM 2824 N N . THR A 1 353 ? -28.358 26.073 30.162 1.00 46.41 353 THR A N 1
ATOM 2825 C CA . THR A 1 353 ? -27.051 26.331 29.513 1.00 46.41 353 THR A CA 1
ATOM 2826 C C . THR A 1 353 ? -26.697 25.303 28.431 1.00 46.41 353 THR A C 1
ATOM 2828 O O . THR A 1 353 ? -25.778 25.506 27.638 1.00 46.41 353 THR A O 1
ATOM 2831 N N . GLN A 1 354 ? -27.448 24.198 28.367 1.00 42.91 354 GLN A N 1
ATOM 2832 C CA . GLN A 1 354 ? -27.260 23.108 27.408 1.00 42.91 354 GLN A CA 1
ATOM 2833 C C . GLN A 1 354 ? -27.762 23.467 25.995 1.00 42.91 354 GLN A C 1
ATOM 2835 O O . GLN A 1 354 ? -27.255 22.930 25.012 1.00 42.91 354 GLN A O 1
ATOM 2840 N N . GLY A 1 355 ? -28.728 24.390 25.890 1.00 48.94 355 GLY A N 1
ATOM 2841 C CA . GLY A 1 355 ? -29.251 24.882 24.612 1.00 48.94 355 GLY A CA 1
ATOM 2842 C C . GLY A 1 355 ? -28.271 25.803 23.883 1.00 48.94 355 GLY A C 1
ATOM 2843 O O . GLY A 1 355 ? -28.005 25.603 22.704 1.00 48.94 355 GLY A O 1
ATOM 2844 N N . GLU A 1 356 ? -27.654 26.752 24.595 1.00 52.75 356 GLU A N 1
ATOM 2845 C CA . GLU A 1 356 ? -26.787 27.766 23.975 1.00 52.75 356 GLU A CA 1
ATOM 2846 C C . GLU A 1 356 ? -25.476 27.187 23.419 1.00 52.75 356 GLU A C 1
ATOM 2848 O O . GLU A 1 356 ? -25.045 27.574 22.333 1.00 52.75 356 GLU A O 1
ATOM 2853 N N . LEU A 1 357 ? -24.852 26.225 24.113 1.00 47.12 357 LEU A N 1
ATOM 2854 C CA . LEU A 1 357 ? -23.613 25.596 23.635 1.00 47.12 357 LEU A CA 1
ATOM 2855 C C . LEU A 1 357 ? -23.872 24.649 22.450 1.00 47.12 357 LEU A C 1
ATOM 2857 O O . LEU A 1 357 ? -23.063 24.572 21.525 1.00 47.12 357 LEU A O 1
ATOM 2861 N N . MET A 1 358 ? -25.012 23.948 22.451 1.00 53.22 358 MET A N 1
ATOM 2862 C CA . MET A 1 358 ? -25.409 23.063 21.351 1.00 53.22 358 MET A CA 1
ATOM 2863 C C . MET A 1 358 ? -25.828 23.845 20.104 1.00 53.22 358 MET A C 1
ATOM 2865 O O . MET A 1 358 ? -25.479 23.422 19.001 1.00 53.22 358 MET A O 1
ATOM 2869 N N . ASP A 1 359 ? -26.482 24.999 20.259 1.00 62.62 359 ASP A N 1
ATOM 2870 C CA . ASP A 1 359 ? -26.790 25.898 19.141 1.00 62.62 359 ASP A CA 1
ATOM 2871 C C . ASP A 1 359 ? -25.507 26.501 18.550 1.00 62.62 359 ASP A C 1
ATOM 2873 O O . ASP A 1 359 ? -25.311 26.447 17.336 1.00 62.62 359 ASP A O 1
ATOM 2877 N N . GLN A 1 360 ? -24.551 26.935 19.382 1.00 62.31 360 GLN A N 1
ATOM 2878 C CA . GLN A 1 360 ? -23.240 27.402 18.902 1.00 62.31 360 GLN A CA 1
ATOM 2879 C C . GLN A 1 360 ? -22.439 26.304 18.178 1.00 62.31 360 GLN A C 1
ATOM 2881 O O . GLN A 1 360 ? -21.762 26.569 17.176 1.00 62.31 360 GLN A O 1
ATOM 2886 N N . MET A 1 361 ? -22.511 25.055 18.648 1.00 51.31 361 MET A N 1
ATOM 2887 C CA . MET A 1 361 ? -21.799 23.936 18.021 1.00 51.31 361 MET A CA 1
ATOM 2888 C C . MET A 1 361 ? -22.493 23.455 16.733 1.00 51.31 361 MET A C 1
ATOM 2890 O O . MET A 1 361 ? -21.828 23.104 15.760 1.00 51.31 361 MET A O 1
ATOM 2894 N N . SER A 1 362 ? -23.825 23.511 16.679 1.00 63.97 362 SER A N 1
ATOM 2895 C CA . SER A 1 362 ? -24.608 23.255 15.464 1.00 63.97 362 SER A CA 1
ATOM 2896 C C . SER A 1 362 ? -24.357 24.327 14.396 1.00 63.97 362 SER A C 1
ATOM 2898 O O . SER A 1 362 ? -24.136 23.999 13.228 1.00 63.97 362 SER A O 1
ATOM 2900 N N . ASP A 1 363 ? -24.300 25.602 14.786 1.00 75.06 363 ASP A N 1
ATOM 2901 C CA . ASP A 1 363 ? -24.040 26.718 13.872 1.00 75.06 363 ASP A CA 1
ATOM 2902 C C . ASP A 1 363 ? -22.616 26.696 13.305 1.00 75.06 363 ASP A C 1
ATOM 2904 O O . ASP A 1 363 ? -22.414 26.969 12.119 1.00 75.06 363 ASP A O 1
ATOM 2908 N N . THR A 1 364 ? -21.622 26.298 14.106 1.00 67.38 364 THR A N 1
ATOM 2909 C CA . THR A 1 364 ? -20.241 26.122 13.622 1.00 67.38 364 THR A CA 1
ATOM 2910 C C . THR A 1 364 ? -20.110 24.943 12.659 1.00 67.38 364 THR A C 1
ATOM 2912 O O . THR A 1 364 ? -19.470 25.089 11.615 1.00 67.38 364 THR A O 1
ATOM 2915 N N . VAL A 1 365 ? -20.770 23.811 12.930 1.00 66.00 365 VAL A N 1
ATOM 2916 C CA . VAL A 1 365 ? -20.827 22.678 11.988 1.00 66.00 365 VAL A CA 1
ATOM 2917 C C . VAL A 1 365 ? -21.499 23.097 10.679 1.00 66.00 365 VAL A C 1
ATOM 2919 O O . VAL A 1 365 ? -20.962 22.841 9.602 1.00 66.00 365 VAL A O 1
ATOM 2922 N N . ARG A 1 366 ? -22.616 23.828 10.749 1.00 77.88 366 ARG A N 1
ATOM 2923 C CA . ARG A 1 366 ? -23.336 24.315 9.565 1.00 77.88 366 ARG A CA 1
ATOM 2924 C C . ARG A 1 366 ? -22.508 25.315 8.754 1.00 77.88 366 ARG A C 1
ATOM 2926 O O . ARG A 1 366 ? -22.524 25.274 7.525 1.00 77.88 366 ARG A O 1
ATOM 2933 N N . ALA A 1 367 ? -21.738 26.177 9.418 1.00 74.25 367 ALA A N 1
ATOM 2934 C CA . ALA A 1 367 ? -20.802 27.087 8.760 1.00 74.25 367 ALA A CA 1
ATOM 2935 C C . ALA A 1 367 ? -19.666 26.331 8.045 1.00 74.25 367 ALA A C 1
ATOM 2937 O O . ALA A 1 367 ? -19.319 26.677 6.911 1.00 74.25 367 ALA A O 1
ATOM 2938 N N . MET A 1 368 ? -19.126 25.269 8.657 1.00 64.06 368 MET A N 1
ATOM 2939 C CA . MET A 1 368 ? -18.114 24.415 8.021 1.00 64.06 368 MET A CA 1
ATOM 2940 C C . MET A 1 368 ? -18.682 23.639 6.826 1.00 64.06 368 MET A C 1
ATOM 2942 O O . MET A 1 368 ? -18.017 23.547 5.795 1.00 64.06 368 MET A O 1
ATOM 2946 N N . GLU A 1 369 ? -19.919 23.140 6.905 1.00 77.69 369 GLU A N 1
ATOM 2947 C CA . GLU A 1 369 ? -20.591 22.482 5.776 1.00 77.69 369 GLU A CA 1
ATOM 2948 C C . GLU A 1 369 ? -20.783 23.434 4.586 1.00 77.69 369 GLU A C 1
ATOM 2950 O O . GLU A 1 369 ? -20.544 23.052 3.438 1.00 77.69 369 GLU A O 1
ATOM 2955 N N . VAL A 1 370 ? -21.149 24.694 4.846 1.00 83.56 370 VAL A N 1
ATOM 2956 C CA . VAL A 1 370 ? -21.263 25.727 3.804 1.00 83.56 370 VAL A CA 1
ATOM 2957 C C . VAL A 1 370 ? -19.899 26.035 3.180 1.00 83.56 370 VAL A C 1
ATOM 2959 O O . VAL A 1 370 ? -19.796 26.114 1.955 1.00 83.56 370 VAL A O 1
ATOM 2962 N N . GLN A 1 371 ? -18.833 26.149 3.978 1.00 79.06 371 GLN A N 1
ATOM 2963 C CA . GLN A 1 371 ? -17.478 26.341 3.445 1.00 79.06 371 GLN A CA 1
ATOM 2964 C C . GLN A 1 371 ? -17.008 25.156 2.597 1.00 79.06 371 GLN A C 1
ATOM 2966 O O . GLN A 1 371 ? -16.428 25.362 1.528 1.00 79.06 371 GLN A O 1
ATOM 2971 N N . LEU A 1 372 ? -17.289 23.926 3.032 1.00 72.56 372 LEU A N 1
ATOM 2972 C CA . LEU A 1 372 ? -16.970 22.718 2.276 1.00 72.56 372 LEU A CA 1
ATOM 2973 C C . LEU A 1 372 ? -17.696 22.712 0.924 1.00 72.56 372 LEU A C 1
ATOM 2975 O O . LEU A 1 372 ? -17.085 22.422 -0.104 1.00 72.56 372 LEU A O 1
ATOM 2979 N N . LYS A 1 373 ? -18.978 23.091 0.914 1.00 84.25 373 LYS A N 1
ATOM 2980 C CA . LYS A 1 373 ? -19.789 23.162 -0.304 1.00 84.25 373 LYS A CA 1
ATOM 2981 C C . LYS A 1 373 ? -19.277 24.235 -1.272 1.00 84.25 373 LYS A C 1
ATOM 2983 O O . LYS A 1 373 ? -19.112 23.950 -2.455 1.00 84.25 373 LYS A O 1
ATOM 2988 N N . ASN A 1 374 ? -18.911 25.413 -0.766 1.00 82.75 374 ASN A N 1
ATOM 2989 C CA . ASN A 1 374 ? -18.316 26.485 -1.573 1.00 82.75 374 ASN A CA 1
ATOM 2990 C C . ASN A 1 374 ? -16.946 26.087 -2.153 1.00 82.75 374 ASN A C 1
ATOM 2992 O O . ASN A 1 374 ? -16.634 26.415 -3.300 1.00 82.75 374 ASN A O 1
ATOM 2996 N N . MET A 1 375 ? -16.127 25.346 -1.396 1.00 72.69 375 MET A N 1
ATOM 2997 C CA . MET A 1 375 ? -14.878 24.771 -1.912 1.00 72.69 375 MET A CA 1
ATOM 2998 C C . MET A 1 375 ? -15.138 23.746 -3.016 1.00 72.69 375 MET A C 1
ATOM 3000 O O . MET A 1 375 ? -14.476 23.787 -4.048 1.00 72.69 375 MET A O 1
ATOM 3004 N N . GLN A 1 376 ? -16.112 22.851 -2.837 1.00 82.50 376 GLN A N 1
ATOM 3005 C CA . GLN A 1 376 ? -16.484 21.870 -3.861 1.00 82.50 376 GLN A CA 1
ATOM 3006 C C . GLN A 1 376 ? -16.996 22.537 -5.146 1.00 82.50 376 GLN A C 1
ATOM 3008 O O . GLN A 1 376 ? -16.668 22.087 -6.243 1.00 82.50 376 GLN A O 1
ATOM 3013 N N . GLU A 1 377 ? -17.760 23.624 -5.033 1.00 85.69 377 GLU A N 1
ATOM 3014 C CA . GLU A 1 377 ? -18.203 24.418 -6.184 1.00 85.69 377 GLU A CA 1
ATOM 3015 C C . GLU A 1 377 ? -17.038 25.155 -6.859 1.00 85.69 377 GLU A C 1
ATOM 3017 O O . GLU A 1 377 ? -16.959 25.172 -8.086 1.00 85.69 377 GLU A O 1
ATOM 3022 N N . SER A 1 378 ? -16.081 25.669 -6.081 1.00 78.94 378 SER A N 1
ATOM 3023 C CA . SER A 1 378 ? -14.858 26.291 -6.610 1.00 78.94 378 SER A CA 1
ATOM 3024 C C . SER A 1 378 ? -13.981 25.286 -7.362 1.00 78.94 378 SER A C 1
ATOM 3026 O O . SER A 1 378 ? -13.447 25.607 -8.420 1.00 78.94 378 SER A O 1
ATOM 3028 N N . ILE A 1 379 ? -13.878 24.050 -6.862 1.00 76.62 379 ILE A N 1
ATOM 3029 C CA . ILE A 1 379 ? -13.170 22.957 -7.544 1.00 76.62 379 ILE A CA 1
ATOM 3030 C C . ILE A 1 379 ? -13.867 22.616 -8.864 1.00 76.62 379 ILE A C 1
ATOM 3032 O O . ILE A 1 379 ? -13.202 22.562 -9.893 1.00 76.62 379 ILE A O 1
ATOM 3036 N N . LYS A 1 380 ? -15.200 22.487 -8.883 1.00 82.75 380 LYS A N 1
ATOM 3037 C CA . LYS A 1 380 ? -15.952 22.251 -10.130 1.00 82.75 380 LYS A CA 1
ATOM 3038 C C . LYS A 1 380 ? -15.817 23.397 -11.139 1.00 82.75 380 LYS A C 1
ATOM 3040 O O . LYS A 1 380 ? -15.757 23.159 -12.343 1.00 82.75 380 LYS A O 1
ATOM 3045 N N . ALA A 1 381 ? -15.770 24.643 -10.670 1.00 79.19 381 ALA A N 1
ATOM 3046 C CA . ALA A 1 381 ? -15.533 25.809 -11.521 1.00 79.19 381 ALA A CA 1
ATOM 3047 C C . ALA A 1 381 ? -14.098 25.835 -12.083 1.00 79.19 381 ALA A C 1
ATOM 3049 O O . ALA A 1 381 ? -13.867 26.256 -13.218 1.00 79.19 381 ALA A O 1
ATOM 3050 N N . PHE A 1 382 ? -13.130 25.340 -11.314 1.00 77.31 382 PHE A N 1
ATOM 3051 C CA . PHE A 1 382 ? -11.755 25.179 -11.771 1.00 77.31 382 PHE A CA 1
ATOM 3052 C C . PHE A 1 382 ? -11.625 24.039 -12.795 1.00 77.31 382 PHE A C 1
ATOM 3054 O O . PHE A 1 382 ? -10.972 24.204 -13.820 1.00 77.31 382 PHE A O 1
ATOM 3061 N N . GLU A 1 383 ? -12.310 22.914 -12.579 1.00 77.31 383 GLU A N 1
ATOM 3062 C CA . GLU A 1 383 ? -12.364 21.799 -13.534 1.00 77.31 383 GLU A CA 1
ATOM 3063 C C . GLU A 1 383 ? -12.998 22.223 -14.868 1.00 77.31 383 GLU A C 1
ATOM 3065 O O . GLU A 1 383 ? -12.446 21.927 -15.928 1.00 77.31 383 GLU A O 1
ATOM 3070 N N . SER A 1 384 ? -14.091 22.994 -14.840 1.00 77.38 384 SER A N 1
ATOM 3071 C CA . SER A 1 384 ? -14.745 23.471 -16.067 1.00 77.38 384 SER A CA 1
ATOM 3072 C C . SER A 1 384 ? -13.918 24.507 -16.835 1.00 77.38 384 SER A C 1
ATOM 3074 O O . SER A 1 384 ? -13.911 24.503 -18.067 1.00 77.38 384 SER A O 1
ATOM 3076 N N . THR A 1 385 ? -13.162 25.365 -16.142 1.00 77.19 385 THR A N 1
ATOM 3077 C CA . THR A 1 385 ? -12.221 26.288 -16.800 1.00 77.19 385 THR A CA 1
ATOM 3078 C C . THR A 1 385 ? -11.020 25.551 -17.394 1.00 77.19 385 THR A C 1
ATOM 3080 O O . THR A 1 385 ? -10.573 25.910 -18.485 1.00 77.19 385 THR A O 1
ATOM 3083 N N . LEU A 1 386 ? -10.547 24.478 -16.754 1.00 70.50 386 LEU A N 1
ATOM 3084 C CA . LEU A 1 386 ? -9.527 23.579 -17.305 1.00 70.50 386 LEU A CA 1
ATOM 3085 C C . LEU A 1 386 ? -10.012 22.850 -18.562 1.00 70.50 386 LEU A C 1
ATOM 3087 O O . LEU A 1 386 ? -9.275 22.792 -19.545 1.00 70.50 386 LEU A O 1
ATOM 3091 N N . GLU A 1 387 ? -11.247 22.344 -18.573 1.00 77.25 387 GLU A N 1
ATOM 3092 C CA . GLU A 1 387 ? -11.847 21.731 -19.766 1.00 77.25 387 GLU A CA 1
ATOM 3093 C C . GLU A 1 387 ? -12.022 22.740 -20.911 1.00 77.25 387 GLU A C 1
ATOM 3095 O O . GLU A 1 387 ? -11.698 22.428 -22.059 1.00 77.25 387 GLU A O 1
ATOM 3100 N N . ALA A 1 388 ? -12.448 23.971 -20.610 1.00 71.88 388 ALA A N 1
ATOM 3101 C CA . ALA A 1 388 ? -12.568 25.042 -21.600 1.00 71.88 388 ALA A CA 1
ATOM 3102 C C . ALA A 1 388 ? -11.206 25.466 -22.186 1.00 71.88 388 ALA A C 1
ATOM 3104 O O . ALA A 1 388 ? -11.093 25.700 -23.390 1.00 71.88 388 ALA A O 1
ATOM 3105 N N . LEU A 1 389 ? -10.151 25.513 -21.365 1.00 65.50 389 LEU A N 1
ATOM 3106 C CA . LEU A 1 389 ? -8.777 25.747 -21.823 1.00 65.50 389 LEU A CA 1
ATOM 3107 C C . LEU A 1 389 ? -8.266 24.599 -22.703 1.00 65.50 389 LEU A C 1
ATOM 3109 O O . LEU A 1 389 ? -7.616 24.848 -23.714 1.00 65.50 389 LEU A O 1
ATOM 3113 N N . ASN A 1 390 ? -8.604 23.353 -22.372 1.00 61.69 390 ASN A N 1
ATOM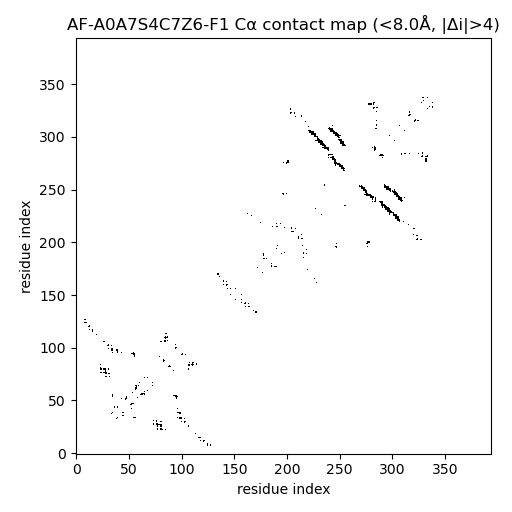 3114 C CA . ASN A 1 390 ? -8.195 22.179 -23.145 1.00 61.69 390 ASN A CA 1
ATOM 3115 C C . ASN A 1 390 ? -8.899 22.097 -24.517 1.00 61.69 390 ASN A C 1
ATOM 3117 O O . ASN A 1 390 ? -8.337 21.575 -25.477 1.00 61.69 390 ASN A O 1
ATOM 3121 N N . LEU A 1 391 ? -10.111 22.651 -24.626 1.00 54.91 391 LEU A N 1
ATOM 3122 C CA . LEU A 1 391 ? -10.849 22.812 -25.887 1.00 54.91 391 LEU A CA 1
ATOM 3123 C C . LEU A 1 391 ? -10.369 24.000 -26.736 1.00 54.91 391 LEU A C 1
ATOM 3125 O O . LEU A 1 391 ? -10.574 23.983 -27.940 1.00 54.91 391 LEU A O 1
ATOM 3129 N N . SER A 1 392 ? -9.733 25.006 -26.130 1.00 50.56 392 SER A N 1
ATOM 3130 C CA . SER A 1 392 ? -9.135 26.168 -26.813 1.00 50.56 392 SER A CA 1
ATOM 3131 C C . SER A 1 392 ? -7.748 25.868 -27.412 1.00 50.56 392 SER A C 1
ATOM 3133 O O . SER A 1 392 ? -7.301 26.531 -28.345 1.00 50.56 392 SER A O 1
ATOM 3135 N N . VAL A 1 393 ? -7.056 24.857 -26.872 1.00 47.97 393 VAL A N 1
ATOM 3136 C CA . VAL A 1 393 ? -5.713 24.419 -27.304 1.00 47.97 393 VAL A CA 1
ATOM 3137 C C . VAL A 1 393 ? -5.764 23.334 -28.403 1.00 47.97 393 VAL A C 1
ATOM 3139 O O . VAL A 1 393 ? -4.731 22.994 -28.982 1.00 47.97 393 VAL A O 1
ATOM 3142 N N . ARG A 1 394 ? -6.953 22.814 -28.732 1.00 40.16 394 ARG A N 1
ATOM 3143 C CA . ARG A 1 394 ? -7.219 21.990 -29.925 1.00 40.16 394 ARG A CA 1
ATOM 3144 C C . ARG A 1 394 ? -7.836 22.834 -31.025 1.00 40.16 394 ARG A C 1
ATOM 3146 O O . ARG A 1 394 ? -7.519 22.537 -32.198 1.00 40.16 394 ARG A O 1
#

Mean predicted aligned error: 15.01 Å